Protein AF-A0A9E0RV05-F1 (afdb_monomer_lite)

Sequence (439 aa):
GEGMLILYHVTAGPDWSDLPFSGVFVDMLRRTIAAGNGEAVPDEQGLYTPVLSLNASGQLVQADAHAAPLQASDFAITIPSQASPPGFYQGPAGIRALNVAAGYDPVAVSQWPASARLLGDAEAKTMRLGGLLIALALLVLALDIILALALAGRLPRLSRRATSAMVFALAGLSVLGTPLADAQSIDPKSQEAQAALDMRLAYIETGDARTDRATRAGLTGLSLILTRRSSVEPAEPFAVDPETDALDVYPILFLSLPDNPEPFSPQAVAHLNAYMRNGGALFIDTRRGGDIAGPNSFEGLSTTLEGLDTPQLTPVPPDHVLTRSFYLLDEFPGRYSGRRLWIEASVAATPGERRGDGVSRLFVGDADYLAAWAVDERGRPLYSVDGGDQQREMANRFGINLVVYVLTGNYKEDQVHLPALLERLGEEDQPGPGEEVIP

Radius of gyration: 33.8 Å; chains: 1; bounding box: 134×61×74 Å

Foldseek 3Di:
DPDDDDDDDDDPDPPPHPCVVDVVVVVVVVVSVVVHPPDQPPLQAWWWAAQWAQDPVRDTDGDDPQADIDGSNCLLPDAADNNHGFHWTQIPNGIDTNHNDNPDDDDPCPDDPPPDDPPDVDPVPPPPCVVVVVVVVVVVVVVVVVVVCVVVVNDDPDPPVVVVVVVVVVVVVVVVDDDDDDDDDPPCPPVQNVLLVFAAAEEEDQVPPVQVQLLQLLRVLLLVLCVVPHPRRHDRYYYDHLQDDDLQSHLEYEYEADPDGAADDPRSQVSVLVNVLSQRAYEYAPQCLVPPPDPDLCVCVCRNCPNHPAADKDWQDQPHLLCPLPDRHRAQAALEPPWTKIFHDDDPDPVPPPSDDPQTRYIYINRNLSLLSGADPVSHRPDHGPVGPVRSVSSSVSSSSVVSCSVVDCPSVCVVCVVVVVVVVVVVPDDPDDDDDDD

Secondary structure (DSSP, 8-state):
-----------SSTTT--GGGSHHHHHHHHHHHHHHS-----TT--EEEEEEEE-TTS-EEEPPTTPPPEEGGGTTTPPP-SSS-SEEEEETTEEEEE-SSTT-------S--TT-----S-------THHHHHHHHHHHHHHHHHHHHHHTT------HHHHHHHHHHHHHHHGGG-PPP------TT-HHHHHHHS-EEEEE--S-HHHHHHHHHHHHHHHHHHHHHSS---EEEEEE-TTTS--TT-SEEEEEPPSSPPPPPHHHHHHHHHHHHTT-EEEEE--GGG-TT---TTTTHHHHTTT--PPPEEEPPTT-GGGGSSS--S---SSSSS---EEE--PPPPTT---SSS---EEEE-S-HHHHH-B-TTS-BSS--TTHHHHHHHHHHHHHHHHHHHHHTTHHHHHHHHHHHHHHHHHHTSPPPPP----

pLDDT: mean 77.78, std 18.43, range [30.59, 98.5]

Structure (mmCIF, N/CA/C/O backbone):
data_AF-A0A9E0RV05-F1
#
_entry.id   AF-A0A9E0RV05-F1
#
loop_
_atom_site.group_PDB
_atom_site.id
_atom_site.type_symbol
_atom_site.label_atom_id
_atom_site.label_alt_id
_atom_site.label_comp_id
_atom_site.label_asym_id
_atom_site.label_entity_id
_atom_site.label_seq_id
_atom_site.pdbx_PDB_ins_code
_atom_site.Cartn_x
_atom_site.Cartn_y
_atom_site.Cartn_z
_atom_site.occupancy
_atom_site.B_iso_or_equiv
_atom_site.auth_seq_id
_atom_site.auth_comp_id
_atom_site.auth_asym_id
_atom_site.auth_atom_id
_atom_site.pdbx_PDB_model_num
ATOM 1 N N . GLY A 1 1 ? -32.236 -18.848 -33.329 1.00 48.62 1 GLY A N 1
ATOM 2 C CA . GLY A 1 1 ? -31.146 -18.251 -32.540 1.00 48.62 1 GLY A CA 1
ATOM 3 C C . GLY A 1 1 ? -31.603 -16.904 -32.038 1.00 48.62 1 GLY A C 1
ATOM 4 O O . GLY A 1 1 ? -32.327 -16.231 -32.762 1.00 48.62 1 GLY A O 1
ATOM 5 N N . GLU A 1 2 ? -31.235 -16.539 -30.815 1.00 46.47 2 GLU A N 1
ATOM 6 C CA . GLU A 1 2 ? -31.557 -15.244 -30.196 1.00 46.47 2 GLU A CA 1
ATOM 7 C C . GLU A 1 2 ? -30.634 -14.147 -30.754 1.00 46.47 2 GLU A C 1
ATOM 9 O O . GLU A 1 2 ? -29.779 -13.628 -30.047 1.00 46.47 2 GLU A O 1
ATOM 14 N N . GLY A 1 3 ? -30.729 -13.862 -32.059 1.00 60.56 3 GLY A N 1
ATOM 15 C CA . GLY A 1 3 ? -29.872 -12.873 -32.722 1.00 60.56 3 GLY A CA 1
ATOM 16 C C . GLY A 1 3 ? -29.815 -11.536 -31.970 1.00 60.56 3 GLY A C 1
ATOM 17 O O . GLY A 1 3 ? -30.791 -11.113 -31.352 1.00 60.56 3 GLY A O 1
ATOM 18 N N . MET A 1 4 ? -28.662 -10.869 -32.023 1.00 68.62 4 MET A N 1
ATOM 19 C CA . MET A 1 4 ? -28.434 -9.604 -31.326 1.00 68.62 4 MET A CA 1
ATOM 20 C C . MET A 1 4 ? -28.925 -8.428 -32.178 1.00 68.62 4 MET A C 1
ATOM 22 O O . MET A 1 4 ? -28.479 -8.239 -33.308 1.00 68.62 4 MET A O 1
ATOM 26 N N . LEU A 1 5 ? -29.839 -7.626 -31.629 1.00 69.75 5 LEU A N 1
ATOM 27 C CA . LEU A 1 5 ? -30.368 -6.428 -32.280 1.00 69.75 5 LEU A CA 1
ATOM 28 C C . LEU A 1 5 ? -29.638 -5.204 -31.717 1.00 69.75 5 LEU A C 1
ATOM 30 O O . LEU A 1 5 ? -29.863 -4.812 -30.575 1.00 69.75 5 LEU A O 1
ATOM 34 N N . ILE A 1 6 ? -28.729 -4.630 -32.508 1.00 71.06 6 ILE A N 1
ATOM 35 C CA . ILE A 1 6 ? -27.952 -3.446 -32.123 1.00 71.06 6 ILE A CA 1
ATOM 36 C C . ILE A 1 6 ? -28.550 -2.231 -32.829 1.00 71.06 6 ILE A C 1
ATOM 38 O O . ILE A 1 6 ? -28.527 -2.141 -34.055 1.00 71.06 6 ILE A O 1
ATOM 42 N N . LEU A 1 7 ? -29.110 -1.308 -32.049 1.00 70.56 7 LEU A N 1
ATOM 43 C CA . LEU A 1 7 ? -29.741 -0.089 -32.547 1.00 70.56 7 LEU A CA 1
ATOM 44 C C . LEU A 1 7 ? -28.843 1.108 -32.241 1.00 70.56 7 LEU A C 1
ATOM 46 O O . LEU A 1 7 ? -28.571 1.406 -31.079 1.00 70.56 7 LEU A O 1
ATOM 50 N N . TYR A 1 8 ? -28.423 1.815 -33.285 1.00 73.25 8 TYR A N 1
ATOM 51 C CA . TYR A 1 8 ? -27.734 3.094 -33.159 1.00 73.25 8 TYR A CA 1
ATOM 52 C C . TYR A 1 8 ? -28.737 4.216 -33.395 1.00 73.25 8 TYR A C 1
ATOM 54 O O . TYR A 1 8 ? -29.342 4.297 -34.463 1.00 73.25 8 TYR A O 1
ATOM 62 N N . HIS A 1 9 ? -28.926 5.075 -32.397 1.00 71.00 9 HIS A N 1
ATOM 63 C CA . HIS A 1 9 ? -29.751 6.264 -32.553 1.00 71.00 9 HIS A CA 1
ATOM 64 C C . HIS A 1 9 ? -28.853 7.434 -32.947 1.00 71.00 9 HIS A C 1
ATOM 66 O O . HIS A 1 9 ? -28.064 7.920 -32.142 1.00 71.00 9 HIS A O 1
ATOM 72 N N . VAL A 1 10 ? -28.972 7.864 -34.197 1.00 73.62 10 VAL A N 1
ATOM 73 C CA . VAL A 1 10 ? -28.276 9.030 -34.745 1.00 73.62 10 VAL A CA 1
ATOM 74 C C . VAL A 1 10 ? -29.299 9.937 -35.407 1.00 73.62 10 VAL A C 1
ATOM 76 O O . VAL A 1 10 ? -30.256 9.470 -36.026 1.00 73.62 10 VAL A O 1
ATOM 79 N N . THR A 1 11 ? -29.129 11.243 -35.244 1.00 68.81 11 THR A N 1
ATOM 80 C CA . THR A 1 11 ? -29.988 12.235 -35.889 1.00 68.81 11 THR A CA 1
ATOM 81 C C . THR A 1 11 ? -29.738 12.255 -37.395 1.00 68.81 11 THR A C 1
ATOM 83 O O . THR A 1 11 ? -28.638 11.966 -37.855 1.00 68.81 11 THR A O 1
ATOM 86 N N . ALA A 1 12 ? -30.743 12.639 -38.182 1.00 61.38 12 ALA A N 1
ATOM 87 C CA . ALA A 1 12 ? -30.656 12.660 -39.646 1.00 61.38 12 ALA A CA 1
ATOM 88 C C . ALA A 1 12 ? -29.745 13.770 -40.227 1.00 61.38 12 ALA A C 1
ATOM 90 O O . ALA A 1 12 ? -29.662 13.906 -41.445 1.00 61.38 12 ALA A O 1
ATOM 91 N N . GLY A 1 13 ? -29.083 14.570 -39.383 1.00 64.31 13 GLY A N 1
ATOM 92 C CA . GLY A 1 13 ? -28.234 15.689 -39.793 1.00 64.31 13 GLY A CA 1
ATOM 93 C C . GLY A 1 13 ? -26.945 15.795 -38.965 1.00 64.31 13 GLY A C 1
ATOM 94 O O . GLY A 1 13 ? -26.920 15.314 -37.828 1.00 64.31 13 GLY A O 1
ATOM 95 N N . PRO A 1 14 ? -25.893 16.429 -39.522 1.00 66.81 14 PRO A N 1
ATOM 96 C CA . PRO A 1 14 ? -24.564 16.520 -38.911 1.00 66.81 14 PRO A CA 1
ATOM 97 C C . PRO A 1 14 ? -24.473 17.527 -37.755 1.00 66.81 14 PRO A C 1
ATOM 99 O O . PRO A 1 14 ? -23.441 17.599 -37.098 1.00 66.81 14 PRO A O 1
ATOM 102 N N . ASP A 1 15 ? -25.536 18.290 -37.486 1.00 66.62 15 ASP A N 1
ATOM 103 C CA . ASP A 1 15 ? -25.527 19.402 -36.525 1.00 66.62 15 ASP A CA 1
ATOM 104 C C . ASP A 1 15 ? -25.218 18.968 -35.079 1.00 66.62 15 ASP A C 1
ATOM 106 O O . ASP A 1 15 ? -24.762 19.779 -34.276 1.00 66.62 15 ASP A O 1
ATOM 110 N N . TRP A 1 16 ? -25.464 17.696 -34.741 1.00 61.44 16 TRP A N 1
ATOM 111 C CA . TRP A 1 16 ? -25.195 17.106 -33.419 1.00 61.44 16 TRP A CA 1
ATOM 112 C C . TRP A 1 16 ? -24.278 15.874 -33.458 1.00 61.44 16 TRP A C 1
ATOM 114 O O . TRP A 1 16 ? -23.653 15.553 -32.448 1.00 61.44 16 TRP A O 1
ATOM 124 N N . SER A 1 17 ? -24.190 15.164 -34.589 1.00 72.81 17 SER A N 1
ATOM 125 C CA . SER A 1 17 ? -23.288 14.021 -34.757 1.00 72.81 17 SER A CA 1
ATOM 126 C C . SER A 1 17 ? -22.945 13.799 -36.228 1.00 72.81 17 SER A C 1
ATOM 128 O O . SER A 1 17 ? -23.828 13.604 -37.061 1.00 72.81 17 SER A O 1
ATOM 130 N N . ASP A 1 18 ? -21.654 13.763 -36.535 1.00 78.25 18 ASP A N 1
ATOM 131 C CA . ASP A 1 18 ? -21.105 13.372 -37.834 1.00 78.25 18 ASP A CA 1
ATOM 132 C C . ASP A 1 18 ? -20.828 11.861 -37.921 1.00 78.25 18 ASP A C 1
ATOM 134 O O . ASP A 1 18 ? -20.267 11.396 -38.915 1.00 78.25 18 ASP A O 1
ATOM 138 N N . LEU A 1 19 ? -21.252 11.082 -36.911 1.00 80.44 19 LEU A N 1
ATOM 139 C CA . LEU A 1 19 ? -20.974 9.651 -36.797 1.00 80.44 19 LEU A CA 1
ATOM 140 C C . LEU A 1 19 ? -21.242 8.898 -38.112 1.00 80.44 19 LEU A C 1
ATOM 142 O O . LEU A 1 19 ? -20.322 8.205 -38.543 1.00 80.44 19 LEU A O 1
ATOM 146 N N . PRO A 1 20 ? -22.386 9.073 -38.813 1.00 77.31 20 PRO A N 1
ATOM 147 C CA . PRO A 1 20 ? -22.662 8.360 -40.066 1.00 77.31 20 PRO A CA 1
ATOM 148 C C . PRO A 1 20 ? -21.673 8.642 -41.209 1.00 77.31 20 PRO A C 1
ATOM 150 O O . PRO A 1 20 ? -21.577 7.846 -42.140 1.00 77.31 20 PRO A O 1
ATOM 153 N N . PHE A 1 21 ? -20.949 9.761 -41.151 1.00 74.25 21 PHE A N 1
ATOM 154 C CA . PHE A 1 21 ? -19.958 10.177 -42.148 1.00 74.25 21 PHE A CA 1
ATOM 155 C C . PHE A 1 21 ? -18.511 9.934 -41.690 1.00 74.25 21 PHE A C 1
ATOM 157 O O . PHE A 1 21 ? -17.573 10.143 -42.458 1.00 74.25 21 PHE A O 1
ATOM 164 N N . SER A 1 22 ? -18.322 9.483 -40.450 1.00 80.31 22 SER A N 1
ATOM 165 C CA . SER A 1 22 ? -17.012 9.252 -39.845 1.00 80.31 22 SER A CA 1
ATOM 166 C C . SER A 1 22 ? -16.471 7.843 -40.126 1.00 80.31 22 SER A C 1
ATOM 168 O O . SER A 1 22 ? -17.222 6.882 -40.313 1.00 80.31 22 SER A O 1
ATOM 170 N N . GLY A 1 23 ? -15.145 7.682 -40.057 1.00 78.69 23 GLY A N 1
ATOM 171 C CA . GLY A 1 23 ? -14.509 6.357 -40.075 1.00 78.69 23 GLY A CA 1
ATOM 172 C C . GLY A 1 23 ? -14.939 5.458 -38.905 1.00 78.69 23 GLY A C 1
ATOM 173 O O . GLY A 1 23 ? -14.983 4.239 -39.050 1.00 78.69 23 GLY A O 1
ATOM 174 N N . VAL A 1 24 ? -15.360 6.053 -37.782 1.00 79.38 24 VAL A N 1
ATOM 175 C CA . VAL A 1 24 ? -15.834 5.329 -36.590 1.00 79.38 24 VAL A CA 1
ATOM 176 C C . VAL A 1 24 ? -17.072 4.486 -36.902 1.00 79.38 24 VAL A C 1
ATOM 178 O O . VAL A 1 24 ? -17.190 3.364 -36.416 1.00 79.38 24 VAL A O 1
ATOM 181 N N . PHE A 1 25 ? -17.969 4.965 -37.766 1.00 81.50 25 PHE A N 1
ATOM 182 C CA . PHE A 1 25 ? -19.141 4.194 -38.184 1.00 81.50 25 PHE A CA 1
ATOM 183 C C . PHE A 1 25 ? -18.768 2.938 -38.983 1.00 81.50 25 PHE A C 1
ATOM 185 O O . PHE A 1 25 ? -19.368 1.878 -38.794 1.00 81.50 25 PHE A O 1
ATOM 192 N N . VAL A 1 26 ? -17.727 3.022 -39.817 1.00 77.75 26 VAL A N 1
ATOM 193 C CA . VAL A 1 26 ? -17.193 1.866 -40.553 1.00 77.75 26 VAL A CA 1
ATOM 194 C C . VAL A 1 26 ? -16.616 0.830 -39.585 1.00 77.75 26 VAL A C 1
ATOM 196 O O . VAL A 1 26 ? -16.874 -0.366 -39.737 1.00 77.75 26 VAL A O 1
ATOM 199 N N . ASP A 1 27 ? -15.889 1.270 -38.559 1.00 75.69 27 ASP A N 1
ATOM 200 C CA . ASP A 1 27 ? -15.328 0.378 -37.541 1.00 75.69 27 ASP A CA 1
ATOM 201 C C . ASP A 1 27 ? -16.410 -0.273 -36.668 1.00 75.69 27 ASP A C 1
ATOM 203 O O . ASP A 1 27 ? -16.309 -1.456 -36.331 1.00 75.69 27 ASP A O 1
ATOM 207 N N . MET A 1 28 ? -17.480 0.462 -36.350 1.00 80.62 28 MET A N 1
ATOM 208 C CA . MET A 1 28 ? -18.647 -0.073 -35.645 1.00 80.62 28 MET A CA 1
ATOM 209 C C . MET A 1 28 ? -19.325 -1.178 -36.460 1.00 80.62 28 MET A C 1
ATOM 211 O O . MET A 1 28 ? -19.519 -2.274 -35.939 1.00 80.62 28 MET A O 1
ATOM 215 N N . LEU A 1 29 ? -19.588 -0.945 -37.752 1.00 78.25 29 LEU A N 1
ATOM 216 C CA . LEU A 1 29 ? -20.157 -1.958 -38.648 1.00 78.25 29 LEU A CA 1
ATOM 217 C C . LEU A 1 29 ? -19.277 -3.210 -38.740 1.00 78.25 29 LEU A C 1
ATOM 219 O O . LEU A 1 29 ? -19.790 -4.324 -38.647 1.00 78.25 29 LEU A O 1
ATOM 223 N N . ARG A 1 30 ? -17.954 -3.048 -38.869 1.00 72.31 30 ARG A N 1
ATOM 224 C CA . ARG A 1 30 ? -17.007 -4.177 -38.915 1.00 72.31 30 ARG A CA 1
ATOM 225 C C . ARG A 1 30 ? -17.073 -5.032 -37.652 1.00 72.31 30 ARG A C 1
ATOM 227 O O . ARG A 1 30 ? -17.108 -6.255 -37.751 1.00 72.31 30 ARG A O 1
ATOM 234 N N . ARG A 1 31 ? -17.134 -4.404 -36.475 1.00 69.31 31 ARG A N 1
ATOM 235 C CA . ARG A 1 31 ? -17.252 -5.117 -35.192 1.00 69.3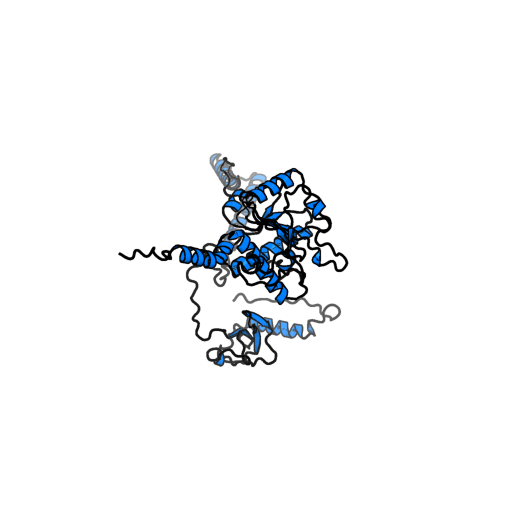1 31 ARG A CA 1
ATOM 236 C C . ARG A 1 31 ? -18.600 -5.820 -35.042 1.00 69.31 31 ARG A C 1
ATOM 238 O O . ARG A 1 31 ? -18.632 -6.947 -34.559 1.00 69.31 31 ARG A O 1
ATOM 245 N N . THR A 1 32 ? -19.691 -5.201 -35.491 1.00 71.94 32 THR A N 1
ATOM 246 C CA . THR A 1 32 ? -21.024 -5.820 -35.476 1.00 71.94 32 THR A CA 1
ATOM 247 C C . THR A 1 32 ? -21.103 -7.032 -36.405 1.00 71.94 32 THR A C 1
ATOM 249 O O . THR A 1 32 ? -21.662 -8.055 -36.020 1.00 71.94 32 THR A O 1
ATOM 252 N N . ILE A 1 33 ? -20.508 -6.951 -37.599 1.00 66.38 33 ILE A N 1
ATOM 253 C CA . ILE A 1 33 ? -20.453 -8.071 -38.552 1.00 66.38 33 ILE A CA 1
ATOM 254 C C . ILE A 1 33 ? -19.589 -9.212 -37.998 1.00 66.38 33 ILE A C 1
ATOM 256 O O . ILE A 1 33 ? -20.022 -10.362 -38.020 1.00 66.38 33 ILE A O 1
ATOM 260 N N . ALA A 1 34 ? -18.417 -8.902 -37.434 1.00 58.09 34 ALA A N 1
ATOM 261 C CA . ALA A 1 34 ? -17.545 -9.901 -36.811 1.00 58.09 34 ALA A CA 1
ATOM 262 C C . ALA A 1 34 ? -18.234 -10.636 -35.647 1.00 58.09 34 ALA A C 1
ATOM 264 O O . ALA A 1 34 ? -18.098 -11.848 -35.512 1.00 58.09 34 ALA A O 1
ATOM 265 N N . ALA A 1 35 ? -19.029 -9.922 -34.845 1.00 57.38 35 ALA A N 1
ATOM 266 C CA . ALA A 1 35 ? -19.828 -10.523 -33.778 1.00 57.38 35 ALA A CA 1
ATOM 267 C C . ALA A 1 35 ? -20.993 -11.388 -34.304 1.00 57.38 35 ALA A C 1
ATOM 269 O O . ALA A 1 35 ? -21.456 -12.283 -33.601 1.00 57.38 35 ALA A O 1
ATOM 270 N N . GLY A 1 36 ? -21.481 -11.119 -35.520 1.00 55.56 36 GLY A N 1
ATOM 271 C CA . GLY A 1 36 ? -22.633 -11.797 -36.116 1.00 55.56 36 GLY A CA 1
ATOM 272 C C . GLY A 1 36 ? -22.306 -13.066 -36.904 1.00 55.56 36 GLY A C 1
ATOM 273 O O . GLY A 1 36 ? -23.162 -13.944 -36.998 1.00 55.56 36 GLY A O 1
ATOM 274 N N . ASN A 1 37 ? -21.101 -13.189 -37.463 1.00 52.16 37 ASN A N 1
ATOM 275 C CA . ASN A 1 37 ? -20.836 -14.242 -38.444 1.00 52.16 37 ASN A CA 1
ATOM 276 C C . ASN A 1 37 ? -20.525 -15.623 -37.868 1.00 52.16 37 ASN A C 1
ATOM 278 O O . ASN A 1 37 ? -20.578 -16.583 -38.628 1.00 52.16 37 ASN A O 1
ATOM 282 N N . GLY A 1 38 ? -20.191 -15.775 -36.580 1.00 48.88 38 GLY A N 1
ATOM 283 C CA . GLY A 1 38 ? -19.751 -17.084 -36.064 1.00 48.88 38 GLY A CA 1
ATOM 284 C C . GLY A 1 38 ? -18.639 -17.727 -36.917 1.00 48.88 38 GLY A C 1
ATOM 285 O O . GLY A 1 38 ? -18.465 -18.943 -36.895 1.00 48.88 38 GLY A O 1
ATOM 286 N N . GLU A 1 39 ? -17.923 -16.921 -37.707 1.00 41.25 39 GLU A N 1
ATOM 287 C CA . GLU A 1 39 ? -16.829 -17.353 -38.559 1.00 41.25 39 GLU A CA 1
ATOM 288 C C . GLU A 1 39 ? -15.607 -17.456 -37.662 1.00 41.25 39 GLU A C 1
ATOM 290 O O . GLU A 1 39 ? -14.931 -16.470 -37.367 1.00 41.25 39 GLU A O 1
ATOM 295 N N . ALA A 1 40 ? -15.323 -18.676 -37.214 1.00 45.19 40 ALA A N 1
ATOM 296 C CA . ALA A 1 40 ? -13.962 -19.027 -36.873 1.00 45.19 40 ALA A CA 1
ATOM 297 C C . ALA A 1 40 ? -13.147 -18.883 -38.163 1.00 45.19 40 ALA A C 1
ATOM 299 O O . ALA A 1 40 ? -13.230 -19.729 -39.056 1.00 45.19 40 ALA A O 1
ATOM 300 N N . VAL A 1 41 ? -12.398 -17.787 -38.293 1.00 51.00 41 VAL A N 1
ATOM 301 C CA . VAL A 1 41 ? -11.298 -17.751 -39.256 1.00 51.00 41 VAL A CA 1
ATOM 302 C C . VAL A 1 41 ? -10.428 -18.970 -38.930 1.00 51.00 41 VAL A C 1
ATOM 304 O O . VAL A 1 41 ? -10.047 -19.123 -37.766 1.00 51.00 41 VAL A O 1
ATOM 307 N N . PRO A 1 42 ? -10.171 -19.872 -39.894 1.00 53.84 42 PRO A N 1
ATOM 308 C CA . PRO A 1 42 ? -9.403 -21.078 -39.632 1.00 53.84 42 PRO A CA 1
ATOM 309 C C . PRO A 1 42 ? -8.068 -20.722 -38.985 1.00 53.84 42 PRO A C 1
ATOM 311 O O . PRO A 1 42 ? -7.363 -19.836 -39.473 1.00 53.84 42 PRO A O 1
ATOM 314 N N . ASP A 1 43 ? -7.702 -21.452 -37.932 1.00 55.53 43 ASP A N 1
ATOM 315 C CA . ASP A 1 43 ? -6.498 -21.251 -37.114 1.00 55.53 43 ASP A CA 1
ATOM 316 C C . ASP A 1 43 ? -5.178 -21.509 -37.895 1.00 55.53 43 ASP A C 1
ATOM 318 O O . ASP A 1 43 ? -4.101 -21.658 -37.329 1.00 55.53 43 ASP A O 1
ATOM 322 N N . GLU A 1 44 ? -5.222 -21.560 -39.222 1.00 60.38 44 GLU A N 1
ATOM 323 C CA . GLU A 1 44 ? -4.084 -21.881 -40.084 1.00 60.38 44 GLU A CA 1
ATOM 324 C C . GLU A 1 44 ? -3.755 -20.767 -41.083 1.00 60.38 44 GLU A C 1
ATOM 326 O O . GLU A 1 44 ? -2.740 -20.845 -41.770 1.00 60.38 44 GLU A O 1
ATOM 331 N N . GLN A 1 45 ? -4.576 -19.713 -41.180 1.00 68.19 45 GLN A N 1
ATOM 332 C CA . GLN A 1 45 ? -4.404 -18.680 -42.204 1.00 68.19 45 GLN A CA 1
ATOM 333 C C . GLN A 1 45 ? -4.416 -17.272 -41.613 1.00 68.19 45 GLN A C 1
ATOM 335 O O . GLN A 1 45 ? -5.359 -16.859 -40.943 1.00 68.19 45 GLN A O 1
ATOM 340 N N . GLY A 1 46 ? -3.371 -16.504 -41.922 1.00 83.19 46 GLY A N 1
ATOM 341 C CA . GLY A 1 46 ? -3.298 -15.082 -41.604 1.00 83.19 46 GLY A CA 1
ATOM 342 C C . GLY A 1 46 ? -1.974 -14.675 -40.976 1.00 83.19 46 GLY A C 1
ATOM 343 O O . GLY A 1 46 ? -1.331 -15.449 -40.269 1.00 83.19 46 GLY A O 1
ATOM 344 N N . LEU A 1 47 ? -1.602 -13.425 -41.235 1.00 92.25 47 LEU A N 1
ATOM 345 C CA . LEU A 1 47 ? -0.454 -12.781 -40.622 1.00 92.25 47 LEU A CA 1
ATOM 346 C C . LEU A 1 47 ? -0.906 -12.100 -39.325 1.00 92.25 47 LEU A C 1
ATOM 348 O O .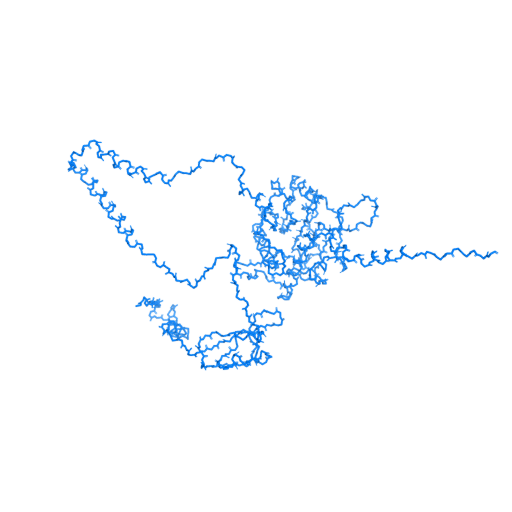 LEU A 1 47 ? -1.878 -11.344 -39.321 1.00 92.25 47 LEU A O 1
ATOM 352 N N . TYR A 1 48 ? -0.204 -12.379 -38.236 1.00 93.44 48 TYR A N 1
ATOM 353 C CA . TYR A 1 48 ? -0.461 -11.839 -36.911 1.00 93.44 48 TYR A CA 1
ATOM 354 C C . TYR A 1 48 ? 0.617 -10.815 -36.574 1.00 93.44 48 TYR A C 1
ATOM 356 O O . TYR A 1 48 ? 1.806 -11.134 -36.556 1.00 93.44 48 TYR A O 1
ATOM 364 N N . THR A 1 49 ? 0.205 -9.585 -36.291 1.00 94.81 49 THR A N 1
ATOM 365 C CA . THR A 1 49 ? 1.112 -8.482 -35.960 1.00 94.81 49 THR A CA 1
ATOM 366 C C . THR A 1 49 ? 1.221 -8.348 -34.444 1.00 94.81 49 THR A C 1
ATOM 368 O O . THR A 1 49 ? 0.188 -8.385 -33.769 1.00 94.81 49 THR A O 1
ATOM 371 N N . PRO A 1 50 ? 2.426 -8.193 -33.877 1.00 94.31 50 PRO A N 1
ATOM 372 C CA . PRO A 1 50 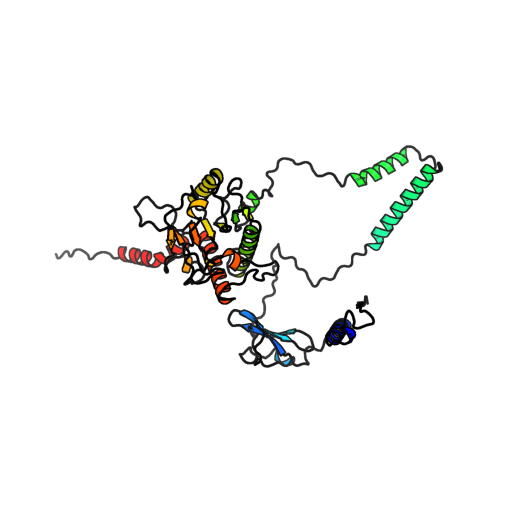? 2.590 -8.025 -32.439 1.00 94.31 50 PRO A CA 1
ATOM 373 C C . PRO A 1 50 ? 1.910 -6.733 -31.967 1.00 94.31 50 PRO A C 1
ATOM 375 O O . PRO A 1 50 ? 2.079 -5.671 -32.562 1.00 94.31 50 PRO A O 1
ATOM 378 N N . VAL A 1 51 ? 1.127 -6.834 -30.894 1.00 92.69 51 VAL A N 1
ATOM 379 C CA . VAL A 1 51 ? 0.438 -5.693 -30.264 1.00 92.69 51 VAL A CA 1
ATOM 380 C C . VAL A 1 51 ? 0.999 -5.443 -28.873 1.00 92.69 51 VAL A C 1
ATOM 382 O O . VAL A 1 51 ? 1.240 -4.297 -28.494 1.00 92.69 51 VAL A O 1
ATOM 385 N N . LEU A 1 52 ? 1.252 -6.521 -28.130 1.00 92.62 52 LEU A N 1
ATOM 386 C CA . LEU A 1 52 ? 1.894 -6.470 -26.825 1.00 92.62 52 LEU A CA 1
ATOM 387 C C . LEU A 1 52 ? 3.068 -7.441 -26.796 1.00 92.62 52 LEU A C 1
ATOM 389 O O . LEU A 1 52 ? 2.923 -8.586 -27.211 1.00 92.62 52 LEU A O 1
ATOM 393 N N . SER A 1 53 ? 4.204 -7.008 -26.264 1.00 94.19 53 SER A N 1
ATOM 394 C CA . SER A 1 53 ? 5.373 -7.851 -26.012 1.00 94.19 53 SER A CA 1
ATOM 395 C C . SER A 1 53 ? 5.684 -7.894 -24.524 1.00 94.19 53 SER A C 1
ATOM 397 O O . SER A 1 53 ? 5.524 -6.897 -23.821 1.00 94.19 53 SER A O 1
ATOM 399 N N . LEU A 1 54 ? 6.158 -9.036 -24.042 1.00 91.94 54 LEU A N 1
ATOM 400 C CA . LEU A 1 54 ? 6.683 -9.177 -22.697 1.00 91.94 54 LEU A CA 1
ATOM 401 C C . LEU A 1 54 ? 8.080 -8.545 -22.638 1.00 91.94 54 LEU A C 1
ATOM 403 O O . LEU A 1 54 ? 8.966 -8.920 -23.406 1.00 91.94 54 LEU A O 1
ATOM 407 N N . ASN A 1 55 ? 8.286 -7.589 -21.737 1.00 87.69 55 ASN A N 1
ATOM 408 C CA . ASN A 1 55 ? 9.610 -7.025 -21.489 1.00 87.69 55 ASN A CA 1
ATOM 409 C C . ASN A 1 55 ? 10.444 -7.933 -20.558 1.00 87.69 55 ASN A C 1
ATOM 411 O O . ASN A 1 55 ? 9.972 -8.953 -20.050 1.00 87.69 55 ASN A O 1
ATOM 415 N N . ALA A 1 56 ? 11.693 -7.538 -20.292 1.00 83.62 56 ALA A N 1
ATOM 416 C CA . ALA A 1 56 ? 12.611 -8.296 -19.437 1.00 83.62 56 ALA A CA 1
ATOM 417 C C . ALA A 1 56 ? 12.138 -8.454 -17.975 1.00 83.62 56 ALA A C 1
ATOM 419 O O . ALA A 1 56 ? 12.622 -9.341 -17.277 1.00 83.62 56 ALA A O 1
ATOM 420 N N . SER A 1 57 ? 11.199 -7.623 -17.505 1.00 84.69 57 SER A N 1
ATOM 421 C CA . SER A 1 57 ? 10.604 -7.723 -16.165 1.00 84.69 57 SER A CA 1
ATOM 422 C C . SER A 1 57 ? 9.311 -8.548 -16.131 1.00 84.69 57 SER A C 1
ATOM 424 O O . SER A 1 57 ? 8.673 -8.637 -15.083 1.00 84.69 57 SER A O 1
ATOM 426 N N . GLY A 1 58 ? 8.919 -9.169 -17.248 1.00 81.56 58 GLY A N 1
ATOM 427 C CA . GLY A 1 58 ? 7.728 -10.015 -17.329 1.00 81.56 58 GLY A CA 1
ATOM 428 C C . GLY A 1 58 ? 6.412 -9.247 -17.480 1.00 81.56 58 GLY A C 1
ATOM 429 O O . GLY A 1 58 ? 5.343 -9.824 -17.298 1.00 81.56 58 GLY A O 1
ATOM 430 N N . GLN A 1 59 ? 6.463 -7.953 -17.802 1.00 86.12 59 GLN A N 1
ATOM 431 C CA . GLN A 1 59 ? 5.283 -7.118 -18.020 1.00 86.12 59 GLN A CA 1
ATOM 432 C C . GLN A 1 59 ? 4.936 -7.040 -19.507 1.00 86.12 59 GLN A C 1
ATOM 434 O O . GLN A 1 59 ? 5.819 -6.917 -20.356 1.00 86.12 59 GLN A O 1
ATOM 439 N N . LEU A 1 60 ? 3.640 -7.063 -19.823 1.00 85.44 60 LEU A N 1
ATOM 440 C CA . LEU A 1 60 ? 3.149 -6.795 -21.173 1.00 85.44 60 LEU A CA 1
ATOM 441 C C . LEU A 1 60 ? 3.183 -5.290 -21.442 1.00 85.44 60 LEU A C 1
ATOM 443 O O . LEU A 1 60 ? 2.487 -4.520 -20.783 1.00 85.44 60 LEU A O 1
ATOM 447 N N . VAL A 1 61 ? 3.971 -4.890 -22.431 1.00 91.19 61 VAL A N 1
ATOM 448 C CA . VAL A 1 61 ? 4.086 -3.511 -22.918 1.00 91.19 61 VAL A CA 1
ATOM 449 C C . VAL A 1 61 ? 3.742 -3.459 -24.401 1.00 91.19 61 VAL A C 1
ATOM 451 O O . VAL A 1 61 ? 3.658 -4.499 -25.052 1.00 91.19 61 VAL A O 1
ATOM 454 N N . GLN A 1 62 ? 3.531 -2.262 -24.951 1.00 91.94 62 GLN A N 1
ATOM 455 C CA . GLN A 1 62 ? 3.315 -2.102 -26.388 1.00 91.94 62 GLN A CA 1
ATOM 456 C C . GLN A 1 62 ? 4.492 -2.697 -27.168 1.00 91.94 62 GLN A C 1
ATOM 458 O O . GLN A 1 62 ? 5.649 -2.447 -26.827 1.00 91.94 62 GLN A O 1
ATOM 463 N N . ALA A 1 63 ? 4.186 -3.509 -28.180 1.00 90.75 63 ALA A N 1
ATOM 464 C CA . ALA A 1 63 ? 5.218 -4.137 -28.990 1.00 90.75 63 ALA A CA 1
ATOM 465 C C . ALA A 1 63 ? 6.057 -3.092 -29.741 1.00 90.75 63 ALA A C 1
ATOM 467 O O . ALA A 1 63 ? 5.530 -2.085 -30.220 1.00 90.75 63 ALA A O 1
ATOM 468 N N . ASP A 1 64 ? 7.360 -3.355 -29.848 1.00 88.00 64 ASP A N 1
ATOM 469 C CA . ASP A 1 64 ? 8.284 -2.541 -30.638 1.00 88.00 64 ASP A CA 1
ATOM 470 C C . ASP A 1 64 ? 7.831 -2.498 -32.110 1.00 88.00 64 ASP A C 1
ATOM 472 O O . ASP A 1 64 ? 7.392 -3.504 -32.669 1.00 88.00 64 ASP A O 1
ATOM 476 N N . ALA A 1 65 ? 7.966 -1.340 -32.758 1.00 86.38 65 ALA A N 1
ATOM 477 C CA . ALA A 1 65 ? 7.655 -1.169 -34.175 1.00 86.38 65 ALA A CA 1
ATOM 478 C C . ALA A 1 65 ? 8.519 -2.053 -35.097 1.00 86.38 65 ALA A C 1
ATOM 480 O O . ALA A 1 65 ? 8.138 -2.310 -36.238 1.00 86.38 65 ALA A O 1
ATOM 481 N N . HIS A 1 66 ? 9.676 -2.513 -34.617 1.00 89.31 66 HIS A N 1
ATOM 482 C CA . HIS A 1 66 ? 10.570 -3.429 -35.322 1.00 89.31 66 HIS A CA 1
ATOM 483 C C . HIS A 1 66 ? 10.246 -4.912 -35.093 1.00 89.31 66 HIS A C 1
ATOM 485 O O . HIS A 1 66 ? 10.896 -5.767 -35.699 1.00 89.31 66 HIS A O 1
ATOM 491 N N . ALA A 1 67 ? 9.265 -5.236 -34.244 1.00 92.88 67 ALA A N 1
ATOM 492 C CA . ALA A 1 67 ? 8.852 -6.611 -34.018 1.00 92.88 67 ALA A CA 1
ATOM 493 C C . ALA A 1 67 ? 8.172 -7.182 -35.275 1.00 92.88 67 ALA A C 1
ATOM 495 O O . ALA A 1 67 ? 7.209 -6.631 -35.813 1.00 92.88 67 ALA A O 1
ATOM 496 N N . ALA A 1 68 ? 8.699 -8.302 -35.754 1.00 93.44 68 ALA A N 1
ATOM 497 C CA . ALA A 1 68 ? 8.246 -8.972 -36.953 1.00 93.44 68 ALA A CA 1
ATOM 498 C C . ALA A 1 68 ? 6.902 -9.681 -36.709 1.00 93.44 68 ALA A C 1
ATOM 500 O O . ALA A 1 68 ? 6.733 -10.360 -35.690 1.00 93.44 68 ALA A O 1
ATOM 501 N N . PRO A 1 69 ? 5.950 -9.570 -37.649 1.00 94.25 69 PRO A N 1
ATOM 502 C CA . PRO A 1 69 ? 4.723 -10.345 -37.603 1.00 94.25 69 PRO A CA 1
ATOM 503 C C . PRO A 1 69 ? 4.995 -11.835 -37.852 1.00 94.25 69 PRO A C 1
ATOM 505 O O . PRO A 1 69 ? 5.971 -12.201 -38.508 1.00 94.25 69 PRO A O 1
ATOM 508 N N . LEU A 1 70 ? 4.099 -12.690 -37.362 1.00 93.94 70 LEU A N 1
ATOM 509 C CA . LEU A 1 70 ? 4.183 -14.146 -37.490 1.00 93.94 70 LEU A CA 1
ATOM 510 C C . LEU A 1 70 ? 3.011 -14.692 -38.295 1.00 93.94 70 LEU A C 1
ATOM 512 O O . LEU A 1 70 ? 1.882 -14.218 -38.158 1.00 93.94 70 LEU A O 1
ATOM 516 N N . GLN A 1 71 ? 3.254 -15.708 -39.120 1.00 93.50 71 GLN A N 1
ATOM 517 C CA . GLN A 1 71 ? 2.152 -16.432 -39.749 1.00 93.50 71 GLN A CA 1
ATOM 518 C C . GLN A 1 71 ? 1.450 -17.317 -38.723 1.00 93.50 71 GLN A C 1
ATOM 520 O O . GLN A 1 71 ? 2.071 -17.813 -37.782 1.00 93.50 71 GLN A O 1
ATOM 525 N N . ALA A 1 72 ? 0.157 -17.560 -38.930 1.00 89.62 72 ALA A N 1
ATOM 526 C CA . ALA A 1 72 ? -0.643 -18.420 -38.065 1.00 89.62 72 ALA A CA 1
ATOM 527 C C . ALA A 1 72 ? -0.011 -19.816 -37.871 1.00 89.62 72 ALA A C 1
ATOM 529 O O . ALA A 1 72 ? -0.026 -20.350 -36.765 1.00 89.62 72 ALA A O 1
ATOM 530 N N . SER A 1 73 ? 0.597 -20.387 -38.914 1.00 88.31 73 SER A N 1
ATOM 531 C CA . SER A 1 73 ? 1.281 -21.688 -38.860 1.00 88.31 73 SER A CA 1
ATOM 532 C C . SER A 1 73 ? 2.532 -21.704 -37.978 1.00 88.31 73 SER A C 1
ATOM 534 O O . SER A 1 73 ? 2.945 -22.766 -37.514 1.00 88.31 73 SER A O 1
ATOM 536 N N . ASP A 1 74 ? 3.142 -20.545 -37.732 1.00 90.56 74 ASP A N 1
ATOM 537 C CA . ASP A 1 74 ? 4.507 -20.477 -37.213 1.00 90.56 74 ASP A CA 1
ATOM 538 C C . ASP A 1 74 ? 4.544 -20.353 -35.685 1.00 90.56 74 ASP A C 1
ATOM 540 O O . ASP A 1 74 ? 5.588 -20.581 -35.079 1.00 90.56 74 ASP A O 1
ATOM 544 N N . PHE A 1 75 ? 3.417 -20.053 -35.028 1.00 87.50 75 PHE A N 1
ATOM 545 C CA . PHE A 1 75 ? 3.352 -19.873 -33.568 1.00 87.50 75 PHE A CA 1
ATOM 546 C C . PHE A 1 75 ? 3.819 -21.100 -32.778 1.00 87.50 75 PHE A C 1
ATOM 548 O O . PHE A 1 75 ? 4.425 -20.945 -31.722 1.00 87.50 75 PHE A O 1
ATOM 555 N N . ALA A 1 76 ? 3.559 -22.310 -33.282 1.00 82.44 76 ALA A N 1
ATOM 556 C CA . ALA A 1 76 ? 3.936 -23.549 -32.602 1.00 82.44 76 ALA A CA 1
ATOM 557 C C . ALA A 1 76 ? 5.441 -23.855 -32.683 1.00 82.44 76 ALA A C 1
ATOM 559 O O . ALA A 1 76 ? 5.961 -24.603 -31.858 1.00 82.44 76 ALA A O 1
ATOM 560 N N . ILE A 1 77 ? 6.134 -23.301 -33.681 1.00 86.56 77 ILE A N 1
ATOM 561 C CA . ILE A 1 77 ? 7.544 -23.605 -33.975 1.00 86.56 77 ILE A CA 1
ATOM 562 C C . ILE A 1 77 ? 8.478 -22.412 -33.748 1.00 86.56 77 ILE A C 1
ATOM 564 O O . ILE A 1 77 ? 9.693 -22.589 -33.688 1.00 86.56 77 ILE A O 1
ATOM 568 N N . THR A 1 78 ? 7.935 -21.200 -33.633 1.00 89.56 78 THR A N 1
ATOM 569 C CA . THR A 1 78 ? 8.727 -19.984 -33.449 1.00 89.56 78 THR A CA 1
ATOM 570 C C . THR A 1 78 ? 9.306 -19.937 -32.042 1.00 89.56 78 THR A C 1
ATOM 572 O O . THR A 1 78 ? 8.581 -19.979 -31.051 1.00 89.56 78 THR A O 1
ATOM 575 N N . ILE A 1 79 ? 10.626 -19.783 -31.956 1.00 90.00 79 ILE A N 1
ATOM 576 C CA . ILE A 1 79 ? 11.320 -19.519 -30.697 1.00 90.00 79 ILE A CA 1
ATOM 577 C C . ILE A 1 79 ? 11.292 -18.001 -30.452 1.00 90.00 79 ILE A C 1
ATOM 579 O O . ILE A 1 79 ? 11.727 -17.250 -31.334 1.00 90.00 79 ILE A O 1
ATOM 583 N N . PRO A 1 80 ? 10.807 -17.527 -29.288 1.00 90.75 80 PRO A N 1
ATOM 584 C CA . PRO A 1 80 ? 10.781 -16.101 -28.979 1.00 90.75 80 PRO A CA 1
ATOM 585 C C . PRO A 1 80 ? 12.171 -15.462 -29.081 1.00 90.75 80 PRO A C 1
ATOM 587 O O . PRO A 1 80 ? 13.160 -16.011 -28.596 1.00 90.75 80 PRO A O 1
ATOM 590 N N . SER A 1 81 ? 12.255 -14.287 -29.702 1.00 90.06 81 SER A N 1
ATOM 591 C CA . SER A 1 81 ? 13.509 -13.562 -29.946 1.00 90.06 81 SER A CA 1
ATOM 592 C C . SER A 1 81 ? 13.279 -12.050 -29.959 1.00 90.06 81 SER A C 1
ATOM 594 O O . SER A 1 81 ? 12.148 -11.595 -29.857 1.00 90.06 81 SER A O 1
ATOM 596 N N . GLN A 1 82 ? 14.330 -11.241 -30.124 1.00 88.94 82 GLN A N 1
ATOM 597 C CA . GLN A 1 82 ? 14.159 -9.790 -30.285 1.00 88.94 82 GLN A CA 1
ATOM 598 C C . GLN A 1 82 ? 13.316 -9.434 -31.522 1.00 88.94 82 GLN A C 1
ATOM 600 O O . GLN A 1 82 ? 12.549 -8.478 -31.485 1.00 88.94 82 GLN A O 1
ATOM 605 N N . ALA A 1 83 ? 13.445 -10.208 -32.605 1.00 91.06 83 ALA A N 1
ATOM 606 C CA . ALA A 1 83 ? 12.663 -9.998 -33.818 1.00 91.06 83 ALA A CA 1
ATOM 607 C C . ALA A 1 83 ? 11.205 -10.443 -33.637 1.00 91.06 83 ALA A C 1
ATOM 609 O O . ALA A 1 83 ? 10.307 -9.772 -34.122 1.00 91.06 83 ALA A O 1
ATOM 610 N N . SER A 1 84 ? 10.958 -11.532 -32.912 1.00 92.56 84 SER A N 1
ATOM 611 C CA . SER A 1 84 ? 9.610 -12.031 -32.610 1.00 92.56 84 SER A CA 1
ATOM 612 C C . SER A 1 84 ? 9.470 -12.201 -31.098 1.00 92.56 84 SER A C 1
ATOM 614 O O . SER A 1 84 ? 9.653 -13.312 -30.588 1.00 92.56 84 SER A O 1
ATOM 616 N N . PRO A 1 85 ? 9.235 -11.105 -30.352 1.00 94.06 85 PRO A N 1
ATOM 617 C CA . PRO A 1 85 ? 9.215 -11.147 -28.899 1.00 94.06 85 PRO A CA 1
ATOM 618 C C . PRO A 1 85 ? 8.013 -11.949 -28.390 1.00 94.06 85 PRO A C 1
ATOM 620 O O . PRO A 1 85 ? 6.961 -11.968 -29.041 1.00 94.06 85 PRO A O 1
ATOM 623 N N . PRO A 1 86 ? 8.134 -12.604 -27.223 1.00 93.75 86 PRO A N 1
ATOM 624 C CA . PRO A 1 86 ? 7.000 -13.268 -26.595 1.00 93.75 86 PRO A CA 1
ATOM 625 C C . PRO A 1 86 ? 5.929 -12.229 -26.247 1.00 93.75 86 PRO A C 1
ATOM 627 O O . PRO A 1 86 ? 6.258 -11.105 -25.870 1.00 93.75 86 PRO A O 1
ATOM 630 N N . GLY A 1 87 ? 4.652 -12.577 -26.371 1.00 92.81 87 GLY A N 1
ATOM 631 C CA . GLY A 1 87 ? 3.553 -11.633 -26.163 1.00 92.81 87 GLY A CA 1
ATOM 632 C C . GLY A 1 87 ? 2.313 -11.936 -26.996 1.00 92.81 87 GLY A C 1
ATOM 633 O O . GLY A 1 87 ? 2.132 -13.056 -27.469 1.00 92.81 87 GLY A O 1
ATOM 634 N N . PHE A 1 88 ? 1.447 -10.938 -27.166 1.00 92.44 88 PHE A N 1
ATOM 635 C CA . PHE A 1 88 ? 0.188 -11.053 -27.893 1.00 92.44 88 PHE A CA 1
ATOM 636 C C . PHE A 1 88 ? 0.272 -10.438 -29.283 1.00 92.44 88 PHE A C 1
ATOM 638 O O . PHE A 1 88 ? 0.617 -9.266 -29.455 1.00 92.44 88 PHE A O 1
ATOM 645 N N . TYR A 1 89 ? -0.135 -11.230 -30.263 1.00 93.00 89 TYR A N 1
ATOM 646 C CA . TYR A 1 89 ? -0.186 -10.853 -31.659 1.00 93.00 89 TYR A CA 1
ATOM 647 C C . TYR A 1 89 ? -1.637 -10.873 -32.124 1.00 93.00 89 TYR A C 1
ATOM 649 O O . TYR A 1 89 ? -2.381 -11.808 -31.828 1.00 93.00 89 TYR A O 1
ATOM 657 N N . GLN A 1 90 ? -2.043 -9.845 -32.858 1.00 90.62 90 GLN A N 1
ATOM 658 C CA . GLN A 1 90 ? -3.389 -9.708 -33.387 1.00 90.62 90 GLN A CA 1
ATOM 659 C C . GLN A 1 90 ? -3.395 -10.032 -34.876 1.00 90.62 90 GLN A C 1
ATOM 661 O O . GLN A 1 90 ? -2.624 -9.471 -35.653 1.00 90.62 90 GLN A O 1
ATOM 666 N N . GLY A 1 91 ? -4.287 -10.932 -35.264 1.00 87.69 91 GLY A N 1
ATOM 667 C CA . GLY A 1 91 ? -4.501 -11.339 -36.641 1.00 87.69 91 GLY A CA 1
ATOM 668 C C . GLY A 1 91 ? -5.990 -11.463 -36.969 1.00 87.69 91 GLY A C 1
ATOM 669 O O . GLY A 1 91 ? -6.847 -11.088 -36.163 1.00 87.69 91 GLY A O 1
ATOM 670 N N . PRO A 1 92 ? -6.318 -11.997 -38.154 1.00 78.69 92 PRO A N 1
ATOM 671 C CA . PRO A 1 92 ? -7.695 -12.080 -38.638 1.00 78.69 92 PRO A CA 1
ATOM 672 C C . PRO A 1 92 ? -8.625 -12.938 -37.764 1.00 78.69 92 PRO A C 1
ATOM 674 O O . PRO A 1 92 ? -9.799 -12.605 -37.642 1.00 78.69 92 PRO A O 1
ATOM 677 N N . ALA A 1 93 ? -8.110 -13.996 -37.119 1.00 75.75 93 ALA A N 1
ATOM 678 C CA . ALA A 1 93 ? -8.888 -14.858 -36.215 1.00 75.75 93 ALA A CA 1
ATOM 679 C C . ALA A 1 93 ? -8.924 -14.373 -34.754 1.00 75.75 93 ALA A C 1
ATOM 681 O O . ALA A 1 93 ? -9.456 -15.065 -33.890 1.00 75.75 93 ALA A O 1
ATOM 682 N N . GLY A 1 94 ? -8.335 -13.211 -34.454 1.00 78.50 94 GLY A N 1
ATOM 683 C CA . GLY A 1 94 ? -8.241 -12.676 -33.098 1.00 78.50 94 GLY A CA 1
ATOM 684 C C . GLY A 1 94 ? -6.808 -12.611 -32.577 1.00 78.50 94 GLY A C 1
ATOM 685 O O . GLY A 1 94 ? -5.872 -12.337 -33.328 1.00 78.50 94 GLY A O 1
ATOM 686 N N . ILE A 1 95 ? -6.646 -12.797 -31.268 1.00 83.06 95 ILE A N 1
ATOM 687 C CA . ILE A 1 95 ? -5.360 -12.654 -30.576 1.00 83.06 95 ILE A CA 1
ATOM 688 C C . ILE A 1 95 ? -4.738 -14.031 -30.345 1.00 83.06 95 ILE A C 1
ATOM 690 O O . ILE A 1 95 ? -5.417 -14.949 -29.893 1.00 83.06 95 ILE A O 1
ATOM 694 N N . ARG A 1 96 ? -3.432 -14.150 -30.593 1.00 86.56 96 ARG A N 1
ATOM 695 C CA . ARG A 1 96 ? -2.618 -15.311 -30.225 1.00 86.56 96 ARG A CA 1
ATOM 696 C C . ARG A 1 96 ? -1.443 -14.930 -29.352 1.00 86.56 96 ARG A C 1
ATOM 698 O O . ARG A 1 96 ? -0.890 -13.841 -29.487 1.00 86.56 96 ARG A O 1
ATOM 705 N N . ALA A 1 97 ? -1.056 -15.852 -28.479 1.00 89.50 97 ALA A N 1
ATOM 706 C CA . ALA A 1 97 ? 0.101 -15.701 -27.614 1.00 89.50 97 ALA A CA 1
ATOM 707 C C . ALA A 1 97 ? 1.311 -16.447 -28.187 1.00 89.50 97 ALA A C 1
ATOM 709 O O . ALA A 1 97 ? 1.219 -17.635 -28.493 1.00 89.50 97 ALA A O 1
ATOM 710 N N . LEU A 1 98 ? 2.449 -15.761 -28.276 1.00 90.88 98 LEU A N 1
ATOM 711 C CA . LEU A 1 98 ? 3.759 -16.394 -28.369 1.00 90.88 98 LEU A CA 1
ATOM 712 C C . LEU A 1 98 ? 4.337 -16.486 -26.951 1.00 90.88 98 LEU A C 1
ATOM 714 O O . LEU A 1 98 ? 4.678 -15.469 -26.346 1.00 90.88 98 LEU A O 1
ATOM 718 N N . ASN A 1 99 ? 4.406 -17.695 -26.400 1.00 87.12 99 ASN A N 1
ATOM 719 C CA . ASN A 1 99 ? 4.808 -17.915 -25.009 1.00 87.12 99 ASN A CA 1
ATOM 720 C C . ASN A 1 99 ? 6.335 -17.885 -24.842 1.00 87.12 99 ASN A C 1
ATOM 722 O O . ASN A 1 99 ? 7.060 -18.383 -25.695 1.00 87.12 99 ASN A O 1
ATOM 726 N N . VAL A 1 100 ? 6.821 -17.354 -23.711 1.00 86.19 100 VAL A N 1
ATOM 727 C CA . VAL A 1 100 ? 8.264 -17.269 -23.385 1.00 86.19 100 VAL A CA 1
ATOM 728 C C . VAL A 1 100 ? 8.914 -18.651 -23.308 1.00 86.19 100 VAL A C 1
ATOM 730 O O . VAL A 1 100 ? 10.042 -18.843 -23.754 1.00 86.19 100 VAL A O 1
ATOM 733 N N . ALA A 1 101 ? 8.207 -19.614 -22.723 1.00 75.25 101 ALA A N 1
ATOM 734 C CA . ALA A 1 101 ? 8.724 -20.950 -22.493 1.00 75.25 101 ALA A CA 1
ATOM 735 C C . ALA A 1 101 ? 8.277 -21.891 -23.617 1.00 75.25 101 ALA A C 1
ATOM 737 O O . ALA A 1 101 ? 7.238 -22.545 -23.522 1.00 75.25 101 ALA A O 1
ATOM 738 N N . ALA A 1 102 ? 9.071 -21.961 -24.687 1.00 63.22 102 ALA A N 1
ATOM 739 C CA . ALA A 1 102 ? 8.917 -22.990 -25.709 1.00 63.22 102 ALA A CA 1
ATOM 740 C C . ALA A 1 102 ? 9.194 -24.368 -25.071 1.00 63.22 102 ALA A C 1
ATOM 742 O O . ALA A 1 102 ? 10.347 -24.726 -24.838 1.00 63.22 102 ALA A O 1
ATOM 743 N N . GLY A 1 103 ? 8.134 -25.107 -24.723 1.00 64.56 103 GLY A N 1
ATOM 744 C CA . GLY A 1 103 ? 8.219 -26.444 -24.117 1.00 64.56 103 GLY A CA 1
ATOM 745 C C . GLY A 1 103 ? 7.843 -26.541 -22.635 1.00 64.56 103 GLY A C 1
ATOM 746 O O . GLY A 1 103 ? 8.030 -27.600 -22.042 1.00 64.56 103 GLY A O 1
ATOM 747 N N . TYR A 1 104 ? 7.313 -25.478 -22.022 1.00 70.19 104 TYR A N 1
ATOM 748 C CA . TYR A 1 104 ? 6.646 -25.611 -20.724 1.00 70.19 104 TYR A CA 1
ATOM 749 C C . TYR A 1 104 ? 5.208 -26.081 -20.942 1.00 70.19 104 TYR A C 1
ATOM 751 O O . TYR A 1 104 ? 4.390 -25.322 -21.461 1.00 70.19 104 TYR A O 1
ATOM 759 N N . ASP A 1 105 ? 4.906 -27.313 -20.534 1.00 67.69 105 ASP A N 1
ATOM 760 C CA . ASP A 1 105 ? 3.523 -27.769 -20.425 1.00 67.69 105 ASP A CA 1
ATOM 761 C C . ASP A 1 105 ? 2.908 -27.144 -19.166 1.00 67.69 105 ASP A C 1
ATOM 763 O O . ASP A 1 105 ? 3.347 -27.457 -18.051 1.00 67.69 105 ASP A O 1
ATOM 767 N N . PRO A 1 106 ? 1.919 -26.241 -19.300 1.00 64.44 106 PRO A N 1
ATOM 768 C CA . PRO A 1 106 ? 1.267 -25.662 -18.141 1.00 64.44 106 PRO A CA 1
ATOM 769 C C . PRO A 1 106 ? 0.619 -26.776 -17.320 1.00 64.44 106 PRO A C 1
ATOM 771 O O . PRO A 1 106 ? -0.195 -27.556 -17.819 1.00 64.44 106 PRO A O 1
ATOM 774 N N . VAL A 1 107 ? 0.972 -26.846 -16.037 1.00 76.56 107 VAL A N 1
ATOM 775 C CA . VAL A 1 107 ? 0.329 -27.779 -15.113 1.00 76.56 107 VAL A CA 1
ATOM 776 C C . VAL A 1 107 ? -1.101 -27.299 -14.905 1.00 76.56 107 VAL A C 1
ATOM 778 O O . VAL A 1 107 ? -1.330 -26.215 -14.369 1.00 76.56 107 VAL A O 1
ATOM 781 N N . ALA A 1 108 ? -2.072 -28.096 -15.350 1.00 72.12 108 ALA A N 1
ATOM 782 C CA . ALA A 1 108 ? -3.475 -27.788 -15.130 1.00 72.12 108 ALA A CA 1
ATOM 783 C C . ALA A 1 108 ? -3.742 -27.645 -13.624 1.00 72.12 108 ALA A C 1
ATOM 785 O O . ALA A 1 108 ? -3.436 -28.545 -12.838 1.00 72.12 108 ALA A O 1
ATOM 786 N N . VAL A 1 109 ? -4.334 -26.520 -13.220 1.00 72.50 109 VAL A N 1
ATOM 787 C CA . VAL A 1 109 ? -4.757 -26.306 -11.834 1.00 72.50 109 VAL A CA 1
ATOM 788 C C . VAL A 1 109 ? -5.931 -27.243 -11.548 1.00 72.50 109 VAL A C 1
ATOM 790 O O . VAL A 1 109 ? -7.074 -26.973 -11.912 1.00 72.50 109 VAL A O 1
ATOM 793 N N . SER A 1 110 ? -5.640 -28.386 -10.930 1.00 77.44 110 SER A N 1
ATOM 794 C CA . SER A 1 110 ? -6.639 -29.398 -10.570 1.00 77.44 110 SER A CA 1
ATOM 795 C C . SER A 1 110 ? -7.241 -29.176 -9.182 1.00 77.44 110 SER A C 1
ATOM 797 O O . SER A 1 110 ? -8.308 -29.707 -8.883 1.00 77.44 110 SER A O 1
ATOM 799 N N . GLN A 1 111 ? -6.562 -28.411 -8.327 1.00 80.25 111 GLN A N 1
ATOM 800 C CA . GLN A 1 111 ? -7.005 -28.084 -6.974 1.00 80.25 111 GLN A CA 1
ATOM 801 C C . GLN A 1 111 ? -7.133 -26.571 -6.851 1.00 80.25 111 GLN A C 1
ATOM 803 O O . GLN A 1 111 ? -6.146 -25.853 -6.717 1.00 80.25 111 GLN A O 1
ATOM 808 N N . TRP A 1 112 ? -8.367 -26.094 -6.946 1.00 78.44 112 TRP A N 1
ATOM 809 C CA . TRP A 1 112 ? -8.692 -24.688 -6.756 1.00 78.44 112 TRP A CA 1
ATOM 810 C C . TRP A 1 112 ? -8.830 -24.387 -5.253 1.00 78.44 112 TRP A C 1
ATOM 812 O O . TRP A 1 112 ? -9.375 -25.226 -4.528 1.00 78.44 112 TRP A O 1
ATOM 822 N N . PRO A 1 113 ? -8.368 -23.220 -4.763 1.00 78.38 113 PRO A N 1
ATOM 823 C CA . PRO A 1 113 ? -8.617 -22.779 -3.390 1.00 78.38 113 PRO A CA 1
ATOM 824 C C . PRO A 1 113 ? -10.113 -22.786 -3.056 1.00 78.38 113 PRO A C 1
ATOM 826 O O . PRO A 1 113 ? -10.941 -22.557 -3.933 1.00 78.38 113 PRO A O 1
ATOM 829 N N . ALA A 1 114 ? -10.483 -22.967 -1.786 1.00 75.44 114 ALA A N 1
ATOM 830 C CA . ALA A 1 114 ? -11.895 -22.953 -1.376 1.00 75.44 114 ALA A CA 1
ATOM 831 C C . ALA A 1 114 ? -12.611 -21.618 -1.690 1.00 75.44 114 ALA A C 1
ATOM 833 O O . ALA A 1 114 ? -13.828 -21.589 -1.866 1.00 75.44 114 ALA A O 1
ATOM 834 N N . SER A 1 115 ? -11.850 -20.524 -1.791 1.00 76.00 115 SER A N 1
ATOM 835 C CA . SER A 1 115 ? -12.308 -19.190 -2.195 1.00 76.00 115 SER A CA 1
ATOM 836 C C . SER A 1 115 ? -12.433 -19.012 -3.713 1.00 76.00 115 SER A C 1
ATOM 838 O O . SER A 1 115 ? -13.087 -18.075 -4.175 1.00 76.00 115 SER A O 1
ATOM 840 N N . ALA A 1 116 ? -11.830 -19.896 -4.511 1.00 64.81 116 ALA A N 1
ATOM 841 C CA . ALA A 1 116 ? -11.884 -19.808 -5.957 1.00 64.81 116 ALA A CA 1
ATOM 842 C C . ALA A 1 116 ? -13.232 -20.328 -6.460 1.00 64.81 116 ALA A C 1
ATOM 844 O O . ALA A 1 116 ? -13.561 -21.513 -6.386 1.00 64.81 116 ALA A O 1
ATOM 845 N N . ARG A 1 117 ? -14.022 -19.419 -7.027 1.00 60.12 117 ARG A N 1
ATOM 846 C CA . ARG A 1 117 ? -15.252 -19.771 -7.724 1.00 60.12 117 ARG A CA 1
ATOM 847 C C . ARG A 1 117 ? -14.923 -19.994 -9.192 1.00 60.12 117 ARG A C 1
ATOM 849 O O . ARG A 1 117 ? -14.668 -19.035 -9.915 1.00 60.12 117 ARG A O 1
ATOM 856 N N . LEU A 1 118 ? -14.950 -21.252 -9.632 1.00 56.62 118 LEU A N 1
ATOM 857 C CA . LEU A 1 118 ? -14.817 -21.580 -11.047 1.00 56.62 118 LEU A CA 1
ATOM 858 C C . LEU A 1 118 ? -16.046 -21.044 -11.791 1.00 56.62 118 LEU A C 1
ATOM 860 O O . LEU A 1 118 ? -17.120 -21.649 -11.796 1.00 56.62 118 LEU A O 1
ATOM 864 N N . LEU A 1 119 ? -15.891 -19.872 -12.391 1.00 54.44 119 LEU A N 1
ATOM 865 C CA . LEU A 1 119 ? -16.800 -19.361 -13.401 1.00 54.44 119 LEU A CA 1
ATOM 866 C C . LEU A 1 119 ? -16.377 -20.031 -14.709 1.00 54.44 119 LEU A C 1
ATOM 868 O O . LEU A 1 119 ? -15.620 -19.457 -15.483 1.00 54.44 119 LEU A O 1
ATOM 872 N N . GLY A 1 120 ? -16.787 -21.288 -14.914 1.00 46.47 120 GLY A N 1
ATOM 873 C CA . GLY A 1 120 ? -16.727 -21.876 -16.256 1.00 46.47 120 GLY A CA 1
ATOM 874 C C . GLY A 1 120 ? -17.472 -20.958 -17.219 1.00 46.47 120 GLY A C 1
ATOM 875 O O . GLY A 1 120 ? -18.403 -20.286 -16.758 1.00 46.47 120 GLY A O 1
ATOM 876 N N . ASP A 1 121 ? -17.040 -20.900 -18.489 1.00 43.91 121 ASP A N 1
ATOM 877 C CA . ASP A 1 121 ? -17.685 -20.117 -19.553 1.00 43.91 121 ASP A CA 1
ATOM 878 C C . ASP A 1 121 ? -19.174 -20.077 -19.287 1.00 43.91 121 ASP A C 1
ATOM 880 O O . ASP A 1 121 ? -19.833 -21.120 -19.270 1.00 43.91 121 ASP A O 1
ATOM 884 N N . ALA A 1 122 ? -19.646 -18.896 -18.891 1.00 44.41 122 ALA A N 1
ATOM 885 C CA . ALA A 1 122 ? -20.950 -18.756 -18.295 1.00 44.41 122 ALA A CA 1
ATOM 886 C C . ALA A 1 122 ? -21.981 -19.132 -19.359 1.00 44.41 122 ALA A C 1
ATOM 888 O O . ALA A 1 122 ? -22.435 -18.286 -20.127 1.00 44.41 122 ALA A O 1
ATOM 889 N N . GLU A 1 123 ? -22.390 -20.401 -19.382 1.00 43.72 123 GLU A N 1
ATOM 890 C CA . GLU A 1 123 ? -23.726 -20.771 -19.794 1.00 43.72 123 GLU A CA 1
ATOM 891 C C . GLU A 1 123 ? -24.619 -19.967 -18.863 1.00 43.72 123 GLU A C 1
ATOM 893 O O . GLU A 1 123 ? -24.878 -20.345 -17.717 1.00 43.72 123 GLU A O 1
ATOM 898 N N . ALA A 1 124 ? -25.016 -18.787 -19.332 1.00 44.56 124 ALA A N 1
ATOM 899 C CA . ALA A 1 124 ? -26.074 -18.009 -18.747 1.00 44.56 124 ALA A CA 1
ATOM 900 C C . ALA A 1 124 ? -27.283 -18.942 -18.703 1.00 44.56 124 ALA A C 1
ATOM 902 O O . ALA A 1 124 ? -28.012 -19.093 -19.683 1.00 44.56 124 ALA A O 1
ATOM 903 N N . LYS A 1 125 ? -27.459 -19.644 -17.579 1.00 49.00 125 LYS A N 1
ATOM 904 C CA . LYS A 1 125 ? -28.633 -20.466 -17.330 1.00 49.00 125 LYS A CA 1
ATOM 905 C C . LYS A 1 125 ? -29.795 -19.499 -17.237 1.00 49.00 125 LYS A C 1
ATOM 907 O O . LYS A 1 125 ? -30.069 -18.921 -16.188 1.00 49.00 125 LYS A O 1
ATOM 912 N N . THR A 1 126 ? -30.448 -19.292 -18.370 1.00 54.56 126 THR A N 1
ATOM 913 C CA . THR A 1 126 ? -31.658 -18.498 -18.489 1.00 54.56 126 THR A CA 1
ATOM 914 C C . THR A 1 126 ? -32.719 -19.129 -17.596 1.00 54.56 126 THR A C 1
ATOM 916 O O . THR A 1 126 ? -33.268 -20.197 -17.871 1.00 54.56 126 THR A O 1
ATOM 919 N N . MET A 1 127 ? -32.993 -18.489 -16.459 1.00 57.81 127 MET A N 1
ATOM 920 C CA . MET A 1 127 ? -34.059 -18.932 -15.572 1.00 57.81 127 MET A CA 1
ATOM 921 C C . MET A 1 127 ? -35.399 -18.562 -16.208 1.00 57.81 127 MET A C 1
ATOM 923 O O . MET A 1 127 ? -35.726 -17.388 -16.379 1.00 57.81 127 MET A O 1
ATOM 927 N N . ARG A 1 128 ? -36.201 -19.569 -16.564 1.00 71.50 128 ARG A N 1
ATOM 928 C CA . ARG A 1 128 ? -37.556 -19.375 -17.100 1.00 71.50 128 ARG A CA 1
ATOM 929 C C . ARG A 1 128 ? -38.524 -18.954 -15.988 1.00 71.50 128 ARG A C 1
ATOM 931 O O . ARG A 1 128 ? -39.315 -19.753 -15.498 1.00 71.50 128 ARG A O 1
ATOM 938 N N . LEU A 1 129 ? -38.486 -17.674 -15.622 1.00 79.00 129 LEU A N 1
ATOM 939 C CA . LEU A 1 129 ? -39.364 -17.065 -14.610 1.00 79.00 129 LEU A CA 1
ATOM 940 C C . LEU A 1 129 ? -40.831 -16.940 -15.053 1.00 79.00 129 LEU A C 1
ATOM 942 O O . LEU A 1 129 ? -41.699 -16.688 -14.220 1.00 79.00 129 LEU A O 1
ATOM 946 N N . GLY A 1 130 ? -41.131 -17.152 -16.340 1.00 83.25 130 GLY A N 1
ATOM 947 C CA . GLY A 1 130 ? -42.484 -17.015 -16.886 1.00 83.25 130 GLY A CA 1
ATOM 948 C C . GLY A 1 130 ? -43.532 -17.839 -16.131 1.00 83.25 130 GLY A C 1
ATOM 949 O O . GLY A 1 130 ? -44.593 -17.319 -15.809 1.00 83.25 130 GLY A O 1
ATOM 950 N N . GLY A 1 131 ? -43.218 -19.088 -15.764 1.00 83.62 131 GLY A N 1
ATOM 951 C CA . GLY A 1 131 ? -44.150 -19.936 -15.011 1.00 83.62 131 GLY A CA 1
ATOM 952 C C . GLY A 1 131 ? -44.481 -19.383 -13.620 1.00 83.62 131 GLY A C 1
ATOM 953 O O . GLY A 1 131 ? -45.647 -19.351 -13.233 1.00 83.62 131 GLY A O 1
ATOM 954 N N . LEU A 1 132 ? -43.471 -18.892 -12.894 1.00 81.62 132 LEU A N 1
ATOM 955 C CA . LEU A 1 132 ? -43.644 -18.317 -11.555 1.00 81.62 132 LEU A CA 1
ATOM 956 C C . LEU A 1 132 ? -44.431 -17.003 -11.594 1.00 81.62 132 LEU A C 1
ATOM 958 O O . LEU A 1 132 ? -45.326 -16.798 -10.778 1.00 81.62 132 LEU A O 1
ATOM 962 N N . LEU A 1 133 ? -44.141 -16.136 -12.566 1.00 82.56 133 LEU A N 1
ATOM 963 C CA . LEU A 1 133 ? -44.838 -14.859 -12.718 1.00 82.56 133 LEU A CA 1
ATOM 964 C C . LEU A 1 133 ? -46.300 -15.048 -13.144 1.00 82.56 133 LEU A C 1
ATOM 966 O O . LEU A 1 133 ? -47.176 -14.358 -12.627 1.00 82.56 133 LEU A O 1
ATOM 970 N N . ILE A 1 134 ? -46.586 -16.017 -14.022 1.00 89.94 134 ILE A N 1
ATOM 971 C CA . ILE A 1 134 ? -47.964 -16.372 -14.397 1.00 89.94 134 ILE A CA 1
ATOM 972 C C . ILE A 1 134 ? -48.722 -16.935 -13.188 1.00 89.94 134 ILE A C 1
ATOM 974 O O . ILE A 1 134 ? -49.868 -16.553 -12.960 1.00 89.94 134 ILE A O 1
ATOM 978 N N . ALA A 1 135 ? -48.092 -17.798 -12.383 1.00 83.56 135 ALA A N 1
ATOM 979 C CA . ALA A 1 135 ? -48.713 -18.333 -11.172 1.00 83.56 135 ALA A CA 1
ATOM 980 C C . ALA A 1 135 ? -49.045 -17.225 -10.157 1.00 83.56 135 ALA A C 1
ATOM 982 O O . ALA A 1 135 ? -50.150 -17.202 -9.614 1.00 83.56 135 ALA A O 1
ATOM 983 N N . LEU A 1 136 ? -48.127 -16.274 -9.951 1.00 87.75 136 LEU A N 1
ATOM 984 C CA . LEU A 1 136 ? -48.357 -15.116 -9.086 1.00 87.75 136 LEU A CA 1
ATOM 985 C C . LEU A 1 136 ? -49.504 -14.240 -9.613 1.00 87.75 136 LEU A C 1
ATOM 987 O O . LEU A 1 136 ? -50.393 -13.869 -8.850 1.00 87.75 136 LEU A O 1
ATOM 991 N N . ALA A 1 137 ? -49.523 -13.955 -10.918 1.00 89.88 137 ALA A N 1
ATOM 992 C CA . ALA A 1 137 ? -50.577 -13.160 -11.543 1.00 89.88 137 ALA A CA 1
ATOM 993 C C . ALA A 1 137 ? -51.962 -13.818 -11.400 1.00 89.88 137 ALA A C 1
ATOM 995 O O . ALA A 1 137 ? -52.932 -13.144 -11.057 1.00 89.88 137 ALA A O 1
ATOM 996 N N . LEU A 1 138 ? -52.053 -15.140 -11.596 1.00 90.94 138 LEU A N 1
ATOM 997 C CA . LEU A 1 138 ? -53.295 -15.896 -11.399 1.00 90.94 138 LEU A CA 1
ATOM 998 C C . LEU A 1 138 ? -53.761 -15.878 -9.939 1.00 90.94 138 LEU A C 1
ATOM 1000 O O . LEU A 1 138 ? -54.963 -15.805 -9.685 1.00 90.94 138 LEU A O 1
ATOM 1004 N N . LEU A 1 139 ? -52.832 -15.913 -8.981 1.00 89.12 139 LEU A N 1
ATOM 1005 C CA . LEU A 1 139 ? -53.155 -15.854 -7.556 1.00 89.12 139 LEU A CA 1
ATOM 1006 C C . LEU A 1 139 ? -53.708 -14.480 -7.159 1.00 89.12 139 LEU A C 1
ATOM 1008 O O . LEU A 1 139 ? -54.718 -14.407 -6.461 1.00 89.12 139 LEU A O 1
ATOM 1012 N N . VAL A 1 140 ? -53.094 -13.400 -7.647 1.00 91.12 140 VAL A N 1
ATOM 1013 C CA . VAL A 1 140 ? -53.585 -12.030 -7.431 1.00 91.12 140 VAL A CA 1
ATOM 1014 C C . VAL A 1 140 ? -54.966 -11.839 -8.064 1.00 91.12 140 VAL A C 1
ATOM 1016 O O . VAL A 1 140 ? -55.860 -11.299 -7.419 1.00 91.12 140 VAL A O 1
ATOM 1019 N N . LEU A 1 141 ? -55.179 -12.346 -9.282 1.00 90.88 141 LEU A N 1
ATOM 1020 C CA . LEU A 1 141 ? -56.484 -12.295 -9.946 1.00 90.88 141 LEU A CA 1
ATOM 1021 C C . LEU A 1 141 ? -57.557 -13.070 -9.163 1.00 90.88 141 LEU A C 1
ATOM 1023 O O . LEU A 1 141 ? -58.677 -12.591 -8.998 1.00 90.88 141 LEU A O 1
ATOM 1027 N N . ALA A 1 142 ? -57.227 -14.261 -8.658 1.00 85.31 142 ALA A N 1
ATOM 1028 C CA . ALA A 1 142 ? -58.147 -15.043 -7.837 1.00 85.31 142 ALA A CA 1
ATOM 1029 C C . ALA A 1 142 ? -58.517 -14.304 -6.541 1.00 85.31 142 ALA A C 1
ATOM 1031 O O . ALA A 1 142 ? -59.683 -14.309 -6.142 1.00 85.31 142 ALA A O 1
ATOM 1032 N N . LEU A 1 143 ? -57.544 -13.635 -5.911 1.00 86.88 143 LEU A N 1
ATOM 1033 C CA . LEU A 1 143 ? -57.771 -12.806 -4.730 1.00 86.88 143 LEU A CA 1
ATOM 1034 C C . LEU A 1 143 ? -58.740 -11.652 -5.037 1.00 86.88 143 LEU A C 1
ATOM 1036 O O . LEU A 1 143 ? -59.693 -11.445 -4.286 1.00 86.88 143 LEU A O 1
ATOM 1040 N N . ASP A 1 144 ? -58.535 -10.951 -6.154 1.00 89.81 144 ASP A N 1
ATOM 1041 C CA . ASP A 1 144 ? -59.384 -9.837 -6.590 1.00 89.81 144 ASP A CA 1
ATOM 1042 C C . ASP A 1 144 ? -60.833 -10.283 -6.849 1.00 89.81 144 ASP A C 1
ATOM 1044 O O . ASP A 1 144 ? -61.779 -9.668 -6.358 1.00 89.81 144 ASP A O 1
ATOM 1048 N N . ILE A 1 145 ? -61.028 -11.435 -7.502 1.00 84.94 145 ILE A N 1
ATOM 1049 C CA . ILE A 1 145 ? -62.363 -12.017 -7.722 1.00 84.94 145 ILE A CA 1
ATOM 1050 C C . ILE A 1 145 ? -63.054 -12.351 -6.390 1.00 84.94 145 ILE A C 1
ATOM 1052 O O . ILE A 1 145 ? -64.250 -12.092 -6.229 1.00 84.94 145 ILE A O 1
ATOM 1056 N N . ILE A 1 146 ? -62.324 -12.908 -5.418 1.00 82.19 146 ILE A N 1
ATOM 1057 C CA . ILE A 1 146 ? -62.869 -13.215 -4.086 1.00 82.19 146 ILE A CA 1
ATOM 1058 C C . ILE A 1 146 ? -63.279 -11.924 -3.361 1.00 82.19 146 ILE A C 1
ATOM 1060 O O . ILE A 1 146 ? -64.374 -11.864 -2.798 1.00 82.19 146 ILE A O 1
ATOM 1064 N N . LEU A 1 147 ? -62.439 -10.886 -3.402 1.00 81.00 147 LEU A N 1
ATOM 1065 C CA . LEU A 1 147 ? -62.719 -9.568 -2.820 1.00 81.00 147 LEU A CA 1
ATOM 1066 C C . LEU A 1 147 ? -63.934 -8.898 -3.476 1.00 81.00 147 LEU A C 1
ATOM 1068 O O . LEU A 1 147 ? -64.829 -8.426 -2.772 1.00 81.00 147 LEU A O 1
ATOM 1072 N N . ALA A 1 148 ? -64.023 -8.923 -4.805 1.00 84.06 148 ALA A N 1
ATOM 1073 C CA . ALA A 1 148 ? -65.153 -8.381 -5.552 1.00 84.06 148 ALA A CA 1
ATOM 1074 C C . ALA A 1 148 ? -66.468 -9.103 -5.209 1.00 84.06 148 ALA A C 1
ATOM 1076 O O . ALA A 1 148 ? -67.496 -8.461 -4.986 1.00 84.06 148 ALA A O 1
ATOM 1077 N N . LEU A 1 149 ? -66.443 -10.437 -5.086 1.00 82.62 149 LEU A N 1
ATOM 1078 C CA . LEU A 1 149 ? -67.602 -11.221 -4.644 1.00 82.62 149 LEU A CA 1
ATOM 1079 C C . LEU A 1 149 ? -67.994 -10.921 -3.189 1.00 82.62 149 LEU A C 1
ATOM 1081 O O . LEU A 1 149 ? -69.185 -10.972 -2.864 1.00 82.62 149 LEU A O 1
ATOM 1085 N N . ALA A 1 150 ? -67.022 -10.607 -2.322 1.00 76.25 150 ALA A N 1
ATOM 1086 C CA . ALA A 1 150 ? -67.258 -10.257 -0.917 1.00 76.25 150 ALA A CA 1
ATOM 1087 C C . ALA A 1 150 ? -67.973 -8.919 -0.805 1.00 76.25 150 ALA A C 1
ATOM 1089 O O . ALA A 1 150 ? -69.004 -8.826 -0.139 1.00 76.25 150 ALA A O 1
ATOM 1090 N N . LEU A 1 151 ? -67.474 -7.919 -1.530 1.00 77.69 151 LEU A N 1
ATOM 1091 C CA . LEU A 1 151 ? -68.069 -6.588 -1.605 1.00 77.69 151 LEU A CA 1
ATOM 1092 C C . LEU A 1 151 ? -69.460 -6.617 -2.253 1.00 77.69 151 LEU A C 1
ATOM 1094 O O . LEU A 1 151 ? -70.359 -5.909 -1.810 1.00 77.69 151 LEU A O 1
ATOM 1098 N N . ALA A 1 152 ? -69.675 -7.486 -3.245 1.00 83.12 152 ALA A N 1
ATOM 1099 C CA . ALA A 1 152 ? -70.979 -7.682 -3.879 1.00 83.12 152 ALA A CA 1
ATOM 1100 C C . ALA A 1 152 ? -71.972 -8.511 -3.034 1.00 83.12 152 ALA A C 1
ATOM 1102 O O . ALA A 1 152 ? -73.103 -8.734 -3.469 1.00 83.12 152 ALA A O 1
ATOM 1103 N N . GLY A 1 153 ? -71.566 -9.016 -1.860 1.00 77.44 153 GLY A N 1
ATOM 1104 C CA . GLY A 1 153 ? -72.410 -9.834 -0.981 1.00 77.44 153 GLY A CA 1
ATOM 1105 C C . GLY A 1 153 ? -72.809 -11.193 -1.571 1.00 77.44 153 GLY A C 1
ATOM 1106 O O . GLY A 1 153 ? -73.770 -11.807 -1.110 1.00 77.44 153 GLY A O 1
ATOM 1107 N N . ARG A 1 154 ? -72.095 -11.664 -2.604 1.00 79.25 154 ARG A N 1
ATOM 1108 C CA . ARG A 1 154 ? -72.402 -12.887 -3.366 1.00 79.25 154 ARG A CA 1
ATOM 1109 C C . ARG A 1 154 ? -71.525 -14.081 -3.000 1.00 79.25 154 ARG A C 1
ATOM 1111 O O . ARG A 1 154 ? -71.608 -15.110 -3.670 1.00 79.25 154 ARG A O 1
ATOM 1118 N N . LEU A 1 155 ? -70.701 -13.986 -1.954 1.00 73.25 155 LEU A N 1
ATOM 1119 C CA . LEU A 1 155 ? -69.985 -15.168 -1.483 1.00 73.25 155 LEU A CA 1
ATOM 1120 C C . LEU A 1 155 ? -70.985 -16.217 -0.980 1.00 73.25 155 LEU A C 1
ATOM 1122 O O . LEU A 1 155 ? -71.817 -15.905 -0.120 1.00 73.25 155 LEU A O 1
ATOM 1126 N N . PRO A 1 156 ? -70.904 -17.470 -1.463 1.00 68.44 156 PRO A N 1
ATOM 1127 C CA . PRO A 1 156 ? -71.632 -18.559 -0.836 1.00 68.44 156 PRO A CA 1
ATOM 1128 C C . PRO A 1 156 ? -71.230 -18.603 0.641 1.00 68.44 156 PRO A C 1
ATOM 1130 O O . PRO A 1 156 ? -70.064 -18.383 0.972 1.00 68.44 156 PRO A O 1
ATOM 1133 N N . ARG A 1 157 ? -72.190 -18.845 1.544 1.00 62.22 157 ARG A N 1
ATOM 1134 C CA . ARG A 1 157 ? -71.927 -18.991 2.985 1.00 62.22 157 ARG A CA 1
ATOM 1135 C C . ARG A 1 157 ? -71.011 -20.200 3.204 1.00 62.22 157 ARG A C 1
ATOM 1137 O O . ARG A 1 157 ? -71.486 -21.302 3.466 1.00 62.22 157 ARG A O 1
ATOM 1144 N N . LEU A 1 158 ? -69.701 -20.010 3.060 1.00 60.25 158 LEU A N 1
ATOM 1145 C CA . LEU A 1 158 ? -68.710 -21.022 3.388 1.00 60.25 158 LEU A CA 1
ATOM 1146 C C . LEU A 1 158 ? -68.819 -21.292 4.888 1.00 60.25 158 LEU A C 1
ATOM 1148 O O . LEU A 1 158 ? -68.863 -20.368 5.704 1.00 60.25 158 LEU A O 1
ATOM 1152 N N . SER A 1 159 ? -68.907 -22.571 5.249 1.00 59.31 159 SER A N 1
ATOM 1153 C CA . SER A 1 159 ? -68.953 -22.974 6.651 1.00 59.31 159 SER A CA 1
ATOM 1154 C C . SER A 1 159 ? -67.730 -22.420 7.391 1.00 59.31 159 SER A C 1
ATOM 1156 O O . SER A 1 159 ? -66.645 -22.316 6.815 1.00 59.31 159 SER A O 1
ATOM 1158 N N . ARG A 1 160 ? -67.890 -22.093 8.683 1.00 53.88 160 ARG A N 1
ATOM 1159 C CA . ARG A 1 160 ? -66.851 -21.502 9.557 1.00 53.88 160 ARG A CA 1
ATOM 1160 C C . ARG A 1 160 ? -65.491 -22.229 9.538 1.00 53.88 160 ARG A C 1
ATOM 1162 O O . ARG A 1 160 ? -64.512 -21.660 9.998 1.00 53.88 160 ARG A O 1
ATOM 1169 N N . ARG A 1 161 ? -65.419 -23.458 9.009 1.00 52.44 161 ARG A N 1
ATOM 1170 C CA . ARG A 1 161 ? -64.185 -24.246 8.854 1.00 52.44 161 ARG A CA 1
ATOM 1171 C C . ARG A 1 161 ? -63.329 -23.851 7.642 1.00 52.44 161 ARG A C 1
ATOM 1173 O O . ARG A 1 161 ? -62.130 -24.102 7.658 1.00 52.44 161 ARG A O 1
ATOM 1180 N N . ALA A 1 162 ? -63.905 -23.243 6.605 1.00 53.59 162 ALA A N 1
ATOM 1181 C CA . ALA A 1 162 ? -63.154 -22.859 5.407 1.00 53.59 162 ALA A CA 1
ATOM 1182 C C . ALA A 1 162 ? -62.544 -21.449 5.512 1.00 53.59 162 ALA A C 1
ATOM 1184 O O . ALA A 1 162 ? -61.470 -21.194 4.976 1.00 53.59 162 ALA A O 1
ATOM 1185 N N . THR A 1 163 ? -63.172 -20.556 6.283 1.00 54.94 163 THR A N 1
ATOM 1186 C CA . THR A 1 163 ? -62.641 -19.216 6.582 1.00 54.94 163 THR A CA 1
ATOM 1187 C C . THR A 1 163 ? -61.362 -19.286 7.422 1.00 54.94 163 THR A C 1
ATOM 1189 O O . THR A 1 163 ? -60.442 -18.504 7.207 1.00 54.94 163 THR A O 1
ATOM 1192 N N . SER A 1 164 ? -61.259 -20.267 8.326 1.00 52.56 164 SER A N 1
ATOM 1193 C CA . SER A 1 164 ? -60.053 -20.510 9.126 1.00 52.56 164 SER A CA 1
ATOM 1194 C C . SER A 1 164 ? -58.866 -21.000 8.290 1.00 52.56 164 SER A C 1
ATOM 1196 O O . SER A 1 164 ? -57.740 -20.599 8.558 1.00 52.56 164 SER A O 1
ATOM 1198 N N . ALA A 1 165 ? -59.091 -21.802 7.244 1.00 53.69 165 ALA A N 1
ATOM 1199 C CA . ALA A 1 165 ? -58.008 -22.298 6.390 1.00 53.69 165 ALA A CA 1
ATOM 1200 C C . ALA A 1 165 ? -57.375 -21.183 5.532 1.00 53.69 165 ALA A C 1
ATOM 1202 O O . ALA A 1 165 ? -56.162 -21.165 5.345 1.00 53.69 165 ALA A O 1
ATOM 1203 N N . MET A 1 166 ? -58.177 -20.214 5.074 1.00 54.28 166 MET A N 1
ATOM 1204 C CA . MET A 1 166 ? -57.697 -19.073 4.281 1.00 54.28 166 MET A CA 1
ATOM 1205 C C . MET A 1 166 ? -56.849 -18.097 5.115 1.00 54.28 166 MET A C 1
ATOM 1207 O O . MET A 1 166 ? -55.841 -17.585 4.636 1.00 54.28 166 MET A O 1
ATOM 1211 N N . VAL A 1 167 ? -57.222 -17.877 6.382 1.00 57.03 167 VAL A N 1
ATOM 1212 C CA . VAL A 1 167 ? -56.455 -17.036 7.320 1.00 57.03 167 VAL A CA 1
ATOM 1213 C C . VAL A 1 167 ? -55.138 -17.708 7.711 1.00 57.03 167 VAL A C 1
ATOM 1215 O O . VAL A 1 167 ? -54.118 -17.032 7.780 1.00 57.03 167 VAL A O 1
ATOM 1218 N N . PHE A 1 168 ? -55.121 -19.035 7.885 1.00 55.97 168 PHE A N 1
ATOM 1219 C CA . PHE A 1 168 ? -53.880 -19.782 8.126 1.00 55.97 168 PHE A CA 1
ATOM 1220 C C . PHE A 1 168 ? -52.939 -19.790 6.910 1.00 55.97 168 PHE A C 1
ATOM 1222 O O . PHE A 1 168 ? -51.727 -19.715 7.090 1.00 55.97 168 PHE A O 1
ATOM 1229 N N . ALA A 1 169 ? -53.469 -19.815 5.683 1.00 54.84 169 ALA A N 1
ATOM 1230 C CA . ALA A 1 169 ? -52.658 -19.721 4.467 1.00 54.84 169 ALA A CA 1
ATOM 1231 C C . ALA A 1 169 ? -52.066 -18.311 4.254 1.00 54.84 169 ALA A C 1
ATOM 1233 O O . ALA A 1 169 ? -50.912 -18.194 3.849 1.00 54.84 169 ALA A O 1
ATOM 1234 N N . LEU A 1 170 ? -52.813 -17.246 4.583 1.00 52.16 170 LEU A N 1
ATOM 1235 C CA . LEU A 1 170 ? -52.296 -15.869 4.548 1.00 52.16 170 LEU A CA 1
ATOM 1236 C C . LEU A 1 170 ? -51.302 -15.582 5.686 1.00 52.16 170 LEU A C 1
ATOM 1238 O O . LEU A 1 170 ? -50.318 -14.883 5.465 1.00 52.16 170 LEU A O 1
ATOM 1242 N N . ALA A 1 171 ? -51.527 -16.139 6.881 1.00 51.34 171 ALA A N 1
ATOM 1243 C CA . ALA A 1 171 ? -50.606 -16.023 8.013 1.00 51.34 171 ALA A CA 1
ATOM 1244 C C . ALA A 1 171 ? -49.319 -16.845 7.811 1.00 51.34 171 ALA A C 1
ATOM 1246 O O . ALA A 1 171 ? -48.255 -16.451 8.276 1.00 51.34 171 ALA A O 1
ATOM 1247 N N . GLY A 1 172 ? -49.383 -17.958 7.071 1.00 49.34 172 GLY A N 1
ATOM 1248 C CA . GLY A 1 172 ? -48.203 -18.743 6.696 1.00 49.34 172 GLY A CA 1
ATOM 1249 C C . GLY A 1 172 ? -47.244 -18.003 5.756 1.00 49.34 172 GLY A C 1
ATOM 1250 O O . GLY A 1 172 ? -46.045 -18.266 5.788 1.00 49.34 172 GLY A O 1
ATOM 1251 N N . LEU A 1 173 ? -47.741 -17.041 4.967 1.00 46.88 173 LEU A N 1
ATOM 1252 C CA . LEU A 1 173 ? -46.905 -16.207 4.094 1.00 46.88 173 LEU A CA 1
ATOM 1253 C C . LEU A 1 173 ? -46.216 -15.047 4.835 1.00 46.88 173 LEU A C 1
ATOM 1255 O O . LEU A 1 173 ? -45.187 -14.567 4.369 1.00 46.88 173 LEU A O 1
ATOM 1259 N N . SER A 1 174 ? -46.742 -14.603 5.981 1.00 44.47 174 SER A N 1
ATOM 1260 C CA . SER A 1 174 ? -46.173 -13.504 6.778 1.00 44.47 174 SER A CA 1
ATOM 1261 C C . SER A 1 174 ? -45.197 -13.952 7.877 1.00 44.47 174 SER A C 1
ATOM 1263 O O . SER A 1 174 ? -44.529 -13.109 8.468 1.00 44.47 174 SER A O 1
ATOM 1265 N N . VAL A 1 175 ? -45.048 -15.261 8.119 1.00 42.53 175 VAL A N 1
ATOM 1266 C CA . VAL A 1 175 ? -44.099 -15.825 9.108 1.00 42.53 175 VAL A CA 1
ATOM 1267 C C . VAL A 1 175 ? -42.690 -16.063 8.534 1.00 42.53 175 VAL A C 1
ATOM 1269 O O . VAL A 1 175 ? -41.749 -16.308 9.279 1.00 42.53 175 VAL A O 1
ATOM 1272 N N . LEU A 1 176 ? -42.475 -15.886 7.228 1.00 43.31 176 LEU A N 1
ATOM 1273 C CA . LEU A 1 176 ? -41.136 -15.950 6.613 1.00 43.31 176 LEU A CA 1
ATOM 1274 C C . LEU A 1 176 ? -40.252 -14.709 6.884 1.00 43.31 176 LEU A C 1
ATOM 1276 O O . LEU A 1 176 ? -39.195 -14.576 6.275 1.00 43.31 176 LEU A O 1
ATOM 1280 N N . GLY A 1 177 ? -40.667 -13.803 7.778 1.00 43.56 177 GLY A N 1
ATOM 1281 C CA . GLY A 1 177 ? -40.059 -12.478 7.942 1.00 43.56 177 GLY A CA 1
ATOM 1282 C C . GLY A 1 177 ? -39.799 -12.006 9.375 1.00 43.56 177 GLY A C 1
ATOM 1283 O O . GLY A 1 177 ? -39.797 -10.798 9.592 1.00 43.56 177 GLY A O 1
ATOM 1284 N N . THR A 1 178 ? -39.582 -12.889 10.356 1.00 37.22 178 THR A N 1
ATOM 1285 C CA . THR A 1 178 ? -39.082 -12.462 11.681 1.00 37.22 178 THR A CA 1
ATOM 1286 C C . THR A 1 178 ? -37.615 -12.855 11.869 1.00 37.22 178 THR A C 1
ATOM 1288 O O . THR A 1 178 ? -37.307 -14.041 11.721 1.00 37.22 178 THR A O 1
ATOM 1291 N N . PRO A 1 179 ? -36.714 -11.913 12.214 1.00 41.38 179 PRO A N 1
ATOM 1292 C CA . PRO A 1 179 ? -35.339 -12.244 12.555 1.00 41.38 179 PRO A CA 1
ATOM 1293 C C . PRO A 1 179 ? -35.315 -13.055 13.853 1.00 41.38 179 PRO A C 1
ATOM 1295 O O . PRO A 1 179 ? -36.079 -12.804 14.787 1.00 41.38 179 PRO A O 1
ATOM 1298 N N . LEU A 1 180 ? -34.454 -14.068 13.866 1.00 40.00 180 LEU A N 1
ATOM 1299 C CA . LEU A 1 180 ? -34.136 -14.868 15.039 1.00 40.00 180 LEU A CA 1
ATOM 1300 C C . LEU A 1 180 ? -33.614 -13.954 16.153 1.00 40.00 180 LEU A C 1
ATOM 1302 O O . LEU A 1 180 ? -32.826 -13.047 15.909 1.00 40.00 180 LEU A O 1
ATOM 1306 N N . ALA A 1 181 ? -34.099 -14.210 17.362 1.00 35.56 181 ALA A N 1
ATOM 1307 C CA . ALA A 1 181 ? -33.678 -13.561 18.587 1.00 35.56 181 ALA A CA 1
ATOM 1308 C C . ALA A 1 181 ? -32.177 -13.777 18.846 1.00 35.56 181 ALA A C 1
ATOM 1310 O O . ALA A 1 181 ? -31.701 -14.913 18.795 1.00 35.56 181 ALA A O 1
ATOM 1311 N N . ASP A 1 182 ? -31.472 -12.693 19.175 1.00 36.03 182 ASP A N 1
ATOM 1312 C CA . ASP A 1 182 ? -30.091 -12.711 19.655 1.00 36.03 182 ASP A CA 1
ATOM 1313 C C . ASP A 1 182 ? -30.016 -13.382 21.030 1.00 36.03 182 ASP A C 1
ATOM 1315 O O . ASP A 1 182 ? -30.378 -12.814 22.064 1.00 36.03 182 ASP A O 1
ATOM 1319 N N . ALA A 1 183 ? -29.539 -14.623 21.035 1.00 31.92 183 ALA A N 1
ATOM 1320 C CA . ALA A 1 183 ? -28.962 -15.254 22.207 1.00 31.92 183 ALA A CA 1
ATOM 1321 C C . ALA A 1 183 ? -27.470 -14.905 22.240 1.00 31.92 183 ALA A C 1
ATOM 1323 O O . ALA A 1 183 ? -26.799 -14.988 21.216 1.00 31.92 183 ALA A O 1
ATOM 1324 N N . GLN A 1 184 ? -26.965 -14.532 23.417 1.00 39.28 184 GLN A N 1
ATOM 1325 C CA . GLN A 1 184 ? -25.564 -14.199 23.690 1.00 39.28 184 GLN A CA 1
ATOM 1326 C C . GLN A 1 184 ? -24.617 -15.356 23.322 1.00 39.28 184 GLN A C 1
ATOM 1328 O O . GLN A 1 184 ? -24.231 -16.164 24.163 1.00 39.28 184 GLN A O 1
ATOM 1333 N N . SER A 1 185 ? -24.229 -15.430 22.055 1.00 30.59 185 SER A N 1
ATOM 1334 C CA . SER A 1 185 ? -22.974 -16.016 21.611 1.00 30.59 185 SER A CA 1
ATOM 1335 C C . SER A 1 185 ? -21.968 -14.883 21.490 1.00 30.59 185 SER A C 1
ATOM 1337 O O . SER A 1 185 ? -22.301 -13.833 20.947 1.00 30.59 185 SER A O 1
ATOM 1339 N N . ILE A 1 186 ? -20.742 -15.091 21.962 1.00 41.53 186 ILE A N 1
ATOM 1340 C CA . ILE A 1 186 ? -19.600 -14.301 21.494 1.00 41.53 186 ILE A CA 1
ATOM 1341 C C . ILE A 1 186 ? -19.628 -14.408 19.966 1.00 41.53 186 ILE A C 1
ATOM 1343 O O . ILE A 1 186 ? -19.478 -15.509 19.436 1.00 41.53 186 ILE A O 1
ATOM 1347 N N . ASP A 1 187 ? -19.963 -13.310 19.290 1.00 38.56 187 ASP A N 1
ATOM 1348 C CA . ASP A 1 187 ? -20.131 -13.269 17.843 1.00 38.56 187 ASP A CA 1
ATOM 1349 C C . ASP A 1 187 ? -18.772 -13.568 17.189 1.00 38.56 187 ASP A C 1
ATOM 1351 O O . ASP A 1 187 ? -17.843 -12.775 17.349 1.00 38.56 187 ASP A O 1
ATOM 1355 N N . PRO A 1 188 ? -18.617 -14.670 16.432 1.00 42.38 188 PRO A N 1
ATOM 1356 C CA . PRO A 1 188 ? -17.409 -14.926 15.647 1.00 42.38 188 PRO A CA 1
ATOM 1357 C C . PRO A 1 188 ? -17.171 -13.856 14.565 1.00 42.38 188 PRO A C 1
ATOM 1359 O O . PRO A 1 188 ? -16.160 -13.898 13.867 1.00 42.38 188 PRO A O 1
ATOM 1362 N N . LYS A 1 189 ? -18.116 -12.921 14.385 1.00 44.66 189 LYS A N 1
ATOM 1363 C CA . LYS A 1 189 ? -18.006 -11.738 13.533 1.00 44.66 189 LYS A CA 1
ATOM 1364 C C . LYS A 1 189 ? -17.698 -10.442 14.285 1.00 44.66 189 LYS A C 1
ATOM 1366 O O . LYS A 1 189 ? -17.789 -9.386 13.655 1.00 44.66 189 LYS A O 1
ATOM 1371 N N . SER A 1 190 ? -17.321 -10.462 15.569 1.00 54.03 190 SER A N 1
ATOM 1372 C CA . SER A 1 190 ? -16.690 -9.258 16.115 1.00 54.03 190 SER A CA 1
ATOM 1373 C C . SER A 1 190 ? -15.450 -8.950 15.265 1.00 54.03 190 SER A C 1
ATOM 1375 O O . SER A 1 190 ? -14.685 -9.842 14.892 1.00 54.03 190 SER A O 1
ATOM 1377 N N . GLN A 1 191 ? -15.306 -7.693 14.851 1.00 57.34 191 GLN A N 1
ATOM 1378 C CA . GLN A 1 191 ? -14.264 -7.271 13.909 1.00 57.34 191 GLN A CA 1
ATOM 1379 C C . GLN A 1 191 ? -12.860 -7.560 14.471 1.00 57.34 191 GLN A C 1
ATOM 1381 O O . GLN A 1 191 ? -11.966 -7.967 13.733 1.00 57.34 191 GLN A O 1
ATOM 1386 N N . GLU A 1 192 ? -12.730 -7.489 15.797 1.00 54.62 192 GLU A N 1
ATOM 1387 C CA . GLU A 1 192 ? -11.566 -7.908 16.581 1.00 54.62 192 GLU A CA 1
ATOM 1388 C C . GLU A 1 192 ? -11.286 -9.418 16.476 1.00 54.62 192 GLU A C 1
ATOM 1390 O O . GLU A 1 192 ? -10.139 -9.819 16.291 1.00 54.62 192 GLU A O 1
ATOM 1395 N N . ALA A 1 193 ? -12.318 -10.276 16.516 1.00 55.28 193 ALA A N 1
ATOM 1396 C CA . ALA A 1 193 ? -12.141 -11.718 16.337 1.00 55.28 193 ALA A CA 1
ATOM 1397 C C . ALA A 1 193 ? -11.674 -12.057 14.915 1.00 55.28 193 ALA A C 1
ATOM 1399 O O . ALA A 1 193 ? -10.856 -12.952 14.743 1.00 55.28 193 ALA A O 1
ATOM 1400 N N . GLN A 1 194 ? -12.128 -11.324 13.893 1.00 57.62 194 GLN A N 1
ATOM 1401 C CA . GLN A 1 194 ? -11.637 -11.514 12.523 1.00 57.62 194 GLN A CA 1
ATOM 1402 C C . GLN A 1 194 ? -10.199 -11.018 12.335 1.00 57.62 194 GLN A C 1
ATOM 1404 O O . GLN A 1 194 ? -9.445 -11.635 11.586 1.00 57.62 194 GLN A O 1
ATOM 1409 N N . ALA A 1 195 ? -9.807 -9.927 12.998 1.00 57.69 195 ALA A N 1
ATOM 1410 C CA . ALA A 1 195 ? -8.420 -9.461 13.004 1.00 57.69 195 ALA A CA 1
ATOM 1411 C C . ALA A 1 195 ? -7.481 -10.456 13.710 1.00 57.69 195 ALA A C 1
ATOM 1413 O O . ALA A 1 195 ? -6.344 -10.630 13.285 1.00 57.69 195 ALA A O 1
ATOM 1414 N N . ALA A 1 196 ? -7.976 -11.172 14.724 1.00 60.97 196 ALA A N 1
ATOM 1415 C CA . ALA A 1 196 ? -7.242 -12.259 15.369 1.00 60.97 196 ALA A CA 1
ATOM 1416 C C . ALA A 1 196 ? -7.161 -13.549 14.522 1.00 60.97 196 ALA A C 1
ATOM 1418 O O . ALA A 1 196 ? -6.289 -14.382 14.767 1.00 60.97 196 ALA A O 1
ATOM 1419 N N . LEU A 1 197 ? -8.071 -13.742 13.558 1.00 65.81 197 LEU A N 1
ATOM 1420 C CA . LEU A 1 197 ? -8.133 -14.940 12.709 1.00 65.81 197 LEU A CA 1
ATOM 1421 C C . LEU A 1 197 ? -7.313 -14.803 11.420 1.00 65.81 197 LEU A C 1
ATOM 1423 O O . LEU A 1 197 ? -6.649 -15.764 11.036 1.00 65.81 197 LEU A O 1
ATOM 1427 N N . ASP A 1 198 ? -7.336 -13.625 10.789 1.00 76.56 198 ASP A N 1
ATOM 1428 C CA . ASP A 1 198 ? -6.635 -13.350 9.533 1.00 76.56 198 ASP A CA 1
ATOM 1429 C C . ASP A 1 198 ? -5.712 -12.134 9.674 1.00 76.56 198 ASP A C 1
ATOM 1431 O O . ASP A 1 198 ? -6.156 -11.027 10.003 1.00 76.56 198 ASP A O 1
ATOM 1435 N N . MET A 1 199 ? -4.430 -12.327 9.344 1.00 86.81 199 MET A N 1
ATOM 1436 C CA . MET A 1 199 ? -3.440 -11.252 9.288 1.00 86.81 199 MET A CA 1
ATOM 1437 C C . MET A 1 199 ? -3.898 -10.165 8.309 1.00 86.81 199 MET A C 1
ATOM 1439 O O . MET A 1 199 ? -4.294 -10.459 7.182 1.00 86.81 199 MET A O 1
ATOM 1443 N N . ARG A 1 200 ? -3.835 -8.898 8.724 1.00 91.94 200 ARG A N 1
ATOM 1444 C CA . ARG A 1 200 ? -4.170 -7.744 7.880 1.00 91.94 200 ARG A CA 1
ATOM 1445 C C . ARG A 1 200 ? -3.293 -6.545 8.203 1.00 91.94 200 ARG A C 1
ATOM 1447 O O . ARG A 1 200 ? -2.766 -6.427 9.307 1.00 91.94 200 ARG A O 1
ATOM 1454 N N . LEU A 1 201 ? -3.162 -5.644 7.236 1.00 96.38 201 LEU A N 1
ATOM 1455 C CA . LEU A 1 201 ? -2.538 -4.340 7.451 1.00 96.38 201 LEU A CA 1
ATOM 1456 C C . LEU A 1 201 ? -3.582 -3.373 8.018 1.00 96.38 201 LEU A C 1
ATOM 1458 O O . LEU A 1 201 ? -4.722 -3.364 7.553 1.00 96.38 201 LEU A O 1
ATOM 1462 N N . ALA A 1 202 ? -3.197 -2.548 8.989 1.00 96.69 202 ALA A N 1
ATOM 1463 C CA . ALA A 1 202 ? -4.097 -1.579 9.604 1.00 96.69 202 ALA A CA 1
ATOM 1464 C C . ALA A 1 202 ? -3.555 -0.151 9.516 1.00 96.69 202 ALA A C 1
ATOM 1466 O O . ALA A 1 202 ? -2.343 0.063 9.494 1.00 96.69 202 ALA A O 1
ATOM 1467 N N . TYR A 1 203 ? -4.453 0.829 9.457 1.00 98.00 203 TYR A N 1
ATOM 1468 C CA . TYR A 1 203 ? -4.103 2.246 9.457 1.00 98.00 203 TYR A CA 1
ATOM 1469 C C . TYR A 1 203 ? -4.931 3.042 10.457 1.00 98.00 203 TYR A C 1
ATOM 1471 O O . TYR A 1 203 ? -6.099 2.738 10.668 1.00 98.00 203 TYR A O 1
ATOM 1479 N N . ILE A 1 204 ? -4.327 4.073 11.040 1.00 96.56 204 ILE A N 1
ATOM 1480 C CA . ILE A 1 204 ? -4.998 4.990 11.966 1.00 96.56 204 ILE A CA 1
ATOM 1481 C C . ILE A 1 204 ? -5.827 5.989 11.155 1.00 96.56 204 ILE A C 1
ATOM 1483 O O . ILE A 1 204 ? -5.294 6.627 10.242 1.00 96.56 204 ILE A O 1
ATOM 1487 N N . GLU A 1 205 ? -7.114 6.129 11.477 1.00 92.12 205 GLU A N 1
ATOM 1488 C CA . GLU A 1 205 ? -7.960 7.156 10.860 1.00 92.12 205 GLU A CA 1
ATOM 1489 C C . GLU A 1 205 ? -7.557 8.555 11.328 1.00 92.12 205 GLU A C 1
ATOM 1491 O O . GLU A 1 205 ? -7.338 8.804 12.513 1.00 92.12 205 GLU A O 1
ATOM 1496 N N . THR A 1 206 ? -7.452 9.483 10.378 1.00 90.69 206 THR A N 1
ATOM 1497 C CA . THR A 1 206 ? -7.014 10.860 10.652 1.00 90.69 206 THR A CA 1
ATOM 1498 C C . THR A 1 206 ? -8.160 11.864 10.651 1.00 90.69 206 THR A C 1
ATOM 1500 O O . THR A 1 206 ? -7.962 13.029 10.991 1.00 90.69 206 THR A O 1
ATOM 1503 N N . GLY A 1 207 ? -9.353 11.440 10.224 1.00 89.62 207 GLY A N 1
ATOM 1504 C CA . GLY A 1 207 ? -10.509 12.310 10.009 1.00 89.62 207 GLY A CA 1
ATOM 1505 C C . GLY A 1 207 ? -10.464 13.070 8.676 1.00 89.62 207 GLY A C 1
ATOM 1506 O O . GLY A 1 207 ? -11.484 13.618 8.245 1.00 89.62 207 GLY A O 1
ATOM 1507 N N . ASP A 1 208 ? -9.329 13.069 7.966 1.00 92.44 208 ASP A N 1
ATOM 1508 C CA . ASP A 1 208 ? -9.229 13.599 6.609 1.00 92.44 208 ASP A CA 1
ATOM 1509 C C . ASP A 1 208 ? -9.592 12.519 5.580 1.00 92.44 208 ASP A C 1
ATOM 1511 O O . ASP A 1 208 ? -8.780 11.695 5.158 1.00 92.44 208 ASP A O 1
ATOM 1515 N N . ALA A 1 209 ? -10.831 12.575 5.086 1.00 93.38 209 ALA A N 1
ATOM 1516 C CA . ALA A 1 209 ? -11.367 11.565 4.173 1.00 93.38 209 ALA A CA 1
ATOM 1517 C C . ALA A 1 209 ? -10.574 11.399 2.860 1.00 93.38 209 ALA A C 1
ATOM 1519 O O . ALA A 1 209 ? -10.746 10.397 2.163 1.00 93.38 209 ALA A O 1
ATOM 1520 N N . ARG A 1 210 ? -9.760 12.381 2.443 1.00 92.56 210 ARG A N 1
ATOM 1521 C CA . ARG A 1 210 ? -8.892 12.227 1.262 1.00 92.56 210 ARG A CA 1
ATOM 1522 C C . ARG A 1 210 ? -7.676 11.374 1.604 1.00 92.56 210 ARG A C 1
ATOM 1524 O O . ARG A 1 210 ? -7.389 10.439 0.861 1.00 92.56 210 ARG A O 1
ATOM 1531 N N . THR A 1 211 ? -7.021 11.685 2.714 1.00 93.38 211 THR A N 1
ATOM 1532 C CA . THR A 1 211 ? -5.875 10.969 3.275 1.00 93.38 211 THR A CA 1
ATOM 1533 C C . THR A 1 211 ? -6.253 9.539 3.619 1.00 93.38 211 THR A C 1
ATOM 1535 O O . THR A 1 211 ? -5.622 8.616 3.118 1.00 93.38 211 THR A O 1
ATOM 1538 N N . ASP A 1 212 ? -7.351 9.331 4.343 1.00 95.56 212 ASP A N 1
ATOM 1539 C CA . ASP A 1 212 ? -7.777 7.996 4.771 1.00 95.56 212 ASP A CA 1
ATOM 1540 C C . ASP A 1 212 ? -8.132 7.095 3.571 1.00 95.56 212 ASP A C 1
ATOM 1542 O O . ASP A 1 212 ? -7.744 5.926 3.517 1.00 95.56 212 ASP A O 1
ATOM 1546 N N . ARG A 1 213 ? -8.791 7.645 2.534 1.00 95.62 213 ARG A N 1
ATOM 1547 C CA . ARG A 1 213 ? -9.052 6.903 1.283 1.00 95.62 213 ARG A CA 1
ATOM 1548 C C . ARG A 1 213 ? -7.771 6.559 0.527 1.00 95.62 213 ARG A C 1
ATOM 1550 O O . ARG A 1 213 ? -7.669 5.452 -0.001 1.00 95.62 213 ARG A O 1
ATOM 1557 N N . ALA A 1 214 ? -6.820 7.489 0.451 1.00 95.69 214 ALA A N 1
ATOM 1558 C CA . ALA A 1 214 ? -5.533 7.255 -0.199 1.00 95.69 214 ALA A CA 1
ATOM 1559 C C . ALA A 1 214 ? -4.733 6.173 0.541 1.00 95.69 214 ALA A C 1
ATOM 1561 O O . ALA A 1 214 ? -4.222 5.254 -0.095 1.00 95.69 214 ALA A O 1
ATOM 1562 N N . THR A 1 215 ? -4.711 6.230 1.874 1.00 98.06 215 THR A N 1
ATOM 1563 C CA . THR A 1 215 ? -4.088 5.233 2.750 1.00 98.06 215 THR A CA 1
ATOM 1564 C C . THR A 1 215 ? -4.693 3.851 2.545 1.00 98.06 215 THR A C 1
ATOM 1566 O O . THR A 1 215 ? -3.960 2.900 2.270 1.00 98.06 215 THR A O 1
ATOM 1569 N N . ARG A 1 216 ? -6.028 3.727 2.581 1.00 97.94 216 ARG A N 1
ATOM 1570 C CA . ARG A 1 216 ? -6.716 2.452 2.327 1.00 97.94 216 ARG A CA 1
ATOM 1571 C C . ARG A 1 216 ? -6.377 1.884 0.949 1.00 97.94 216 ARG A C 1
ATOM 1573 O O . ARG A 1 216 ? -6.063 0.699 0.836 1.00 97.94 216 ARG A O 1
ATOM 1580 N N . ALA A 1 217 ? -6.410 2.710 -0.097 1.00 98.31 217 ALA A N 1
ATOM 1581 C CA . ALA A 1 217 ? -6.042 2.280 -1.446 1.00 98.31 217 ALA A CA 1
ATOM 1582 C C . ALA A 1 217 ? -4.560 1.864 -1.533 1.00 98.31 217 ALA A C 1
ATOM 1584 O O . ALA A 1 217 ? -4.238 0.877 -2.196 1.00 98.31 217 ALA A O 1
ATOM 1585 N N . GLY A 1 218 ? -3.677 2.578 -0.826 1.00 98.31 218 GLY A N 1
ATOM 1586 C CA . GLY A 1 218 ? -2.257 2.268 -0.648 1.00 98.31 218 GLY A CA 1
ATOM 1587 C C . GLY A 1 218 ? -2.025 0.885 -0.065 1.00 98.31 218 GLY A C 1
ATOM 1588 O O . GLY A 1 218 ? -1.360 0.046 -0.670 1.00 98.31 218 GLY A O 1
ATOM 1589 N N . LEU A 1 219 ? -2.644 0.614 1.082 1.00 98.50 219 LEU A N 1
ATOM 1590 C CA . LEU A 1 219 ? -2.542 -0.679 1.751 1.00 98.50 219 LEU A CA 1
ATOM 1591 C C . LEU A 1 219 ? -3.218 -1.805 0.967 1.00 98.50 219 LEU A C 1
ATOM 1593 O O . LEU A 1 219 ? -2.762 -2.945 1.027 1.00 98.50 219 LEU A O 1
ATOM 1597 N N . THR A 1 220 ? -4.252 -1.500 0.182 1.00 98.12 220 THR A N 1
ATOM 1598 C CA . THR A 1 220 ? -4.874 -2.473 -0.730 1.00 98.12 220 THR A CA 1
ATOM 1599 C C . THR A 1 220 ? -3.886 -2.886 -1.821 1.00 98.12 220 THR A C 1
ATOM 1601 O O . THR A 1 220 ? -3.701 -4.076 -2.080 1.00 98.12 220 THR A O 1
ATOM 1604 N N . GLY A 1 221 ? -3.190 -1.919 -2.427 1.00 98.06 221 GLY A N 1
ATOM 1605 C CA . GLY A 1 221 ? -2.157 -2.197 -3.425 1.00 98.06 221 GLY A CA 1
ATOM 1606 C C . GLY A 1 221 ? -0.943 -2.918 -2.844 1.00 98.06 221 GLY A C 1
ATOM 1607 O O . GLY A 1 221 ? -0.450 -3.870 -3.451 1.00 98.06 221 GLY A O 1
ATOM 1608 N N . LEU A 1 222 ? -0.513 -2.543 -1.637 1.00 98.38 222 LEU A N 1
ATOM 1609 C CA . LEU A 1 222 ? 0.546 -3.254 -0.926 1.00 98.38 222 LEU A CA 1
ATOM 1610 C C . LEU A 1 222 ? 0.147 -4.708 -0.626 1.00 98.38 222 LEU A C 1
ATOM 1612 O O . LEU A 1 222 ? 0.931 -5.614 -0.898 1.00 98.38 222 LEU A O 1
ATOM 1616 N N . SER A 1 223 ? -1.080 -4.950 -0.157 1.00 97.62 223 SER A N 1
ATOM 1617 C CA . SER A 1 223 ? -1.602 -6.303 0.108 1.00 97.62 223 SER A CA 1
ATOM 1618 C C . SER A 1 223 ? -1.645 -7.159 -1.162 1.00 97.62 223 SER A C 1
ATOM 1620 O O . SER A 1 223 ? -1.238 -8.323 -1.148 1.00 97.62 223 SER A O 1
ATOM 1622 N N . LEU A 1 224 ? -2.048 -6.567 -2.294 1.00 96.50 224 LEU A N 1
ATOM 1623 C CA . LEU A 1 224 ? -2.030 -7.225 -3.603 1.00 96.50 224 LEU A CA 1
ATOM 1624 C C . LEU A 1 224 ? -0.612 -7.635 -4.022 1.00 96.50 224 LEU A C 1
ATOM 1626 O O . LEU A 1 224 ? -0.407 -8.725 -4.556 1.00 96.50 224 LEU A O 1
ATOM 1630 N N . ILE A 1 225 ? 0.367 -6.755 -3.819 1.00 96.88 225 ILE A N 1
ATOM 1631 C CA . ILE A 1 225 ? 1.756 -7.002 -4.207 1.00 96.88 225 ILE A CA 1
ATOM 1632 C C . ILE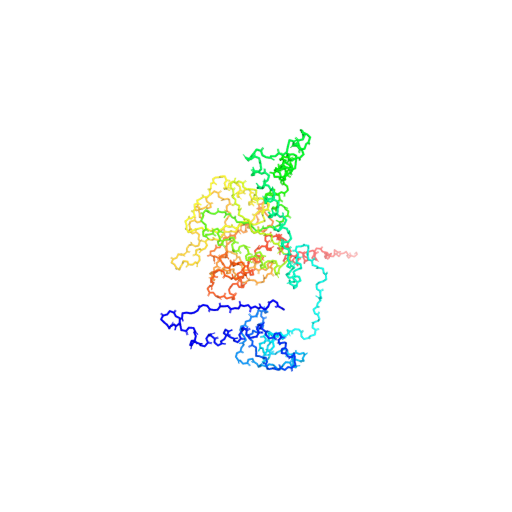 A 1 225 ? 2.444 -7.996 -3.264 1.00 96.88 225 ILE A C 1
ATOM 1634 O O . ILE A 1 225 ? 3.173 -8.857 -3.758 1.00 96.88 225 ILE A O 1
ATOM 1638 N N . LEU A 1 226 ? 2.166 -7.941 -1.959 1.00 97.19 226 LEU A N 1
ATOM 1639 C CA . LEU A 1 226 ? 2.591 -8.950 -0.984 1.00 97.19 226 LEU A CA 1
ATOM 1640 C C . LEU A 1 226 ? 2.100 -10.337 -1.402 1.00 97.19 226 LEU A C 1
ATOM 1642 O O . LEU A 1 226 ? 2.925 -11.202 -1.672 1.00 97.19 226 LEU A O 1
ATOM 1646 N N . THR A 1 227 ? 0.791 -10.488 -1.613 1.00 95.62 227 THR A N 1
ATOM 1647 C CA . THR A 1 227 ? 0.169 -11.758 -2.029 1.00 95.62 227 THR A CA 1
ATOM 1648 C C . THR A 1 227 ? 0.766 -12.303 -3.331 1.00 95.62 227 THR A C 1
ATOM 1650 O O . THR A 1 227 ? 0.925 -13.504 -3.514 1.00 95.62 227 THR A O 1
ATOM 1653 N N . ARG A 1 228 ? 1.115 -11.423 -4.279 1.00 95.50 228 ARG A N 1
ATOM 1654 C CA . ARG A 1 228 ? 1.680 -11.833 -5.575 1.00 95.50 228 ARG A CA 1
ATOM 1655 C C . ARG A 1 228 ? 3.148 -12.243 -5.514 1.00 95.50 228 ARG A C 1
ATOM 1657 O O . ARG A 1 228 ? 3.609 -12.907 -6.440 1.00 95.50 228 ARG A O 1
ATOM 1664 N N . ARG A 1 229 ? 3.912 -11.754 -4.534 1.00 96.00 229 ARG A N 1
ATOM 1665 C CA . ARG A 1 229 ? 5.385 -11.812 -4.565 1.00 96.00 229 ARG A CA 1
ATOM 1666 C C . ARG A 1 229 ? 6.016 -12.418 -3.318 1.00 96.00 229 ARG A C 1
ATOM 1668 O O . ARG A 1 229 ? 7.207 -12.699 -3.358 1.00 96.00 229 ARG A O 1
ATOM 1675 N N . SER A 1 230 ? 5.263 -12.627 -2.246 1.00 92.94 230 SER A N 1
ATOM 1676 C CA . SER A 1 230 ? 5.710 -13.271 -1.012 1.00 92.94 230 SER A CA 1
ATOM 1677 C C . SER A 1 230 ? 4.664 -14.283 -0.527 1.00 92.94 230 SER A C 1
ATOM 1679 O O . SER A 1 230 ? 3.621 -14.455 -1.147 1.00 92.94 230 SER A O 1
ATOM 1681 N N . SER A 1 231 ? 4.951 -14.978 0.576 1.00 92.06 231 SER A N 1
ATOM 1682 C CA . SER A 1 231 ? 3.993 -15.868 1.250 1.00 92.06 231 SER A CA 1
ATOM 1683 C C . SER A 1 231 ? 3.065 -15.131 2.223 1.00 92.06 231 SER A C 1
ATOM 1685 O O . SER A 1 231 ? 2.355 -15.769 2.994 1.00 92.06 231 SER A O 1
ATOM 1687 N N . VAL A 1 232 ? 3.145 -13.799 2.276 1.00 92.56 232 VAL A N 1
ATOM 1688 C CA . VAL A 1 232 ? 2.299 -12.973 3.134 1.00 92.56 232 VAL A CA 1
ATOM 1689 C C . VAL A 1 232 ? 1.026 -12.660 2.357 1.00 92.56 232 VAL A C 1
ATOM 1691 O O . VAL A 1 232 ? 1.087 -11.995 1.324 1.00 92.56 232 VAL A O 1
ATOM 1694 N N . GLU A 1 233 ? -0.116 -13.108 2.875 1.00 94.31 233 GLU A N 1
ATOM 1695 C CA . GLU A 1 233 ? -1.438 -12.931 2.263 1.00 94.31 233 GLU A CA 1
ATOM 1696 C C . GLU A 1 233 ? -2.350 -12.129 3.208 1.00 94.31 233 GLU A C 1
ATOM 1698 O O . GLU A 1 233 ? -3.152 -12.719 3.933 1.00 94.31 233 GLU A O 1
ATOM 1703 N N . PRO A 1 234 ? -2.212 -10.788 3.271 1.00 94.25 234 PRO A N 1
ATOM 1704 C CA . PRO A 1 234 ? -3.051 -9.984 4.146 1.00 94.25 234 PRO A CA 1
ATOM 1705 C C . PRO A 1 234 ? -4.508 -9.992 3.674 1.00 94.25 234 PRO A C 1
ATOM 1707 O O . PRO A 1 234 ? -4.783 -9.849 2.479 1.00 94.25 234 PRO A O 1
ATOM 1710 N N . ALA A 1 235 ? -5.442 -10.067 4.620 1.00 92.75 235 ALA A N 1
ATOM 1711 C CA . ALA A 1 235 ? -6.841 -9.738 4.380 1.00 92.75 235 ALA A CA 1
ATOM 1712 C C . ALA A 1 235 ? -7.019 -8.232 4.082 1.00 92.75 235 ALA A C 1
ATOM 1714 O O . ALA A 1 235 ? -6.059 -7.455 4.069 1.00 92.75 235 ALA A O 1
ATOM 1715 N N . GLU A 1 236 ? -8.261 -7.808 3.824 1.00 93.12 236 GLU A N 1
ATOM 1716 C CA . GLU A 1 236 ? -8.562 -6.412 3.486 1.00 93.12 236 GLU A CA 1
ATOM 1717 C C . GLU A 1 236 ? -8.037 -5.437 4.563 1.00 93.12 236 GLU A C 1
ATOM 1719 O O . GLU A 1 236 ? -8.244 -5.686 5.758 1.00 93.12 236 GLU A O 1
ATOM 1724 N N . PRO A 1 237 ? -7.380 -4.323 4.169 1.00 95.69 237 PRO A N 1
ATOM 1725 C CA . PRO A 1 237 ? -6.875 -3.346 5.121 1.00 95.69 237 PRO A CA 1
ATOM 1726 C C . PRO A 1 237 ? -7.962 -2.783 6.032 1.00 95.69 237 PRO A C 1
ATOM 1728 O O . PRO A 1 237 ? -9.071 -2.463 5.588 1.00 95.69 237 PRO A O 1
ATOM 1731 N N . PHE A 1 238 ? -7.613 -2.601 7.301 1.00 93.88 238 PHE A N 1
ATOM 1732 C CA . PHE A 1 238 ? -8.547 -2.159 8.328 1.00 93.88 238 PHE A CA 1
ATOM 1733 C C . PHE A 1 238 ? -8.197 -0.766 8.853 1.00 93.88 238 PHE A C 1
ATOM 1735 O O . PHE A 1 238 ? -7.026 -0.421 8.990 1.00 93.88 238 PHE A O 1
ATOM 1742 N N . ALA A 1 239 ? -9.223 0.036 9.114 1.00 95.88 239 ALA A N 1
ATOM 1743 C CA . ALA A 1 239 ? -9.074 1.351 9.717 1.00 95.88 239 ALA A CA 1
ATOM 1744 C C . ALA A 1 239 ? -9.254 1.193 11.226 1.00 95.88 239 ALA A C 1
ATOM 1746 O O . ALA A 1 239 ? -10.244 0.589 11.625 1.00 95.88 239 ALA A O 1
ATOM 1747 N N . VAL A 1 240 ? -8.311 1.678 12.029 1.00 94.81 240 VAL A N 1
ATOM 1748 C CA . VAL A 1 240 ? -8.367 1.581 13.491 1.00 94.81 240 VAL A CA 1
ATOM 1749 C C . VAL A 1 240 ? -8.549 2.950 14.124 1.00 94.81 240 VAL A C 1
ATOM 1751 O O . VAL A 1 240 ? -7.914 3.930 13.718 1.00 94.81 240 VAL A O 1
ATOM 1754 N N . ASP A 1 241 ? -9.370 2.984 15.164 1.00 94.38 241 ASP A N 1
ATOM 1755 C CA . ASP A 1 241 ? -9.450 4.074 16.120 1.00 94.38 241 ASP A CA 1
ATOM 1756 C C . ASP A 1 241 ? -8.545 3.758 17.329 1.00 94.38 241 ASP A C 1
ATOM 1758 O O . ASP A 1 241 ? -8.837 2.840 18.103 1.00 94.38 241 ASP A O 1
ATOM 1762 N N . PRO A 1 242 ? -7.446 4.508 17.539 1.00 93.94 242 PRO A N 1
ATOM 1763 C CA . PRO A 1 242 ? -6.521 4.260 18.641 1.00 93.94 242 PRO A CA 1
ATOM 1764 C C . PRO A 1 242 ? -7.145 4.468 20.029 1.00 93.94 242 PRO A C 1
ATOM 1766 O O . PRO A 1 242 ? -6.555 4.038 21.020 1.00 93.94 242 PRO A O 1
ATOM 1769 N N . GLU A 1 243 ? -8.309 5.114 20.144 1.00 93.31 243 GLU A N 1
ATOM 1770 C CA . GLU A 1 243 ? -8.994 5.290 21.426 1.00 93.31 243 GLU A CA 1
ATOM 1771 C C . GLU A 1 243 ? -9.809 4.068 21.846 1.00 93.31 243 GLU A C 1
ATOM 1773 O O . GLU A 1 243 ? -9.925 3.804 23.049 1.00 93.31 243 GLU A O 1
ATOM 1778 N N . THR A 1 244 ? -10.377 3.337 20.885 1.00 92.12 244 THR A N 1
ATOM 1779 C CA . THR A 1 244 ? -11.413 2.330 21.151 1.00 92.12 244 THR A CA 1
ATOM 1780 C C . THR A 1 244 ? -11.042 0.919 20.710 1.00 92.12 244 THR A C 1
ATOM 1782 O O . THR A 1 244 ? -11.438 -0.026 21.394 1.00 92.12 244 THR A O 1
ATOM 1785 N N . ASP A 1 245 ? -10.249 0.763 19.649 1.00 91.81 245 ASP A N 1
ATOM 1786 C CA . ASP A 1 245 ? -9.945 -0.544 19.068 1.00 91.81 245 ASP A CA 1
ATOM 1787 C C . ASP A 1 245 ? -8.760 -1.252 19.746 1.00 91.81 245 ASP A C 1
ATOM 1789 O O . ASP A 1 245 ? -7.801 -0.638 20.229 1.00 91.81 245 ASP A O 1
ATOM 1793 N N . ALA A 1 246 ? -8.786 -2.588 19.718 1.00 89.62 246 ALA A N 1
ATOM 1794 C CA . ALA A 1 246 ? -7.661 -3.427 20.121 1.00 89.62 246 ALA A CA 1
ATOM 1795 C C . ALA A 1 246 ? -6.524 -3.360 19.082 1.00 89.62 246 ALA A C 1
ATOM 1797 O O . ALA A 1 246 ? -6.640 -3.886 17.975 1.00 89.62 246 ALA A O 1
ATOM 1798 N N . LEU A 1 247 ? -5.414 -2.702 19.430 1.00 91.81 247 LEU A N 1
ATOM 1799 C CA . LEU A 1 247 ? -4.284 -2.478 18.515 1.00 91.81 247 LEU A CA 1
ATOM 1800 C C . LEU A 1 247 ? -3.302 -3.659 18.442 1.00 91.81 247 LEU A C 1
ATOM 1802 O O . LEU A 1 247 ? -2.588 -3.815 17.457 1.00 91.81 247 LEU A O 1
ATOM 1806 N N . ASP A 1 248 ? -3.251 -4.491 19.478 1.00 87.62 248 ASP A N 1
ATOM 1807 C CA . ASP A 1 248 ? -2.283 -5.578 19.674 1.00 87.62 248 ASP A CA 1
ATOM 1808 C C . ASP A 1 248 ? -2.443 -6.758 18.705 1.00 87.62 248 ASP A C 1
ATOM 1810 O O . ASP A 1 248 ? -1.529 -7.570 18.566 1.00 87.62 248 ASP A O 1
ATOM 1814 N N . VAL A 1 249 ? -3.566 -6.831 17.990 1.00 87.38 249 VAL A N 1
ATOM 1815 C CA . VAL A 1 249 ? -3.802 -7.823 16.928 1.00 87.38 249 VAL A CA 1
ATOM 1816 C C . VAL A 1 249 ? -3.118 -7.463 15.603 1.00 87.38 249 VAL A C 1
ATOM 1818 O O . VAL A 1 249 ? -3.064 -8.296 14.698 1.00 87.38 249 VAL A O 1
ATOM 1821 N N . TYR A 1 250 ? -2.583 -6.244 15.468 1.00 91.81 250 TYR A N 1
ATOM 1822 C CA . TYR A 1 250 ? -1.939 -5.775 14.243 1.00 91.81 250 TYR A CA 1
ATOM 1823 C C . TYR A 1 250 ? -0.412 -5.762 14.392 1.00 91.81 250 TYR A C 1
ATOM 1825 O O . TYR A 1 250 ? 0.105 -5.185 15.340 1.00 91.81 250 TYR A O 1
ATOM 1833 N N . PRO A 1 251 ? 0.353 -6.349 13.455 1.00 90.69 251 PRO A N 1
ATOM 1834 C CA . PRO A 1 251 ? 1.816 -6.327 13.537 1.00 90.69 251 PRO A CA 1
ATOM 1835 C C . PRO A 1 251 ? 2.398 -4.937 13.237 1.00 90.69 251 PRO A C 1
ATOM 1837 O O . PRO A 1 251 ? 3.449 -4.566 13.759 1.00 90.69 251 PRO A O 1
ATOM 1840 N N . ILE A 1 252 ? 1.722 -4.172 12.375 1.00 95.31 252 ILE A N 1
ATOM 1841 C CA . ILE A 1 252 ? 2.104 -2.815 11.993 1.00 95.31 252 ILE A CA 1
ATOM 1842 C C . ILE A 1 252 ? 0.863 -1.936 11.818 1.00 95.31 252 ILE A C 1
ATOM 1844 O O . ILE A 1 252 ? -0.117 -2.351 11.195 1.00 95.31 252 ILE A O 1
ATOM 1848 N N . LEU A 1 253 ? 0.945 -0.706 12.325 1.00 97.44 253 LEU A N 1
ATOM 1849 C CA . LEU A 1 253 ? -0.015 0.366 12.088 1.00 97.44 253 LEU A CA 1
ATOM 1850 C C . LEU A 1 253 ? 0.602 1.409 11.158 1.00 97.44 253 LEU A C 1
ATOM 1852 O O . LEU A 1 253 ? 1.730 1.853 11.371 1.00 97.44 253 LEU A O 1
ATOM 1856 N N . PHE A 1 254 ? -0.149 1.818 10.142 1.00 98.31 254 PHE A N 1
ATOM 1857 C CA . PHE A 1 254 ? 0.233 2.890 9.229 1.00 98.31 254 PHE A CA 1
ATOM 1858 C C . PHE A 1 254 ? -0.493 4.189 9.585 1.00 98.31 254 PHE A C 1
ATOM 1860 O O . PHE A 1 254 ? -1.706 4.208 9.777 1.00 98.31 254 PHE A O 1
ATOM 1867 N N . LEU A 1 255 ? 0.237 5.296 9.617 1.00 96.06 255 LEU A N 1
ATOM 1868 C CA . LEU A 1 255 ? -0.301 6.634 9.817 1.00 96.06 255 LEU A CA 1
ATOM 1869 C C . LEU A 1 255 ? 0.183 7.531 8.683 1.00 96.06 255 LEU A C 1
ATOM 1871 O O . LEU A 1 255 ? 1.375 7.798 8.561 1.00 96.06 255 LEU A O 1
ATOM 1875 N N . SER A 1 256 ? -0.744 8.015 7.864 1.00 94.75 256 SER A N 1
ATOM 1876 C CA . SER A 1 256 ? -0.458 9.043 6.866 1.00 94.75 256 SER A CA 1
ATOM 1877 C C . SER A 1 256 ? -0.876 10.390 7.424 1.00 94.75 256 SER A C 1
ATOM 1879 O O . SER A 1 256 ? -2.054 10.579 7.704 1.00 94.75 256 SER A O 1
ATOM 1881 N N . LEU A 1 257 ? 0.054 11.326 7.607 1.00 92.06 257 LEU A N 1
ATOM 1882 C CA . LEU A 1 257 ? -0.306 12.619 8.180 1.00 92.06 257 LEU A CA 1
ATOM 1883 C C . LEU A 1 257 ? -1.094 13.462 7.164 1.00 92.06 257 LEU A C 1
ATOM 1885 O O . LEU A 1 257 ? -0.646 13.615 6.021 1.00 92.06 257 LEU A O 1
ATOM 1889 N N . PRO A 1 258 ? -2.250 14.032 7.551 1.00 89.69 258 PRO A N 1
ATOM 1890 C CA . PRO A 1 258 ? -2.903 15.057 6.751 1.00 89.69 258 PRO A CA 1
ATOM 1891 C C . PRO A 1 258 ? -2.069 16.347 6.769 1.00 89.69 258 PRO A C 1
ATOM 1893 O O . PRO A 1 258 ? -1.141 16.498 7.565 1.00 89.69 258 PRO A O 1
ATOM 1896 N N . ASP A 1 259 ? -2.415 17.306 5.909 1.00 84.44 259 ASP A N 1
ATOM 1897 C CA . ASP A 1 259 ? -1.656 18.560 5.778 1.00 84.44 259 ASP A CA 1
ATOM 1898 C C . ASP A 1 259 ? -1.625 19.359 7.099 1.00 84.44 259 ASP A C 1
ATOM 1900 O O . ASP A 1 259 ? -0.609 19.967 7.440 1.00 84.44 259 ASP A O 1
ATOM 1904 N N . ASN A 1 260 ? -2.717 19.293 7.871 1.00 83.94 260 ASN A N 1
ATOM 1905 C CA . ASN A 1 260 ? -2.862 19.905 9.193 1.00 83.94 260 ASN A CA 1
ATOM 1906 C C . ASN A 1 260 ? -3.213 18.825 10.231 1.00 83.94 260 ASN A C 1
ATOM 1908 O O . ASN A 1 260 ? -4.393 18.630 10.520 1.00 83.94 260 ASN A O 1
ATOM 1912 N N . PRO A 1 261 ? -2.223 18.086 10.755 1.00 85.00 261 PRO A N 1
ATOM 1913 C CA . PRO A 1 261 ? -2.479 17.022 11.713 1.00 85.00 261 PRO A CA 1
ATOM 1914 C C . PRO A 1 261 ? -2.815 17.594 13.095 1.00 85.00 261 PRO A C 1
ATOM 1916 O O . PRO A 1 261 ? -2.125 18.486 13.593 1.00 85.00 261 PRO A O 1
ATOM 1919 N N . GLU A 1 262 ? -3.853 17.054 13.728 1.00 87.38 262 GLU A N 1
ATOM 1920 C CA . GLU A 1 262 ? -4.184 17.342 15.125 1.00 87.38 262 GLU A CA 1
ATOM 1921 C C . GLU A 1 262 ? -3.402 16.402 16.066 1.00 87.38 262 GLU A C 1
ATOM 1923 O O . GLU A 1 262 ? -3.090 15.274 15.675 1.00 87.38 262 GLU A O 1
ATOM 1928 N N . PRO A 1 263 ? -3.039 16.838 17.288 1.00 89.12 263 PRO A N 1
ATOM 1929 C CA . PRO A 1 263 ? -2.447 15.953 18.288 1.00 89.12 263 PRO A CA 1
ATOM 1930 C C . PRO A 1 263 ? -3.386 14.806 18.664 1.00 89.12 263 PRO A C 1
ATOM 1932 O O . PRO A 1 263 ? -4.600 14.994 18.759 1.00 89.12 263 PRO A O 1
ATOM 1935 N N . PHE A 1 264 ? -2.818 13.636 18.954 1.00 91.75 264 PHE A N 1
ATOM 1936 C CA . PHE A 1 264 ? -3.589 12.529 19.513 1.00 91.75 264 PHE A CA 1
ATOM 1937 C C . PHE A 1 264 ? -4.166 12.883 20.886 1.00 91.75 264 PHE A C 1
ATOM 1939 O O . PHE A 1 264 ? -3.560 13.612 21.676 1.00 91.75 264 PHE A O 1
ATOM 1946 N N . SER A 1 265 ? -5.330 12.318 21.207 1.00 93.94 265 SER A N 1
ATOM 1947 C CA . SER A 1 265 ? -5.869 12.427 22.558 1.00 93.94 265 SER A CA 1
ATOM 1948 C C . SER A 1 265 ? -4.971 11.694 23.568 1.00 93.94 265 SER A C 1
ATOM 1950 O O . SER A 1 265 ? -4.268 10.742 23.210 1.00 93.94 265 SER A O 1
ATOM 1952 N N . PRO A 1 266 ? -5.019 12.057 24.863 1.00 94.94 266 PRO A N 1
ATOM 1953 C CA . PRO A 1 266 ? -4.263 11.345 25.894 1.00 94.94 266 PRO A CA 1
ATOM 1954 C C . PRO A 1 266 ? -4.563 9.838 25.954 1.00 94.94 266 PRO A C 1
ATOM 1956 O O . PRO A 1 266 ? -3.687 9.054 26.318 1.00 94.94 266 PRO A O 1
ATOM 1959 N N . GLN A 1 267 ? -5.785 9.426 25.595 1.00 95.88 267 GLN A N 1
ATOM 1960 C CA . GLN A 1 267 ? -6.186 8.020 25.549 1.00 95.88 267 GLN A CA 1
ATOM 1961 C C . GLN A 1 267 ? -5.532 7.293 24.370 1.00 95.88 267 GLN A C 1
ATOM 1963 O O . GLN A 1 267 ? -4.890 6.264 24.581 1.00 95.88 267 GLN A O 1
ATOM 1968 N N . ALA A 1 268 ? -5.608 7.867 23.164 1.00 95.44 268 ALA A N 1
ATOM 1969 C CA . ALA A 1 268 ? -4.931 7.334 21.983 1.00 95.44 268 ALA A CA 1
ATOM 1970 C C . ALA A 1 268 ? -3.414 7.215 22.207 1.00 95.44 268 ALA A C 1
ATOM 1972 O O . ALA A 1 268 ? -2.821 6.177 21.919 1.00 95.44 268 ALA A O 1
ATOM 1973 N N . VAL A 1 269 ? -2.788 8.234 22.808 1.00 95.81 269 VAL A N 1
ATOM 1974 C CA . VAL A 1 269 ? -1.364 8.205 23.180 1.00 95.81 269 VAL A CA 1
ATOM 1975 C C . VAL A 1 269 ? -1.057 7.047 24.134 1.00 95.81 269 VAL A C 1
ATOM 1977 O O . VAL A 1 269 ? -0.093 6.310 23.923 1.00 95.81 269 VAL A O 1
ATOM 1980 N N . ALA A 1 270 ? -1.870 6.846 25.177 1.00 95.50 270 ALA A N 1
ATOM 1981 C CA . ALA A 1 270 ? -1.664 5.759 26.132 1.00 95.50 270 ALA A CA 1
ATOM 1982 C C . ALA A 1 270 ? -1.749 4.373 25.465 1.00 95.50 270 ALA A C 1
ATOM 1984 O O . ALA A 1 270 ? -0.912 3.508 25.750 1.00 95.50 270 ALA A O 1
ATOM 1985 N N . HIS A 1 271 ? -2.718 4.176 24.566 1.00 95.81 271 HIS A N 1
ATOM 1986 C CA . HIS A 1 271 ? -2.909 2.931 23.820 1.00 95.81 271 HIS A CA 1
ATOM 1987 C C . HIS A 1 271 ? -1.782 2.678 22.813 1.00 95.81 271 HIS A C 1
ATOM 1989 O O . HIS A 1 271 ? -1.209 1.590 22.805 1.00 95.81 271 HIS A O 1
ATOM 1995 N N . LEU A 1 272 ? -1.383 3.686 22.034 1.00 95.19 272 LEU A N 1
ATOM 1996 C CA . LEU A 1 272 ? -0.266 3.586 21.088 1.00 95.19 272 LEU A CA 1
ATOM 1997 C C . LEU A 1 272 ? 1.064 3.309 21.802 1.00 95.19 272 LEU A C 1
ATOM 1999 O O . LEU A 1 272 ? 1.842 2.461 21.367 1.00 95.19 272 LEU A O 1
ATOM 2003 N N . ASN A 1 273 ? 1.306 3.945 22.950 1.00 93.81 273 ASN A N 1
ATOM 2004 C CA . ASN A 1 273 ? 2.481 3.654 23.769 1.00 93.81 273 ASN A CA 1
ATOM 2005 C C . ASN A 1 273 ? 2.458 2.215 24.311 1.00 93.81 273 ASN A C 1
ATOM 2007 O O . ASN A 1 273 ? 3.499 1.558 24.365 1.00 93.81 273 ASN A O 1
ATOM 2011 N N . ALA A 1 274 ? 1.293 1.695 24.712 1.00 93.25 274 ALA A N 1
ATOM 2012 C CA . ALA A 1 274 ? 1.160 0.297 25.123 1.00 93.25 274 ALA A CA 1
ATOM 2013 C C . ALA A 1 274 ? 1.416 -0.669 23.955 1.00 93.25 274 ALA A C 1
ATOM 2015 O O . ALA A 1 274 ? 2.180 -1.620 24.113 1.00 93.25 274 ALA A O 1
ATOM 2016 N N . TYR A 1 275 ? 0.856 -0.377 22.782 1.00 93.00 275 TYR A N 1
ATOM 2017 C CA . TYR A 1 275 ? 1.060 -1.121 21.543 1.00 93.00 275 TYR A CA 1
ATOM 2018 C C . TYR A 1 275 ? 2.548 -1.218 21.159 1.00 93.00 275 TYR A C 1
ATOM 2020 O O . TYR A 1 275 ? 3.077 -2.321 21.006 1.00 93.00 275 TYR A O 1
ATOM 2028 N N . MET A 1 276 ? 3.267 -0.089 21.124 1.00 90.44 276 MET A N 1
ATOM 2029 C CA . MET A 1 276 ? 4.704 -0.065 20.810 1.00 90.44 276 MET A CA 1
ATOM 2030 C C . MET A 1 276 ? 5.553 -0.797 21.863 1.00 90.44 276 MET A C 1
ATOM 2032 O O . MET A 1 276 ? 6.511 -1.503 21.530 1.00 90.44 276 MET A O 1
ATOM 2036 N N . ARG A 1 277 ? 5.202 -0.685 23.155 1.00 87.12 277 ARG A N 1
ATOM 2037 C CA . ARG A 1 277 ? 5.875 -1.443 24.228 1.00 87.12 277 ARG A CA 1
ATOM 2038 C C . ARG A 1 277 ? 5.695 -2.951 24.071 1.00 87.12 277 ARG A C 1
ATOM 2040 O O . ARG A 1 277 ? 6.642 -3.690 24.342 1.00 87.12 277 ARG A O 1
ATOM 2047 N N . ASN A 1 278 ? 4.532 -3.385 23.588 1.00 86.31 278 ASN A N 1
ATOM 2048 C CA . ASN A 1 278 ? 4.209 -4.789 23.337 1.00 86.31 278 ASN A CA 1
ATOM 2049 C C . ASN A 1 278 ? 4.784 -5.329 22.014 1.00 86.31 278 ASN A C 1
ATOM 2051 O O . ASN A 1 278 ? 4.565 -6.493 21.694 1.00 86.31 278 ASN A O 1
ATOM 2055 N N . GLY A 1 279 ? 5.566 -4.529 21.280 1.00 83.00 279 GLY A N 1
ATOM 2056 C CA . GLY A 1 279 ? 6.274 -4.960 20.071 1.00 83.00 279 GLY A CA 1
ATOM 2057 C C . GLY A 1 279 ? 5.571 -4.619 18.760 1.00 83.00 279 GLY A C 1
ATOM 2058 O O . GLY A 1 279 ? 6.087 -4.972 17.705 1.00 83.00 279 GLY A O 1
ATOM 2059 N N . GLY A 1 280 ? 4.443 -3.910 18.811 1.00 90.12 280 GLY A N 1
ATOM 2060 C CA . GLY A 1 280 ? 3.778 -3.402 17.621 1.00 90.12 280 GLY A CA 1
ATOM 2061 C C . GLY A 1 280 ? 4.608 -2.340 16.897 1.00 90.12 280 GLY A C 1
ATOM 2062 O O . GLY A 1 280 ? 5.211 -1.472 17.537 1.00 90.12 280 GLY A O 1
ATOM 2063 N N . ALA A 1 281 ? 4.633 -2.393 15.564 1.00 93.69 281 ALA A N 1
ATOM 2064 C CA . ALA A 1 281 ? 5.320 -1.404 14.739 1.00 93.69 281 ALA A CA 1
ATOM 2065 C C . ALA A 1 281 ? 4.388 -0.253 14.326 1.00 93.69 281 ALA A C 1
ATOM 2067 O O . ALA A 1 281 ? 3.208 -0.465 14.040 1.00 93.69 281 ALA A O 1
ATOM 2068 N N . LEU A 1 282 ? 4.921 0.963 14.243 1.00 95.31 282 LEU A N 1
ATOM 2069 C CA . LEU A 1 282 ? 4.245 2.162 13.762 1.00 95.31 282 LEU A CA 1
ATOM 2070 C C . LEU A 1 282 ? 5.031 2.760 12.589 1.00 95.31 282 LEU A C 1
ATOM 2072 O O . LEU A 1 282 ? 6.198 3.132 12.725 1.00 95.31 282 LEU A O 1
ATOM 2076 N N . PHE A 1 283 ? 4.379 2.870 11.435 1.00 97.06 283 PHE A N 1
ATOM 2077 C CA . PHE A 1 283 ? 4.913 3.522 10.245 1.00 97.06 283 PHE A CA 1
ATOM 2078 C C . PHE A 1 283 ? 4.214 4.860 10.019 1.00 97.06 283 PHE A C 1
ATOM 2080 O O . PHE A 1 283 ? 3.011 4.896 9.765 1.00 97.06 283 PHE A O 1
ATOM 2087 N N . ILE A 1 284 ? 4.968 5.955 10.072 1.00 95.31 284 ILE A N 1
ATOM 2088 C CA . ILE A 1 284 ? 4.463 7.315 9.897 1.00 95.31 284 ILE A CA 1
ATOM 2089 C C . ILE A 1 284 ? 4.962 7.879 8.569 1.00 95.31 284 ILE A C 1
ATOM 2091 O O . ILE A 1 284 ? 6.161 8.078 8.362 1.00 95.31 284 ILE A O 1
ATOM 2095 N N . ASP A 1 285 ? 4.022 8.179 7.682 1.00 94.62 285 ASP A N 1
ATOM 2096 C CA . ASP A 1 285 ? 4.260 8.855 6.415 1.00 94.62 285 ASP A CA 1
ATOM 2097 C C . ASP A 1 285 ? 3.854 10.325 6.529 1.00 94.62 285 ASP A C 1
ATOM 2099 O O . ASP A 1 285 ? 2.667 10.656 6.573 1.00 94.62 285 ASP A O 1
ATOM 2103 N N . THR A 1 286 ? 4.835 11.224 6.585 1.00 91.69 286 THR A N 1
ATOM 2104 C CA . THR A 1 286 ? 4.572 12.662 6.711 1.00 91.69 286 THR A CA 1
ATOM 2105 C C . THR A 1 286 ? 4.141 13.294 5.393 1.00 91.69 286 THR A C 1
ATOM 2107 O O . THR A 1 286 ? 3.631 14.412 5.405 1.00 91.69 286 THR A O 1
ATOM 2110 N N . ARG A 1 287 ? 4.353 12.611 4.254 1.00 89.62 287 ARG A N 1
ATOM 2111 C CA . ARG A 1 287 ? 4.013 13.063 2.889 1.00 89.62 287 ARG A CA 1
ATOM 2112 C C . ARG A 1 287 ? 4.651 14.382 2.436 1.00 89.62 287 ARG A C 1
ATOM 2114 O O . ARG A 1 287 ? 4.390 14.842 1.322 1.00 89.62 287 ARG A O 1
ATOM 2121 N N . ARG A 1 288 ? 5.502 15.002 3.260 1.00 82.69 288 ARG A N 1
ATOM 2122 C CA . ARG A 1 288 ? 6.054 16.347 3.014 1.00 82.69 288 ARG A CA 1
ATOM 2123 C C . ARG A 1 288 ? 7.178 16.388 1.983 1.00 82.69 288 ARG A C 1
ATOM 2125 O O . ARG A 1 288 ? 7.600 17.468 1.586 1.00 82.69 288 ARG A O 1
ATOM 2132 N N . GLY A 1 289 ? 7.626 15.244 1.477 1.00 74.25 289 GLY A N 1
ATOM 2133 C CA . GLY A 1 289 ? 8.662 15.149 0.451 1.00 74.25 289 GLY A CA 1
ATOM 2134 C C . GLY A 1 289 ? 8.273 15.737 -0.912 1.00 74.25 289 GLY A C 1
ATOM 2135 O O . GLY A 1 289 ? 9.097 15.764 -1.820 1.00 74.25 289 GLY A O 1
ATOM 2136 N N . GLY A 1 290 ? 7.048 16.227 -1.085 1.00 65.75 290 GLY A N 1
ATOM 2137 C CA . GLY A 1 290 ? 6.650 16.995 -2.265 1.00 65.75 290 GLY A CA 1
ATOM 2138 C C . GLY A 1 290 ? 6.958 18.480 -2.187 1.00 65.75 290 GLY A C 1
ATOM 2139 O O . GLY A 1 290 ? 6.906 19.162 -3.210 1.00 65.75 290 GLY A O 1
ATOM 2140 N N . ASP A 1 291 ? 7.246 18.992 -0.990 1.00 65.12 291 ASP A N 1
ATOM 2141 C CA . ASP A 1 291 ? 7.399 20.422 -0.780 1.00 65.12 291 ASP A CA 1
ATOM 2142 C C . ASP A 1 291 ? 8.832 20.858 -1.104 1.00 65.12 291 ASP A C 1
ATOM 2144 O O . ASP A 1 291 ? 9.772 20.668 -0.333 1.00 65.12 291 ASP A O 1
ATOM 2148 N N . ILE A 1 292 ? 9.010 21.424 -2.298 1.00 53.75 292 ILE A N 1
ATOM 2149 C CA . ILE A 1 292 ? 10.303 21.915 -2.802 1.00 53.75 292 ILE A CA 1
ATOM 2150 C C . ILE A 1 292 ? 10.805 23.101 -1.947 1.00 53.75 292 ILE A C 1
ATOM 2152 O O . ILE A 1 292 ? 11.999 23.400 -1.946 1.00 53.75 292 ILE A O 1
ATOM 2156 N N . ALA A 1 293 ? 9.912 23.764 -1.198 1.00 46.38 293 ALA A N 1
ATOM 2157 C CA . ALA A 1 293 ? 10.222 24.928 -0.369 1.00 46.38 293 ALA A CA 1
ATOM 2158 C C . ALA A 1 293 ? 10.469 24.601 1.121 1.00 46.38 293 ALA A C 1
ATOM 2160 O O . ALA A 1 293 ? 10.950 25.471 1.850 1.00 46.38 293 ALA A O 1
ATOM 2161 N N . GLY A 1 294 ? 10.175 23.378 1.579 1.00 51.81 294 GLY A N 1
ATOM 2162 C CA . GLY A 1 294 ? 10.227 22.996 2.994 1.00 51.81 294 GLY A CA 1
ATOM 2163 C C . GLY A 1 294 ? 11.390 22.049 3.325 1.00 51.81 294 GLY A C 1
ATOM 2164 O O . GLY A 1 294 ? 11.357 20.889 2.924 1.00 51.81 294 GLY A O 1
ATOM 2165 N N . PRO A 1 295 ? 12.414 22.468 4.095 1.00 50.81 295 PRO A N 1
ATOM 2166 C CA . PRO A 1 295 ? 13.532 21.594 4.466 1.00 50.81 295 PRO A CA 1
ATOM 2167 C C . PRO A 1 295 ? 13.202 20.578 5.578 1.00 50.81 295 PRO A C 1
ATOM 2169 O O . PRO A 1 295 ? 14.042 19.737 5.894 1.00 50.81 295 PRO A O 1
ATOM 2172 N N . ASN A 1 296 ? 12.009 20.636 6.183 1.00 62.75 296 ASN A N 1
ATOM 2173 C CA . ASN A 1 296 ? 11.695 19.898 7.406 1.00 62.75 296 ASN A CA 1
ATOM 2174 C C . ASN A 1 296 ? 10.621 18.825 7.185 1.00 62.75 296 ASN A C 1
ATOM 2176 O O . ASN A 1 296 ? 9.445 19.033 7.478 1.00 62.75 296 ASN A O 1
ATOM 2180 N N . SER A 1 297 ? 11.053 17.625 6.794 1.00 63.44 297 SER A N 1
ATOM 2181 C CA . SER A 1 297 ? 10.243 16.392 6.757 1.00 63.44 297 SER A CA 1
ATOM 2182 C C . SER A 1 297 ? 9.493 16.086 8.069 1.00 63.44 297 SER A C 1
ATOM 2184 O O . SER A 1 297 ? 8.549 15.299 8.064 1.00 63.44 297 SER A O 1
ATOM 2186 N N . PHE A 1 298 ? 9.919 16.711 9.174 1.00 69.31 298 PHE A N 1
ATOM 2187 C CA . PHE A 1 298 ? 9.452 16.521 10.551 1.00 69.31 298 PHE A CA 1
ATOM 2188 C C . PHE A 1 298 ? 8.655 17.699 11.121 1.00 69.31 298 PHE A C 1
ATOM 2190 O O . PHE A 1 298 ? 8.279 17.678 12.293 1.00 69.31 298 PHE A O 1
ATOM 2197 N N . GLU A 1 299 ? 8.430 18.760 10.348 1.00 67.50 299 GLU A N 1
ATOM 2198 C CA . GLU A 1 299 ? 7.641 19.891 10.832 1.00 67.50 299 GLU A CA 1
ATOM 2199 C C . GLU A 1 299 ? 6.211 19.433 11.172 1.00 67.50 299 GLU A C 1
ATOM 2201 O O . GLU A 1 299 ? 5.603 18.650 10.446 1.00 67.50 299 GLU A O 1
ATOM 2206 N N . GLY A 1 300 ? 5.692 19.859 12.325 1.00 67.50 300 GLY A N 1
ATOM 2207 C CA . GLY A 1 300 ? 4.407 19.396 12.862 1.00 67.50 300 GLY A CA 1
ATOM 2208 C C . GLY A 1 300 ? 4.440 18.008 13.515 1.00 67.50 300 GLY A C 1
ATOM 2209 O O . GLY A 1 300 ? 3.619 17.754 14.390 1.00 67.50 300 GLY A O 1
ATOM 2210 N N . LEU A 1 301 ? 5.421 17.148 13.204 1.00 79.94 301 LEU A N 1
ATOM 2211 C CA . LEU A 1 301 ? 5.498 15.798 13.775 1.00 79.94 301 LEU A CA 1
ATOM 2212 C C . LEU A 1 301 ? 5.661 15.824 15.299 1.00 79.94 301 LEU A C 1
ATOM 2214 O O . LEU A 1 301 ? 5.018 15.048 15.994 1.00 79.94 301 LEU A O 1
ATOM 2218 N N . SER A 1 302 ? 6.469 16.744 15.833 1.00 78.81 302 SER A N 1
ATOM 2219 C CA . SER A 1 302 ? 6.641 16.897 17.286 1.00 78.81 302 SER A CA 1
ATOM 2220 C C . SER A 1 302 ? 5.348 17.272 18.011 1.00 78.81 302 SER A C 1
ATOM 2222 O O . SER A 1 302 ? 5.202 16.966 19.186 1.00 78.81 302 SER A O 1
ATOM 2224 N N . THR A 1 303 ? 4.435 17.960 17.322 1.00 80.12 303 THR A N 1
ATOM 2225 C CA . THR A 1 303 ? 3.134 18.368 17.862 1.00 80.12 303 THR A CA 1
ATOM 2226 C C . THR A 1 303 ? 2.124 17.232 17.748 1.00 80.12 303 THR A C 1
ATOM 2228 O O . THR A 1 303 ? 1.402 16.958 18.696 1.00 80.12 303 THR A O 1
ATOM 2231 N N . THR A 1 304 ? 2.093 16.527 16.614 1.00 80.38 304 THR A N 1
ATOM 2232 C CA . THR A 1 304 ? 1.192 15.381 16.420 1.00 80.38 304 THR A CA 1
ATOM 2233 C C . THR A 1 304 ? 1.546 14.207 17.327 1.00 80.38 304 THR A C 1
ATOM 2235 O O . THR A 1 304 ? 0.656 13.557 17.866 1.00 80.38 304 THR A O 1
ATOM 2238 N N . LEU A 1 305 ? 2.842 13.942 17.508 1.00 83.62 305 LEU A N 1
ATOM 2239 C CA . LEU A 1 305 ? 3.345 12.847 18.339 1.00 83.62 305 LEU A CA 1
ATOM 2240 C C . LEU A 1 305 ? 3.599 13.265 19.792 1.00 83.62 305 LEU A C 1
ATOM 2242 O O . LEU A 1 305 ? 4.300 12.562 20.520 1.00 83.62 305 LEU A O 1
ATOM 2246 N N . GLU A 1 306 ? 3.066 14.408 20.223 1.00 86.75 306 GLU A N 1
ATOM 2247 C CA . GLU A 1 306 ? 3.213 14.857 21.602 1.00 86.75 306 GLU A CA 1
ATOM 2248 C C . GLU A 1 306 ? 2.670 13.790 22.569 1.00 86.75 306 GLU A C 1
ATOM 2250 O O . GLU A 1 306 ? 1.539 13.324 22.453 1.00 86.75 306 GLU A O 1
ATOM 2255 N N . GLY A 1 307 ? 3.512 13.366 23.515 1.00 86.94 307 GLY A N 1
ATOM 2256 C CA . GLY A 1 307 ? 3.182 12.325 24.490 1.00 86.94 307 GLY A CA 1
ATOM 2257 C C . GLY A 1 307 ? 3.439 10.883 24.032 1.00 86.94 307 GLY A C 1
ATOM 2258 O O . GLY A 1 307 ? 3.423 9.988 24.881 1.00 86.94 307 GLY A O 1
ATOM 2259 N N . LEU A 1 308 ? 3.715 10.630 22.747 1.00 88.88 308 LEU A N 1
ATOM 2260 C CA . LEU A 1 308 ? 4.189 9.314 22.316 1.00 88.88 308 LEU A CA 1
ATOM 2261 C C . LEU A 1 308 ? 5.623 9.081 22.804 1.00 88.88 308 LEU A C 1
ATOM 2263 O O . LEU A 1 308 ? 6.481 9.961 22.720 1.00 88.88 308 LEU A O 1
ATOM 2267 N N . ASP A 1 309 ? 5.888 7.868 23.286 1.00 85.75 309 ASP A N 1
ATOM 2268 C CA . ASP A 1 309 ? 7.195 7.405 23.758 1.00 85.75 309 ASP A CA 1
ATOM 2269 C C . ASP A 1 309 ? 8.128 7.138 22.558 1.00 85.75 309 ASP A C 1
ATOM 2271 O O . ASP A 1 309 ? 8.573 6.014 22.326 1.00 85.75 309 ASP A O 1
ATOM 2275 N N . THR A 1 310 ? 8.409 8.163 21.750 1.00 81.06 310 THR A N 1
ATOM 2276 C CA . THR A 1 310 ? 9.257 8.034 20.560 1.00 81.06 310 THR A CA 1
ATOM 2277 C C . THR A 1 310 ? 10.736 8.072 20.956 1.00 81.06 310 THR A C 1
ATOM 2279 O O . THR A 1 310 ? 11.185 9.082 21.515 1.00 81.06 310 THR A O 1
ATOM 2282 N N . PRO A 1 311 ? 11.534 7.025 20.676 1.00 80.69 311 PRO A N 1
ATOM 2283 C CA . PRO A 1 311 ? 12.974 7.079 20.897 1.00 80.69 311 PRO A CA 1
ATOM 2284 C C . PRO A 1 311 ? 13.642 8.058 19.921 1.00 80.69 311 PRO A C 1
ATOM 2286 O O . PRO A 1 311 ? 13.023 8.561 18.981 1.00 80.69 311 PRO A O 1
ATOM 2289 N N . GLN A 1 312 ? 14.933 8.333 20.134 1.00 84.38 312 GLN A N 1
ATOM 2290 C CA . GLN A 1 312 ? 15.700 9.136 19.179 1.00 84.38 312 GLN A CA 1
ATOM 2291 C C . GLN A 1 312 ? 15.662 8.477 17.800 1.00 84.38 312 GLN A C 1
ATOM 2293 O O . GLN A 1 312 ? 15.842 7.267 17.697 1.00 84.38 312 GLN A O 1
ATOM 2298 N N . LEU A 1 313 ? 15.443 9.273 16.755 1.00 86.81 313 LEU A N 1
ATOM 2299 C CA . LEU A 1 313 ? 15.401 8.794 15.378 1.00 86.81 313 LEU A CA 1
ATOM 2300 C C . LEU A 1 313 ? 16.757 8.986 14.695 1.00 86.81 313 LEU A C 1
ATOM 2302 O O . LEU A 1 313 ? 17.403 10.024 14.844 1.00 86.81 313 LEU A O 1
ATOM 2306 N N . THR A 1 314 ? 17.156 8.009 13.890 1.00 89.62 314 THR A N 1
ATOM 2307 C CA . THR A 1 314 ? 18.321 8.067 13.002 1.00 89.62 314 THR A CA 1
ATOM 2308 C C . THR A 1 314 ? 17.904 7.689 11.580 1.00 89.62 314 THR A C 1
ATOM 2310 O O . THR A 1 314 ? 16.979 6.890 11.416 1.00 89.62 314 THR A O 1
ATOM 2313 N N . PRO A 1 315 ? 18.548 8.217 10.522 1.00 91.12 315 PRO A N 1
ATOM 2314 C CA . PRO A 1 315 ? 18.333 7.698 9.178 1.00 91.12 315 PRO A CA 1
ATOM 2315 C C . PRO A 1 315 ? 18.708 6.218 9.137 1.00 91.12 315 PRO A C 1
ATOM 2317 O O . PRO A 1 315 ? 19.683 5.824 9.782 1.00 91.12 315 PRO A O 1
ATOM 2320 N N . VAL A 1 316 ? 17.966 5.425 8.363 1.00 91.69 316 VAL A N 1
ATOM 2321 C CA . VAL A 1 316 ? 18.269 4.002 8.168 1.00 91.69 316 VAL A CA 1
ATOM 2322 C C . VAL A 1 316 ? 19.695 3.852 7.613 1.00 91.69 316 VAL A C 1
ATOM 2324 O O . VAL A 1 316 ? 19.979 4.386 6.535 1.00 91.69 316 VAL A O 1
ATOM 2327 N N . PRO A 1 317 ? 20.600 3.150 8.322 1.00 90.25 317 PRO A N 1
ATOM 2328 C CA . PRO A 1 317 ? 21.949 2.890 7.829 1.00 90.25 317 PRO A CA 1
ATOM 2329 C C . PRO A 1 317 ? 21.948 2.039 6.544 1.00 90.25 317 PRO A C 1
ATOM 2331 O O . PRO A 1 317 ? 21.069 1.189 6.386 1.00 90.25 317 PRO A O 1
ATOM 2334 N N . PRO A 1 318 ? 22.940 2.188 5.643 1.00 87.44 318 PRO A N 1
ATOM 2335 C CA . PRO A 1 318 ? 23.015 1.391 4.410 1.00 87.44 318 PRO A CA 1
ATOM 2336 C C . PRO A 1 318 ? 23.061 -0.128 4.648 1.00 87.44 318 PRO A C 1
ATOM 2338 O O . PRO A 1 318 ? 22.570 -0.920 3.846 1.00 87.44 318 PRO A O 1
ATOM 2341 N N . ASP A 1 319 ? 23.647 -0.551 5.766 1.00 85.06 319 ASP A N 1
ATOM 2342 C CA . ASP A 1 319 ? 23.808 -1.946 6.166 1.00 85.06 319 ASP A CA 1
ATOM 2343 C C . ASP A 1 319 ? 22.658 -2.477 7.038 1.00 85.06 319 ASP A C 1
ATOM 2345 O O . ASP A 1 319 ? 22.709 -3.638 7.456 1.00 85.06 319 ASP A O 1
ATOM 2349 N N . HIS A 1 320 ? 21.613 -1.677 7.271 1.00 88.38 320 HIS A N 1
ATOM 2350 C CA . HIS A 1 320 ? 20.450 -2.062 8.068 1.00 88.38 320 HIS A CA 1
ATOM 2351 C C . HIS A 1 320 ? 19.692 -3.246 7.452 1.00 88.38 320 HIS A C 1
ATOM 2353 O O . HIS A 1 320 ? 19.504 -3.315 6.242 1.00 88.38 320 HIS A O 1
ATOM 2359 N N . VAL A 1 321 ? 19.169 -4.164 8.269 1.00 88.69 321 VAL A N 1
ATOM 2360 C CA . VAL A 1 321 ? 18.508 -5.391 7.775 1.00 88.69 321 VAL A CA 1
ATOM 2361 C C . VAL A 1 321 ? 17.300 -5.115 6.873 1.00 88.69 321 VAL A C 1
ATOM 2363 O O . VAL A 1 321 ? 17.034 -5.879 5.942 1.00 88.69 321 VAL A O 1
ATOM 2366 N N . LEU A 1 322 ? 16.617 -3.986 7.066 1.00 91.12 322 LEU A N 1
ATOM 2367 C CA . LEU A 1 322 ? 15.529 -3.523 6.195 1.00 91.12 322 LEU A CA 1
ATOM 2368 C C . LEU A 1 322 ? 15.937 -3.411 4.712 1.00 91.12 322 LEU A C 1
ATOM 2370 O O . LEU A 1 322 ? 15.105 -3.665 3.843 1.00 91.12 322 LEU A O 1
ATOM 2374 N N . THR A 1 323 ? 17.204 -3.107 4.395 1.00 93.56 323 THR A N 1
ATOM 2375 C CA . THR A 1 323 ? 17.696 -3.034 3.001 1.00 93.56 323 THR A CA 1
ATOM 2376 C C . THR A 1 323 ? 17.790 -4.401 2.328 1.00 93.56 323 THR A C 1
ATOM 2378 O O . THR A 1 323 ? 17.933 -4.479 1.113 1.00 93.56 323 THR A O 1
ATOM 2381 N N . ARG A 1 324 ? 17.685 -5.490 3.101 1.00 93.50 324 ARG A N 1
ATOM 2382 C CA . ARG A 1 324 ? 17.858 -6.875 2.639 1.00 93.50 324 ARG A CA 1
ATOM 2383 C C . ARG A 1 324 ? 16.885 -7.875 3.271 1.00 93.50 324 ARG A C 1
ATOM 2385 O O . ARG A 1 324 ? 17.167 -9.070 3.310 1.00 93.50 324 ARG A O 1
ATOM 2392 N N . SER A 1 325 ? 15.740 -7.413 3.778 1.00 90.25 325 SER A N 1
ATOM 2393 C CA . SER A 1 325 ? 14.760 -8.297 4.432 1.00 90.25 325 SER A CA 1
ATOM 2394 C C . SER A 1 325 ? 14.048 -9.221 3.439 1.00 90.25 325 SER A C 1
ATOM 2396 O O . SER A 1 325 ? 13.762 -10.373 3.773 1.00 90.25 325 SER A O 1
ATOM 2398 N N . PHE A 1 326 ? 13.818 -8.745 2.209 1.00 95.31 326 PHE A N 1
ATOM 2399 C CA . PHE A 1 326 ? 13.253 -9.543 1.117 1.00 95.31 326 PHE A CA 1
ATOM 2400 C C . PHE A 1 326 ? 13.949 -9.258 -0.226 1.00 95.31 326 PHE A C 1
ATOM 2402 O O . PHE A 1 326 ? 14.583 -10.142 -0.798 1.00 95.31 326 PHE A O 1
ATOM 2409 N N . TYR A 1 327 ? 13.893 -8.015 -0.701 1.00 96.31 327 TYR A N 1
ATOM 2410 C CA . TYR A 1 327 ? 14.696 -7.494 -1.807 1.00 96.31 327 TYR A CA 1
ATOM 2411 C C . TYR A 1 327 ? 15.962 -6.811 -1.294 1.00 96.31 327 TYR A C 1
ATOM 2413 O O . TYR A 1 327 ? 15.998 -6.354 -0.153 1.00 96.31 327 TYR A O 1
ATOM 2421 N N . LEU A 1 328 ? 16.969 -6.698 -2.163 1.00 96.44 328 LEU A N 1
ATOM 2422 C CA . LEU A 1 328 ? 18.110 -5.806 -1.961 1.00 96.44 328 LEU A CA 1
ATOM 2423 C C . LEU A 1 328 ? 17.731 -4.394 -2.423 1.00 96.44 328 LEU A C 1
ATOM 2425 O O . LEU A 1 328 ? 17.311 -4.223 -3.571 1.00 96.44 328 LEU A O 1
ATOM 2429 N N . LEU A 1 329 ? 17.845 -3.421 -1.521 1.00 94.94 329 LEU A N 1
ATOM 2430 C CA . LEU A 1 329 ? 17.462 -2.024 -1.715 1.00 94.94 329 LEU A CA 1
ATOM 2431 C C . LEU A 1 329 ? 18.607 -1.098 -1.308 1.00 94.94 329 LEU A C 1
ATOM 2433 O O . LEU A 1 329 ? 19.168 -1.261 -0.230 1.00 94.94 329 LEU A O 1
ATOM 2437 N N . ASP A 1 330 ? 18.885 -0.089 -2.127 1.00 91.50 330 ASP A N 1
ATOM 2438 C CA . ASP A 1 330 ? 19.838 0.977 -1.786 1.00 91.50 330 ASP A CA 1
ATOM 2439 C C . ASP A 1 330 ? 19.136 2.206 -1.186 1.00 91.50 330 ASP A C 1
ATOM 2441 O O . ASP A 1 330 ? 19.722 2.976 -0.427 1.00 91.50 330 ASP A O 1
ATOM 2445 N N . GLU A 1 331 ? 17.861 2.389 -1.524 1.00 92.12 331 GLU A N 1
ATOM 2446 C CA . GLU A 1 331 ? 17.024 3.504 -1.095 1.00 92.12 331 GLU A CA 1
ATOM 2447 C C . GLU A 1 331 ? 15.583 3.049 -0.835 1.00 92.12 331 GLU A C 1
ATOM 2449 O O . GLU A 1 331 ? 15.166 1.954 -1.222 1.00 92.12 331 GLU A O 1
ATOM 2454 N N . PHE A 1 332 ? 14.808 3.922 -0.189 1.00 95.19 332 PHE A N 1
ATOM 2455 C CA . PHE A 1 332 ? 13.406 3.691 0.158 1.00 95.19 332 PHE A CA 1
ATOM 2456 C C . PHE A 1 332 ? 12.525 4.752 -0.516 1.00 95.19 332 PHE A C 1
ATOM 2458 O O . PHE A 1 332 ? 12.125 5.719 0.132 1.00 95.19 332 PHE A O 1
ATOM 2465 N N . PRO A 1 333 ? 12.262 4.654 -1.830 1.00 95.12 333 PRO A N 1
ATOM 2466 C CA . PRO A 1 333 ? 11.455 5.647 -2.520 1.00 95.12 333 PRO A CA 1
ATOM 2467 C C . PRO A 1 333 ? 9.960 5.419 -2.270 1.00 95.12 333 PRO A C 1
ATOM 2469 O O . PRO A 1 333 ? 9.491 4.287 -2.146 1.00 95.12 333 PRO A O 1
ATOM 2472 N N . GLY A 1 334 ? 9.207 6.515 -2.250 1.00 95.06 334 GLY A N 1
ATOM 2473 C CA . GLY A 1 334 ? 7.744 6.525 -2.292 1.00 95.06 334 GLY A CA 1
ATOM 2474 C C . GLY A 1 334 ? 7.265 7.161 -3.594 1.00 95.06 334 GLY A C 1
ATOM 2475 O O . GLY A 1 334 ? 7.776 6.851 -4.674 1.00 95.06 334 GLY A O 1
ATOM 2476 N N . ARG A 1 335 ? 6.315 8.097 -3.510 1.00 93.62 335 ARG A N 1
ATOM 2477 C CA . ARG A 1 335 ? 5.971 8.998 -4.619 1.00 93.62 335 ARG A CA 1
ATOM 2478 C C . ARG A 1 335 ? 7.137 9.912 -4.982 1.00 93.62 335 ARG A C 1
ATOM 2480 O O . ARG A 1 335 ? 7.317 10.220 -6.161 1.00 93.62 335 ARG A O 1
ATOM 2487 N N . TYR A 1 336 ? 7.946 10.255 -3.984 1.00 91.69 336 TYR A N 1
ATOM 2488 C CA . TYR A 1 336 ? 9.132 11.096 -4.101 1.00 91.69 336 TYR A CA 1
ATOM 2489 C C . TYR A 1 336 ? 10.420 10.271 -3.971 1.00 91.69 336 TYR A C 1
ATOM 2491 O O . TYR A 1 336 ? 10.542 9.429 -3.078 1.00 91.69 336 TYR A O 1
ATOM 2499 N N . SER A 1 337 ? 11.390 10.516 -4.855 1.00 86.69 337 SER A N 1
ATOM 2500 C CA . SER A 1 337 ? 12.727 9.895 -4.819 1.00 86.69 337 SER A CA 1
ATOM 2501 C C . SER A 1 337 ? 13.720 10.686 -3.959 1.00 86.69 337 SER A C 1
ATOM 2503 O O . SER A 1 337 ? 13.481 11.854 -3.652 1.00 86.69 337 SER A O 1
ATOM 2505 N N . GLY A 1 338 ? 14.871 10.089 -3.619 1.00 84.12 338 GLY A N 1
ATOM 2506 C CA . GLY A 1 338 ? 15.950 10.787 -2.899 1.00 84.12 338 GLY A CA 1
ATOM 2507 C C . GLY A 1 338 ? 15.580 11.184 -1.465 1.00 84.12 338 GLY A C 1
ATOM 2508 O O . GLY A 1 338 ? 16.142 12.126 -0.902 1.00 84.12 338 GLY A O 1
ATOM 2509 N N . ARG A 1 339 ? 14.598 10.487 -0.890 1.00 86.38 339 ARG A N 1
ATOM 2510 C CA . ARG A 1 339 ? 14.088 10.698 0.464 1.00 86.38 339 ARG A CA 1
ATOM 2511 C C . ARG A 1 339 ? 14.729 9.722 1.441 1.00 86.38 339 ARG A C 1
ATOM 2513 O O . ARG A 1 339 ? 15.238 8.674 1.052 1.00 86.38 339 ARG A O 1
ATOM 2520 N N . ARG A 1 340 ? 14.749 10.097 2.721 1.00 87.44 340 ARG A N 1
ATOM 2521 C CA . ARG A 1 340 ? 15.336 9.279 3.788 1.00 87.44 340 ARG A CA 1
ATOM 2522 C C . ARG A 1 340 ? 14.232 8.694 4.650 1.00 87.44 340 ARG A C 1
ATOM 2524 O O . ARG A 1 340 ? 13.364 9.422 5.121 1.00 87.44 340 ARG A O 1
ATOM 2531 N N . LEU A 1 341 ? 14.320 7.392 4.890 1.00 93.38 341 LEU A N 1
ATOM 2532 C CA . LEU A 1 341 ? 13.560 6.726 5.935 1.00 93.38 341 LEU A CA 1
ATOM 2533 C C . LEU A 1 341 ? 14.337 6.831 7.248 1.00 93.38 341 LEU A C 1
ATOM 2535 O O . LEU A 1 341 ? 15.559 6.659 7.270 1.00 93.38 341 LEU A O 1
ATOM 2539 N N . TRP A 1 342 ? 13.627 7.122 8.327 1.00 92.81 342 TRP A N 1
ATOM 2540 C CA . TRP A 1 342 ? 14.162 7.219 9.675 1.00 92.81 342 TRP A CA 1
ATOM 2541 C C . TRP A 1 342 ? 13.583 6.113 10.539 1.00 92.81 342 TRP A C 1
ATOM 2543 O O . TRP A 1 342 ? 12.417 5.752 10.395 1.00 92.81 342 TRP A O 1
ATOM 2553 N N . ILE A 1 343 ? 14.415 5.592 11.428 1.00 92.38 343 ILE A N 1
ATOM 2554 C CA . ILE A 1 343 ? 14.097 4.519 12.365 1.00 92.38 343 ILE A CA 1
ATOM 2555 C C . ILE A 1 343 ? 14.583 4.886 13.760 1.00 92.38 343 ILE A C 1
ATOM 2557 O O . ILE A 1 343 ? 15.320 5.857 13.939 1.00 92.38 343 ILE A O 1
ATOM 2561 N N . GLU A 1 344 ? 14.194 4.094 14.747 1.00 87.81 344 GLU A N 1
ATOM 2562 C CA . GLU A 1 344 ? 14.730 4.177 16.102 1.00 87.81 344 GLU A CA 1
ATOM 2563 C C . GLU A 1 344 ? 16.261 4.036 16.092 1.00 87.81 344 GLU A C 1
ATOM 2565 O O . GLU A 1 344 ? 16.833 3.164 15.437 1.00 87.81 344 GLU A O 1
ATOM 2570 N N . ALA A 1 345 ? 16.950 4.905 16.825 1.00 80.00 345 ALA A N 1
ATOM 2571 C CA . ALA A 1 345 ? 18.382 4.798 17.020 1.00 80.00 345 ALA A CA 1
ATOM 2572 C C . ALA A 1 345 ? 18.680 3.577 17.894 1.00 80.00 345 ALA A C 1
ATOM 2574 O O . ALA A 1 345 ? 18.271 3.513 19.056 1.00 80.00 345 ALA A O 1
ATOM 2575 N N . SER A 1 346 ? 19.437 2.627 17.343 1.00 63.06 346 SER A N 1
ATOM 2576 C CA . SER A 1 346 ? 20.008 1.529 18.117 1.00 63.06 346 SER A CA 1
ATOM 2577 C C . SER A 1 346 ? 20.961 2.112 19.165 1.00 63.06 346 SER A C 1
ATOM 2579 O O . SER A 1 346 ? 22.032 2.633 18.842 1.00 63.06 346 SER A O 1
ATOM 2581 N N . VAL A 1 347 ? 20.545 2.106 20.433 1.00 51.12 347 VAL A N 1
ATOM 2582 C CA . VAL A 1 347 ? 21.393 2.552 21.540 1.00 51.12 347 VAL A CA 1
ATOM 2583 C C . VAL A 1 347 ? 22.463 1.483 21.733 1.00 51.12 347 VAL A C 1
ATOM 2585 O O . VAL A 1 347 ? 22.141 0.341 22.061 1.00 51.12 347 VAL A O 1
ATOM 2588 N N . ALA A 1 348 ? 23.734 1.840 21.525 1.00 43.31 348 ALA A N 1
ATOM 2589 C CA . ALA A 1 348 ? 24.861 0.970 21.843 1.00 43.31 348 ALA A CA 1
ATOM 2590 C C . ALA A 1 348 ? 24.707 0.457 23.285 1.00 43.31 348 ALA A C 1
ATOM 2592 O O . ALA A 1 348 ? 24.652 1.233 24.237 1.00 43.31 348 ALA A O 1
ATOM 2593 N N . ALA A 1 349 ? 24.551 -0.858 23.403 1.00 38.16 349 ALA A N 1
ATOM 2594 C CA . ALA A 1 349 ? 24.001 -1.537 24.561 1.00 38.16 349 ALA A CA 1
ATOM 2595 C C . ALA A 1 349 ? 24.740 -1.237 25.875 1.00 38.16 349 ALA A C 1
ATOM 2597 O O . ALA A 1 349 ? 25.872 -1.677 26.079 1.00 38.16 349 ALA A O 1
ATOM 2598 N N . THR A 1 350 ? 24.034 -0.638 26.834 1.00 35.19 350 THR A N 1
ATOM 2599 C CA . THR A 1 350 ? 24.242 -0.983 28.243 1.00 35.19 350 THR A CA 1
ATOM 2600 C C . THR A 1 350 ? 23.571 -2.348 28.472 1.00 35.19 350 THR A C 1
ATOM 2602 O O . THR A 1 350 ? 22.380 -2.489 28.167 1.00 35.19 350 THR A O 1
ATOM 2605 N N . PRO A 1 351 ? 24.271 -3.387 28.970 1.00 34.62 351 PRO A N 1
ATOM 2606 C CA . PRO A 1 351 ? 23.660 -4.687 29.249 1.00 34.62 351 PRO A CA 1
ATOM 2607 C C . PRO A 1 351 ? 22.528 -4.537 30.280 1.00 34.62 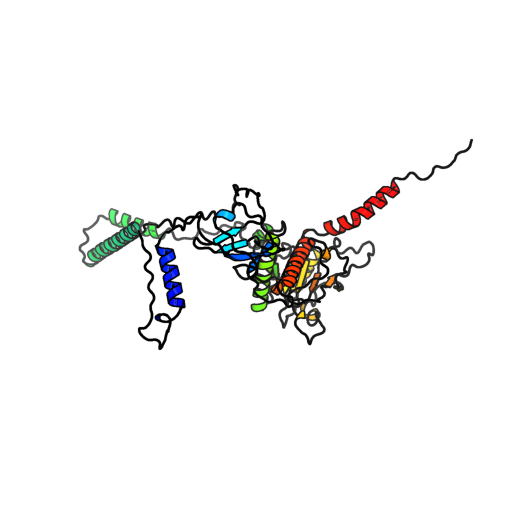351 PRO A C 1
ATOM 2609 O O . PRO A 1 351 ? 22.784 -4.349 31.464 1.00 34.62 351 PRO A O 1
ATOM 2612 N N . GLY A 1 352 ? 21.274 -4.577 29.820 1.00 39.00 352 GLY A N 1
ATOM 2613 C CA . GLY A 1 352 ? 20.076 -4.394 30.653 1.00 39.00 352 GLY A CA 1
ATOM 2614 C C . GLY A 1 352 ? 18.995 -3.500 30.034 1.00 39.00 352 GLY A C 1
ATOM 2615 O O . GLY A 1 352 ? 17.835 -3.626 30.407 1.00 39.00 352 GLY A O 1
ATOM 2616 N N . GLU A 1 353 ? 19.336 -2.665 29.045 1.00 42.34 353 GLU A N 1
ATOM 2617 C CA . GLU A 1 353 ? 18.406 -1.724 28.386 1.00 42.34 353 GLU A CA 1
ATOM 2618 C C . GLU A 1 353 ? 17.988 -2.164 26.972 1.00 42.34 353 GLU A C 1
ATOM 2620 O O . GLU A 1 353 ? 17.711 -1.337 26.105 1.00 42.34 353 GLU A O 1
ATOM 2625 N N . ARG A 1 354 ? 17.920 -3.475 26.706 1.00 46.16 354 ARG A N 1
ATOM 2626 C CA . ARG A 1 354 ? 17.309 -3.969 25.462 1.00 46.16 354 ARG A CA 1
ATOM 2627 C C . ARG A 1 354 ? 15.805 -3.660 25.483 1.00 46.16 354 ARG A C 1
ATOM 2629 O O . ARG A 1 354 ? 15.015 -4.452 25.990 1.00 46.16 354 ARG A O 1
ATOM 2636 N N . ARG A 1 355 ? 15.394 -2.504 24.946 1.00 45.59 355 ARG A N 1
ATOM 2637 C CA . ARG A 1 355 ? 14.006 -2.283 24.512 1.00 45.59 355 ARG A CA 1
ATOM 2638 C C . ARG A 1 355 ? 13.809 -3.061 23.213 1.00 45.59 355 ARG A C 1
ATOM 2640 O O . ARG A 1 355 ? 14.065 -2.539 22.140 1.00 45.59 355 ARG A O 1
ATOM 2647 N N . GLY A 1 356 ? 13.386 -4.315 23.327 1.00 48.94 356 GLY A N 1
ATOM 2648 C CA . GLY A 1 356 ? 13.067 -5.153 22.172 1.00 48.94 356 GLY A CA 1
ATOM 2649 C C . GLY A 1 356 ? 14.191 -6.053 21.664 1.00 48.94 356 GLY A C 1
ATOM 2650 O O . GLY A 1 356 ? 15.283 -6.110 22.226 1.00 48.94 356 GLY A O 1
ATOM 2651 N N . ASP A 1 357 ? 13.852 -6.815 20.629 1.00 53.22 357 ASP A N 1
ATOM 2652 C CA . ASP A 1 357 ? 14.600 -7.923 20.026 1.00 53.22 357 ASP A CA 1
ATOM 2653 C C . ASP A 1 357 ? 15.583 -7.489 18.920 1.00 53.22 357 ASP A C 1
ATOM 2655 O O . ASP A 1 357 ? 16.119 -8.353 18.238 1.00 53.22 357 ASP A O 1
ATOM 2659 N N . GLY A 1 358 ? 15.838 -6.183 18.762 1.00 58.25 358 GLY A N 1
ATOM 2660 C CA . GLY A 1 358 ? 16.674 -5.615 17.689 1.00 58.25 358 GLY A CA 1
ATOM 2661 C C . GLY A 1 358 ? 15.870 -5.013 16.530 1.00 58.25 358 GLY A C 1
ATOM 2662 O O . GLY A 1 358 ? 16.394 -4.221 15.753 1.00 58.25 358 GLY A O 1
ATOM 2663 N N . VAL A 1 359 ? 14.565 -5.287 16.462 1.00 72.50 359 VAL A N 1
ATOM 2664 C CA . VAL A 1 359 ? 13.690 -4.802 15.391 1.00 72.50 359 VAL A CA 1
ATOM 2665 C C . VAL A 1 359 ? 13.253 -3.362 15.662 1.00 72.50 359 VAL A C 1
ATOM 2667 O O . VAL A 1 359 ? 12.679 -3.072 16.712 1.00 72.50 359 VAL A O 1
ATOM 2670 N N . SER A 1 360 ? 13.485 -2.465 14.699 1.00 83.56 360 SER A N 1
ATOM 2671 C CA . SER A 1 360 ? 12.974 -1.088 14.740 1.00 83.56 360 SER A CA 1
ATOM 2672 C C . SER A 1 360 ? 11.447 -1.091 14.751 1.00 83.56 360 SER A C 1
ATOM 2674 O O . SER A 1 360 ? 10.828 -1.716 13.890 1.00 83.56 360 SER A O 1
ATOM 2676 N N . ARG A 1 361 ? 10.837 -0.373 15.697 1.00 87.25 361 ARG A N 1
ATOM 2677 C CA . ARG A 1 361 ? 9.370 -0.331 15.856 1.00 87.25 361 ARG A CA 1
ATOM 2678 C C . ARG A 1 361 ? 8.744 0.948 15.338 1.00 87.25 361 ARG A C 1
ATOM 2680 O O . ARG A 1 361 ? 7.578 0.936 14.969 1.00 87.25 361 ARG A O 1
ATOM 2687 N N . LEU A 1 362 ? 9.504 2.031 15.274 1.00 92.38 362 LEU A N 1
ATOM 2688 C CA . LEU A 1 362 ? 9.055 3.301 14.727 1.00 92.38 362 LEU A CA 1
ATOM 2689 C C . LEU A 1 362 ? 9.786 3.581 13.420 1.00 92.38 362 LEU A C 1
ATOM 2691 O O . LEU A 1 362 ? 11.015 3.621 13.380 1.00 92.38 362 LEU A O 1
ATOM 2695 N N . PHE A 1 363 ? 9.013 3.814 12.367 1.00 94.56 363 PHE A N 1
ATOM 2696 C CA . PHE A 1 363 ? 9.502 4.214 11.056 1.00 94.56 363 PHE A CA 1
ATOM 2697 C C . PHE A 1 363 ? 8.870 5.547 10.694 1.00 94.56 363 PHE A C 1
ATOM 2699 O O . PHE A 1 363 ? 7.655 5.703 10.794 1.00 94.56 363 PHE A O 1
ATOM 2706 N N . VAL A 1 364 ? 9.677 6.501 10.246 1.00 93.81 364 VAL A N 1
ATOM 2707 C CA . VAL A 1 364 ? 9.193 7.808 9.805 1.00 93.81 364 VAL A CA 1
ATOM 2708 C C . VAL A 1 364 ? 9.801 8.136 8.457 1.00 93.81 364 VAL A C 1
ATOM 2710 O O . VAL A 1 364 ? 11.021 8.151 8.300 1.00 93.81 364 VAL A O 1
ATOM 2713 N N . GLY A 1 365 ? 8.964 8.424 7.472 1.00 93.62 365 GLY A N 1
ATOM 2714 C CA . GLY A 1 365 ? 9.430 8.883 6.175 1.00 93.62 365 GLY A CA 1
ATOM 2715 C C . GLY A 1 365 ? 8.507 9.933 5.579 1.00 93.62 365 GLY A C 1
ATOM 2716 O O . GLY A 1 365 ? 7.390 10.133 6.037 1.00 93.62 365 GLY A O 1
ATOM 2717 N N . ASP A 1 366 ? 8.995 10.617 4.553 1.00 92.06 366 ASP A N 1
ATOM 2718 C CA . ASP A 1 366 ? 8.317 11.757 3.932 1.00 92.06 366 ASP A CA 1
ATOM 2719 C C . ASP A 1 366 ? 8.043 11.550 2.440 1.00 92.06 366 ASP A C 1
ATOM 2721 O O . ASP A 1 366 ? 7.640 12.482 1.747 1.00 92.06 366 ASP A O 1
ATOM 2725 N N . ALA A 1 367 ? 8.256 10.341 1.922 1.00 93.69 367 ALA A N 1
ATOM 2726 C CA . ALA A 1 367 ? 8.209 10.074 0.493 1.00 93.69 367 ALA A CA 1
ATOM 2727 C C . ALA A 1 367 ? 6.793 9.861 -0.070 1.00 93.69 367 ALA A C 1
ATOM 2729 O O . ALA A 1 367 ? 6.684 9.608 -1.267 1.00 93.69 367 ALA A O 1
ATOM 2730 N N . ASP A 1 368 ? 5.734 9.965 0.741 1.00 94.12 368 ASP A N 1
ATOM 2731 C CA . ASP A 1 368 ? 4.348 9.652 0.356 1.00 94.12 368 ASP A CA 1
ATOM 2732 C C . ASP A 1 368 ? 4.241 8.233 -0.240 1.00 94.12 368 ASP A C 1
ATOM 2734 O O . ASP A 1 368 ? 3.936 8.006 -1.417 1.00 94.12 368 ASP A O 1
ATOM 2738 N N . TYR A 1 369 ? 4.618 7.261 0.587 1.00 97.50 369 TYR A N 1
ATOM 2739 C CA . TYR A 1 369 ? 4.704 5.839 0.271 1.00 97.50 369 TYR A CA 1
ATOM 2740 C C . TYR A 1 369 ? 3.326 5.235 0.028 1.00 97.50 369 TYR A C 1
ATOM 2742 O O . TYR A 1 369 ? 3.138 4.487 -0.932 1.00 97.50 369 TYR A O 1
ATOM 2750 N N . LEU A 1 370 ? 2.344 5.594 0.859 1.00 97.06 370 LEU A N 1
ATOM 2751 C CA . LEU A 1 370 ? 0.995 5.041 0.747 1.00 97.06 370 LEU A CA 1
ATOM 2752 C C . LEU A 1 370 ? 0.335 5.449 -0.575 1.00 97.06 370 LEU A C 1
ATOM 2754 O O . LEU A 1 370 ? -0.290 4.611 -1.224 1.00 97.06 370 LEU A O 1
ATOM 2758 N N . ALA A 1 371 ? 0.550 6.681 -1.052 1.00 95.94 371 ALA A N 1
ATOM 2759 C CA . ALA A 1 371 ? 0.104 7.077 -2.387 1.00 95.94 371 ALA A CA 1
ATOM 2760 C C . ALA A 1 371 ? 0.851 6.332 -3.507 1.00 95.94 371 ALA A C 1
ATOM 2762 O O . ALA A 1 371 ? 0.251 6.006 -4.534 1.00 95.94 371 ALA A O 1
ATOM 2763 N N . ALA A 1 372 ? 2.142 6.034 -3.333 1.00 97.31 372 ALA A N 1
ATOM 2764 C CA . ALA A 1 372 ? 2.924 5.286 -4.321 1.00 97.31 372 ALA A CA 1
ATOM 2765 C C . ALA A 1 372 ? 2.381 3.866 -4.550 1.00 97.31 372 ALA A C 1
ATOM 2767 O O . ALA A 1 372 ? 2.390 3.380 -5.688 1.00 97.31 372 ALA A O 1
ATOM 2768 N N . TRP A 1 373 ? 1.882 3.240 -3.479 1.00 98.38 373 TRP A N 1
ATOM 2769 C CA . TRP A 1 373 ? 1.276 1.906 -3.487 1.00 98.38 373 TRP A CA 1
ATOM 2770 C C . TRP A 1 373 ? -0.206 1.906 -3.861 1.00 98.38 373 TRP A C 1
ATOM 2772 O O . TRP A 1 373 ? -0.764 0.842 -4.118 1.00 98.38 373 TRP A O 1
ATOM 2782 N N . ALA A 1 374 ? -0.863 3.066 -3.899 1.00 98.19 374 ALA A N 1
ATOM 2783 C CA . ALA A 1 374 ? -2.308 3.124 -4.047 1.00 98.19 374 ALA A CA 1
ATOM 2784 C C . ALA A 1 374 ? -2.777 2.719 -5.444 1.00 98.19 374 ALA A C 1
ATOM 2786 O O . ALA A 1 374 ? -2.303 3.236 -6.462 1.00 98.19 374 ALA A O 1
ATOM 2787 N N . VAL A 1 375 ? -3.761 1.818 -5.477 1.00 97.06 375 VAL A N 1
ATOM 2788 C CA . VAL A 1 375 ? -4.355 1.277 -6.702 1.00 97.06 375 VAL A CA 1
ATOM 2789 C C . VAL A 1 375 ? -5.877 1.383 -6.700 1.00 97.06 375 VAL A C 1
ATOM 2791 O O . VAL A 1 375 ? -6.507 1.454 -5.647 1.00 97.06 375 VAL A O 1
ATOM 2794 N N . ASP A 1 376 ? -6.470 1.396 -7.892 1.00 92.75 376 ASP A N 1
ATOM 2795 C CA . ASP A 1 376 ? -7.911 1.237 -8.077 1.00 92.75 376 ASP A CA 1
ATOM 2796 C C . ASP A 1 376 ? -8.342 -0.241 -7.999 1.00 92.75 376 ASP A C 1
ATOM 2798 O O . ASP A 1 376 ? -7.522 -1.154 -7.892 1.00 92.75 376 ASP A O 1
ATOM 2802 N N . GLU A 1 377 ? -9.646 -0.497 -8.121 1.00 90.12 377 GLU A N 1
ATOM 2803 C CA . GLU A 1 377 ? -10.232 -1.850 -8.120 1.00 90.12 377 GLU A CA 1
ATOM 2804 C C . GLU A 1 377 ? -9.687 -2.771 -9.229 1.00 90.12 377 GLU A C 1
ATOM 2806 O O . GLU A 1 377 ? -9.830 -3.989 -9.161 1.00 90.12 377 GLU A O 1
ATOM 2811 N N . ARG A 1 378 ? -9.066 -2.209 -10.274 1.00 91.31 378 ARG A N 1
ATOM 2812 C CA . ARG A 1 378 ? -8.443 -2.957 -11.376 1.00 91.31 378 ARG A CA 1
ATOM 2813 C C . ARG A 1 378 ? -6.939 -3.150 -11.162 1.00 91.31 378 ARG A C 1
ATOM 2815 O O . ARG A 1 378 ? -6.261 -3.649 -12.059 1.00 91.31 378 ARG A O 1
ATOM 2822 N N . GLY A 1 379 ? -6.406 -2.751 -10.006 1.00 89.06 379 GLY A N 1
ATOM 2823 C CA . GLY A 1 379 ? -4.983 -2.810 -9.684 1.00 89.06 379 GLY A CA 1
ATOM 2824 C C . GLY A 1 379 ? -4.138 -1.765 -10.418 1.00 89.06 379 GLY A C 1
ATOM 2825 O O . GLY A 1 379 ? -2.921 -1.930 -10.506 1.00 89.06 379 GLY A O 1
ATOM 2826 N N . ARG A 1 380 ? -4.752 -0.716 -10.982 1.00 93.94 380 ARG A N 1
ATOM 2827 C CA . ARG A 1 380 ? -4.029 0.357 -11.679 1.00 93.94 380 ARG A CA 1
ATOM 2828 C C . ARG A 1 380 ? -3.606 1.434 -10.682 1.00 93.94 380 ARG A C 1
ATOM 2830 O O . ARG A 1 380 ? -4.427 1.793 -9.840 1.00 93.94 380 ARG A O 1
ATOM 2837 N N . PRO A 1 381 ? -2.388 1.991 -10.780 1.00 95.62 381 PRO A N 1
ATOM 2838 C CA . PRO A 1 381 ? -1.943 3.033 -9.861 1.00 95.62 381 PRO A CA 1
ATOM 2839 C C . PRO A 1 381 ? -2.841 4.278 -9.878 1.00 95.62 381 PRO A C 1
ATOM 2841 O O . PRO A 1 381 ? -3.207 4.758 -10.951 1.00 95.62 381 PRO A O 1
ATOM 2844 N N . LEU A 1 382 ? -3.157 4.819 -8.698 1.00 95.50 382 LEU A N 1
ATOM 2845 C CA . LEU A 1 382 ? -3.972 6.033 -8.542 1.00 95.50 382 LEU A CA 1
ATOM 2846 C C . LEU A 1 382 ? -3.159 7.328 -8.646 1.00 95.50 382 LEU A C 1
ATOM 2848 O O . LEU A 1 382 ? -3.675 8.338 -9.121 1.00 95.50 382 LEU A O 1
ATOM 2852 N N . TYR A 1 383 ? -1.897 7.305 -8.215 1.00 94.50 383 TYR A N 1
ATOM 2853 C CA . TYR A 1 383 ? -1.023 8.480 -8.186 1.00 94.50 383 TYR A CA 1
ATOM 2854 C C . TYR A 1 383 ? 0.215 8.252 -9.046 1.00 94.50 383 TYR A C 1
ATOM 2856 O O . TYR A 1 383 ? 0.812 7.175 -9.008 1.00 94.50 383 TYR A O 1
ATOM 2864 N N . SER A 1 384 ? 0.636 9.268 -9.801 1.00 92.50 384 SER A N 1
ATOM 2865 C CA . SER A 1 384 ? 1.942 9.291 -10.471 1.00 92.50 384 SER A CA 1
ATOM 2866 C C . SER A 1 384 ? 3.077 9.351 -9.449 1.00 92.50 384 SER A C 1
ATOM 2868 O O . SER A 1 384 ? 2.890 9.896 -8.366 1.00 92.50 384 SER A O 1
ATOM 2870 N N . VAL A 1 385 ? 4.249 8.830 -9.808 1.00 93.50 385 VAL A N 1
ATOM 2871 C CA . VAL A 1 385 ? 5.492 8.945 -9.026 1.00 93.50 385 VAL A CA 1
ATOM 2872 C C . VAL A 1 385 ? 6.572 9.579 -9.902 1.00 93.50 385 VAL A C 1
ATOM 2874 O O . VAL A 1 385 ? 6.527 9.398 -11.122 1.00 93.50 385 VAL A O 1
ATOM 2877 N N . ASP A 1 386 ? 7.514 10.308 -9.305 1.00 87.69 386 ASP A N 1
ATOM 2878 C CA . ASP A 1 386 ? 8.464 11.165 -10.040 1.00 87.69 386 ASP A CA 1
ATOM 2879 C C . ASP A 1 386 ? 9.289 10.398 -11.088 1.00 87.69 386 ASP A C 1
ATOM 2881 O O . ASP A 1 386 ? 9.369 10.792 -12.250 1.00 87.69 386 ASP A O 1
ATOM 2885 N N . GLY A 1 387 ? 9.858 9.260 -10.695 1.00 87.25 387 GLY A N 1
ATOM 2886 C CA . GLY A 1 387 ? 10.676 8.380 -11.532 1.00 87.25 387 GLY A CA 1
ATOM 2887 C C . GLY A 1 387 ? 9.889 7.324 -12.313 1.00 87.25 387 GLY A C 1
ATOM 2888 O O . GLY A 1 387 ? 10.467 6.326 -12.747 1.00 87.25 387 GLY A O 1
ATOM 2889 N N . GLY A 1 388 ? 8.571 7.493 -12.466 1.00 92.25 388 GLY A N 1
ATOM 2890 C CA . GLY A 1 388 ? 7.717 6.586 -13.234 1.00 92.25 388 GLY A CA 1
ATOM 2891 C C . GLY A 1 388 ? 7.680 5.147 -12.701 1.00 92.25 388 GLY A C 1
ATOM 2892 O O . GLY A 1 388 ? 7.817 4.886 -11.504 1.00 92.25 388 GLY A O 1
ATOM 2893 N N . ASP A 1 389 ? 7.471 4.182 -13.597 1.00 91.25 389 ASP A N 1
ATOM 2894 C CA . ASP A 1 389 ? 7.210 2.791 -13.205 1.00 91.25 389 ASP A CA 1
ATOM 2895 C C . ASP A 1 389 ? 8.392 2.117 -12.498 1.00 91.25 389 ASP A C 1
ATOM 2897 O O . ASP A 1 389 ? 8.179 1.275 -11.626 1.00 91.25 389 ASP A O 1
ATOM 2901 N N . GLN A 1 390 ? 9.631 2.516 -12.805 1.00 92.19 390 GLN A N 1
ATOM 2902 C CA . GLN A 1 390 ? 10.813 1.990 -12.121 1.00 92.19 390 GLN A CA 1
ATOM 2903 C C . GLN A 1 390 ? 10.837 2.405 -10.646 1.00 92.19 390 GLN A C 1
ATOM 2905 O O . GLN A 1 390 ? 11.067 1.566 -9.774 1.00 92.19 390 GLN A O 1
ATOM 2910 N N . GLN A 1 391 ? 10.556 3.677 -10.350 1.00 95.00 391 GLN A N 1
ATOM 2911 C CA . GLN A 1 391 ? 10.459 4.141 -8.968 1.00 95.00 391 GLN A CA 1
ATOM 2912 C C . GLN A 1 391 ? 9.289 3.473 -8.246 1.00 95.00 391 GLN A C 1
ATOM 2914 O O . GLN A 1 391 ? 9.435 3.067 -7.097 1.00 95.00 391 GLN A O 1
ATOM 2919 N N . ARG A 1 392 ? 8.142 3.301 -8.916 1.00 96.50 392 ARG A N 1
ATOM 2920 C CA . ARG A 1 392 ? 6.994 2.602 -8.324 1.00 96.50 392 ARG A CA 1
ATOM 2921 C C . ARG A 1 392 ? 7.323 1.155 -7.980 1.00 96.50 392 ARG A C 1
ATOM 2923 O O . ARG A 1 392 ? 6.935 0.670 -6.923 1.00 96.50 392 ARG A O 1
ATOM 2930 N N . GLU A 1 393 ? 8.046 0.466 -8.856 1.00 96.50 393 GLU A N 1
ATOM 2931 C CA . GLU A 1 393 ? 8.541 -0.879 -8.582 1.00 96.50 393 GLU A CA 1
ATOM 2932 C C . GLU A 1 393 ? 9.465 -0.887 -7.357 1.00 96.50 393 GLU A C 1
ATOM 2934 O O . GLU A 1 393 ? 9.312 -1.750 -6.496 1.00 96.50 393 GLU A O 1
ATOM 2939 N N . MET A 1 394 ? 10.364 0.089 -7.221 1.00 97.50 394 MET A N 1
ATOM 2940 C CA . MET A 1 394 ? 11.215 0.200 -6.034 1.00 97.50 394 MET A CA 1
ATOM 2941 C C . MET A 1 394 ? 10.406 0.503 -4.762 1.00 97.50 394 MET A C 1
ATOM 2943 O O . MET A 1 394 ? 10.640 -0.122 -3.729 1.00 97.50 394 MET A O 1
ATOM 2947 N N . ALA A 1 395 ? 9.390 1.366 -4.848 1.00 98.06 395 ALA A N 1
ATOM 2948 C CA . ALA A 1 395 ? 8.469 1.631 -3.748 1.00 98.06 395 ALA A CA 1
ATOM 2949 C C . ALA A 1 395 ? 7.735 0.352 -3.323 1.00 98.06 395 ALA A C 1
ATOM 2951 O O . ALA A 1 395 ? 7.647 0.051 -2.134 1.00 98.06 395 ALA A O 1
ATOM 2952 N N . ASN A 1 396 ? 7.249 -0.445 -4.277 1.00 98.06 396 ASN A N 1
ATOM 2953 C CA . ASN A 1 396 ? 6.610 -1.734 -4.001 1.00 98.06 396 ASN A CA 1
ATOM 2954 C C . ASN A 1 396 ? 7.558 -2.710 -3.288 1.00 98.06 396 ASN A C 1
ATOM 2956 O O . ASN A 1 396 ? 7.156 -3.384 -2.340 1.00 98.06 396 ASN A O 1
ATOM 2960 N N . ARG A 1 397 ? 8.823 -2.782 -3.720 1.00 98.25 397 ARG A N 1
ATOM 2961 C CA . ARG A 1 397 ? 9.839 -3.620 -3.065 1.00 98.25 397 ARG A CA 1
ATOM 2962 C C . ARG A 1 397 ? 10.133 -3.151 -1.648 1.00 98.25 397 ARG A C 1
ATOM 2964 O O . ARG A 1 397 ? 10.249 -3.989 -0.759 1.00 98.25 397 ARG A O 1
ATOM 2971 N N . PHE A 1 398 ? 10.193 -1.839 -1.429 1.00 98.19 398 PHE A N 1
ATOM 2972 C CA . PHE A 1 398 ? 10.300 -1.276 -0.089 1.00 98.19 398 PHE A CA 1
ATOM 2973 C C . PHE A 1 398 ? 9.122 -1.697 0.800 1.00 98.19 398 PHE A C 1
ATOM 2975 O O . PHE A 1 398 ? 9.353 -2.204 1.895 1.00 98.19 398 PHE A O 1
ATOM 2982 N N . GLY A 1 399 ? 7.882 -1.582 0.316 1.00 98.06 399 GLY A N 1
ATOM 2983 C CA . GLY A 1 399 ? 6.702 -2.028 1.063 1.00 98.06 399 GLY A CA 1
ATOM 2984 C C . GLY A 1 399 ? 6.765 -3.511 1.448 1.00 98.06 399 GLY A C 1
ATOM 2985 O O . GLY A 1 399 ? 6.471 -3.865 2.590 1.00 98.06 399 GLY A O 1
ATOM 2986 N N . ILE A 1 400 ? 7.222 -4.379 0.534 1.00 98.19 400 ILE A N 1
ATOM 2987 C CA . ILE A 1 400 ? 7.445 -5.802 0.838 1.00 98.19 400 ILE A CA 1
ATOM 2988 C C . ILE A 1 400 ? 8.531 -5.972 1.907 1.00 98.19 400 ILE A C 1
ATOM 2990 O O . ILE A 1 400 ? 8.310 -6.697 2.875 1.00 98.19 400 ILE A O 1
ATOM 2994 N N . ASN A 1 401 ? 9.684 -5.310 1.764 1.00 96.88 401 ASN A N 1
ATOM 2995 C CA . ASN A 1 401 ? 10.762 -5.382 2.753 1.00 96.88 401 ASN A CA 1
ATOM 2996 C C . ASN A 1 401 ? 10.289 -4.954 4.139 1.00 96.88 401 ASN A C 1
ATOM 2998 O O . ASN A 1 401 ? 10.589 -5.653 5.099 1.00 96.88 401 ASN A O 1
ATOM 3002 N 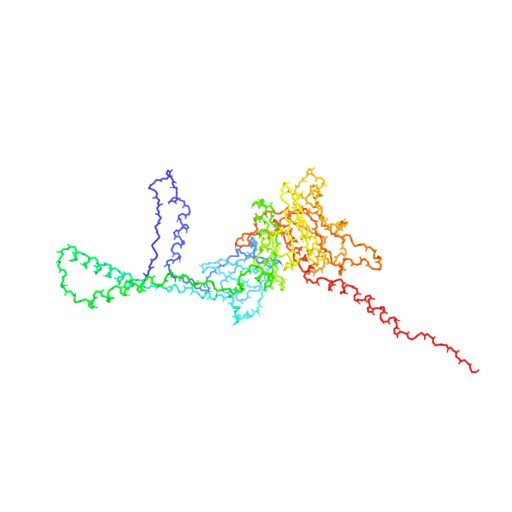N . LEU A 1 402 ? 9.547 -3.848 4.236 1.00 97.00 402 LEU A N 1
ATOM 3003 C CA . LEU A 1 402 ? 9.014 -3.328 5.493 1.00 97.00 402 LEU A CA 1
ATOM 3004 C C . LEU A 1 402 ? 8.107 -4.346 6.182 1.00 97.00 402 LEU A C 1
ATOM 3006 O O . LEU A 1 402 ? 8.321 -4.673 7.346 1.00 97.00 402 LEU A O 1
ATOM 3010 N N . VAL A 1 403 ? 7.119 -4.880 5.463 1.00 96.25 403 VAL A N 1
ATOM 3011 C CA . VAL A 1 403 ? 6.165 -5.826 6.054 1.00 96.25 403 VAL A CA 1
ATOM 3012 C C . VAL A 1 403 ? 6.857 -7.137 6.426 1.00 96.25 403 VAL A C 1
ATOM 3014 O O . VAL A 1 403 ? 6.647 -7.646 7.521 1.00 96.25 403 VAL A O 1
ATOM 3017 N N . VAL A 1 404 ? 7.737 -7.666 5.572 1.00 93.50 404 VAL A N 1
ATOM 3018 C CA . VAL A 1 404 ? 8.502 -8.884 5.889 1.00 93.50 404 VAL A CA 1
ATOM 3019 C C . VAL A 1 404 ? 9.441 -8.658 7.075 1.00 93.50 404 VAL A C 1
ATOM 3021 O O . VAL A 1 404 ? 9.538 -9.533 7.932 1.00 93.50 404 VAL A O 1
ATOM 3024 N N . TYR A 1 405 ? 10.102 -7.502 7.158 1.00 92.12 405 TYR A N 1
ATOM 3025 C CA . TYR A 1 405 ? 10.959 -7.134 8.288 1.00 92.12 405 TYR A CA 1
ATOM 3026 C C . TYR A 1 405 ? 10.179 -7.176 9.604 1.00 92.12 405 TYR A C 1
ATOM 3028 O O . TYR A 1 405 ? 10.576 -7.889 10.522 1.00 92.12 405 TYR A O 1
ATOM 3036 N N . VAL A 1 406 ? 9.024 -6.506 9.661 1.00 92.00 406 VAL A N 1
ATOM 3037 C CA . VAL A 1 406 ? 8.179 -6.486 10.864 1.00 92.00 406 VAL A CA 1
ATOM 3038 C C . VAL A 1 406 ? 7.672 -7.885 11.232 1.00 92.00 406 VAL A C 1
ATOM 3040 O O . VAL A 1 406 ? 7.679 -8.249 12.402 1.00 92.00 406 VAL A O 1
ATOM 3043 N N . LEU A 1 407 ? 7.263 -8.699 10.254 1.00 89.50 407 LEU A N 1
ATOM 3044 C CA . LEU A 1 407 ? 6.700 -10.031 10.519 1.00 89.50 407 LEU A CA 1
ATOM 3045 C C . LEU A 1 407 ? 7.738 -11.087 10.902 1.00 89.50 407 LEU A C 1
ATOM 3047 O O . LEU A 1 407 ? 7.404 -12.055 11.580 1.00 89.50 407 LEU A O 1
ATOM 3051 N N . THR A 1 408 ? 8.971 -10.958 10.412 1.00 81.00 408 THR A N 1
ATOM 3052 C CA . THR A 1 408 ? 10.033 -11.949 10.662 1.00 81.00 408 THR A CA 1
ATOM 3053 C C . THR A 1 408 ? 10.915 -11.594 11.852 1.00 81.00 408 THR A C 1
ATOM 3055 O O . THR A 1 408 ? 11.649 -12.457 12.335 1.00 81.00 408 THR A O 1
ATOM 3058 N N . GLY A 1 409 ? 10.813 -10.360 12.342 1.00 71.75 409 GLY A N 1
ATOM 3059 C CA . GLY A 1 409 ? 11.516 -9.882 13.518 1.00 71.75 409 GLY A CA 1
ATOM 3060 C C . GLY A 1 409 ? 13.029 -10.122 13.465 1.00 71.75 409 GLY A C 1
ATOM 3061 O O . GLY A 1 409 ? 13.676 -9.978 12.422 1.00 71.75 409 GLY A O 1
ATOM 3062 N N . ASN A 1 410 ? 13.599 -10.525 14.601 1.00 56.03 410 ASN A N 1
ATOM 3063 C CA . ASN A 1 410 ? 15.037 -10.738 14.785 1.00 56.03 410 ASN A CA 1
ATOM 3064 C C . ASN A 1 410 ? 15.662 -11.876 13.951 1.00 56.03 410 ASN A C 1
ATOM 3066 O O . ASN A 1 410 ? 16.885 -11.932 13.818 1.00 56.03 410 ASN A O 1
ATOM 3070 N N . TYR A 1 411 ? 14.863 -12.748 13.324 1.00 53.06 411 TYR A N 1
ATOM 3071 C CA . TYR A 1 411 ? 15.376 -13.882 12.545 1.00 53.06 411 TYR A CA 1
ATOM 3072 C C . TYR A 1 411 ? 16.363 -13.447 11.448 1.00 53.06 411 TYR A C 1
ATOM 3074 O O . TYR A 1 411 ? 17.321 -14.157 11.131 1.00 53.06 411 TYR A O 1
ATOM 3082 N N . LYS A 1 412 ? 16.140 -12.269 10.850 1.00 49.50 412 LYS A N 1
ATOM 3083 C CA . LYS A 1 412 ? 16.991 -11.731 9.779 1.00 49.50 412 LYS A CA 1
ATOM 3084 C C . LYS A 1 412 ? 18.260 -11.047 10.289 1.00 49.50 412 LYS A C 1
ATOM 3086 O O . LYS A 1 412 ? 19.243 -11.030 9.551 1.00 49.50 412 LYS A O 1
ATOM 3091 N N . GLU A 1 413 ? 18.272 -10.531 11.517 1.00 53.69 413 GLU A N 1
ATOM 3092 C CA . GLU A 1 413 ? 19.503 -10.065 12.173 1.00 53.69 413 GLU A CA 1
ATOM 3093 C C . GLU A 1 413 ? 20.382 -11.254 12.571 1.00 53.69 413 GLU A C 1
ATOM 3095 O O . GLU A 1 413 ? 21.567 -11.292 12.231 1.00 53.69 413 GLU A O 1
ATOM 3100 N N . ASP A 1 414 ? 19.782 -12.285 13.167 1.00 53.94 414 ASP A N 1
ATOM 3101 C CA . ASP A 1 414 ? 20.496 -13.476 13.636 1.00 53.94 414 ASP A CA 1
ATOM 3102 C C . ASP A 1 414 ? 21.189 -14.240 12.494 1.00 53.94 414 ASP A C 1
ATOM 3104 O O . ASP A 1 414 ? 22.323 -14.700 12.648 1.00 53.94 414 ASP A O 1
ATOM 3108 N N . GLN A 1 415 ? 20.573 -14.327 11.306 1.00 53.41 415 GLN A N 1
ATOM 3109 C CA . GLN A 1 415 ? 21.215 -14.942 10.134 1.00 53.41 415 GLN A CA 1
ATOM 3110 C C . GLN A 1 415 ? 22.476 -14.205 9.667 1.00 53.41 415 GLN A C 1
ATOM 3112 O O . GLN A 1 415 ? 23.408 -14.846 9.181 1.00 53.41 415 GLN A O 1
ATOM 3117 N N . VAL A 1 416 ? 22.523 -12.876 9.799 1.00 54.47 416 VAL A N 1
ATOM 3118 C CA . VAL A 1 416 ? 23.690 -12.076 9.392 1.00 54.47 416 VAL A CA 1
ATOM 3119 C C . VAL A 1 416 ? 24.848 -12.274 10.374 1.00 54.47 416 VAL A C 1
ATOM 3121 O O . VAL A 1 416 ? 26.009 -12.237 9.969 1.00 54.47 416 VAL A O 1
ATOM 3124 N N . HIS A 1 417 ? 24.549 -12.545 11.645 1.00 53.66 417 HIS A N 1
ATOM 3125 C CA . HIS A 1 417 ? 25.552 -12.803 12.679 1.00 53.66 417 HIS A CA 1
ATOM 3126 C C . HIS A 1 417 ? 25.971 -14.276 12.791 1.00 53.66 417 HIS A C 1
ATOM 3128 O O . HIS A 1 417 ? 27.008 -14.567 13.388 1.00 53.66 417 HIS A O 1
ATOM 3134 N N . LEU A 1 418 ? 25.223 -15.203 12.186 1.00 52.44 418 LEU A N 1
ATOM 3135 C CA . LEU A 1 418 ? 25.493 -16.639 12.258 1.00 52.44 418 LEU A CA 1
ATOM 3136 C C . LEU A 1 418 ? 26.913 -17.032 11.795 1.00 52.44 418 LEU A C 1
ATOM 3138 O O . LEU A 1 418 ? 27.540 -17.817 12.505 1.00 52.44 418 LEU A O 1
ATOM 3142 N N . PRO A 1 419 ? 27.487 -16.486 10.699 1.00 60.03 419 PRO A N 1
ATOM 3143 C CA . PRO A 1 419 ? 28.864 -16.807 10.314 1.00 60.03 419 PRO A CA 1
ATOM 3144 C C . PRO A 1 419 ? 29.891 -16.411 11.385 1.00 60.03 419 PRO A C 1
ATOM 3146 O O . PRO A 1 419 ? 30.768 -17.206 11.705 1.00 60.03 419 PRO A O 1
ATOM 3149 N N . ALA A 1 420 ? 29.735 -15.233 11.999 1.00 59.50 420 ALA A N 1
ATOM 3150 C CA . ALA A 1 420 ? 30.630 -14.746 13.052 1.00 59.50 420 ALA A CA 1
ATOM 3151 C C . ALA A 1 420 ? 30.467 -15.519 14.376 1.00 59.50 420 ALA A C 1
ATOM 3153 O O . ALA A 1 420 ? 31.426 -15.684 15.127 1.00 59.50 420 ALA A O 1
ATOM 3154 N N . LEU A 1 421 ? 29.262 -16.015 14.675 1.00 50.12 421 LEU A N 1
ATOM 3155 C CA . LEU A 1 421 ? 29.013 -16.884 15.831 1.00 50.12 421 LEU A CA 1
ATOM 3156 C C . LEU A 1 421 ? 29.601 -18.287 15.626 1.00 50.12 421 LEU A C 1
ATOM 3158 O O . LEU A 1 421 ? 30.183 -18.839 16.556 1.00 50.12 421 LEU A O 1
ATOM 3162 N N . LEU A 1 422 ? 29.492 -18.842 14.414 1.00 65.06 422 LEU A N 1
ATOM 3163 C CA . LEU A 1 422 ? 30.098 -20.126 14.050 1.00 65.06 422 LEU A CA 1
ATOM 3164 C C . LEU A 1 422 ? 31.631 -20.065 14.062 1.00 65.06 422 LEU A C 1
ATOM 3166 O O . LEU A 1 422 ? 32.268 -21.024 14.484 1.00 65.06 422 LEU A O 1
ATOM 3170 N N . GLU A 1 423 ? 32.220 -18.940 13.650 1.00 66.12 423 GLU A N 1
ATOM 3171 C CA . GLU A 1 423 ? 33.670 -18.716 13.698 1.00 66.12 423 GLU A CA 1
ATOM 3172 C C . GLU A 1 423 ? 34.190 -18.709 15.146 1.00 66.12 423 GLU A C 1
ATOM 3174 O O . GLU A 1 423 ? 35.145 -19.413 15.457 1.00 66.12 423 GLU A O 1
ATOM 3179 N N . ARG A 1 424 ? 33.490 -18.036 16.072 1.00 62.47 424 ARG A N 1
ATOM 3180 C CA . ARG A 1 424 ? 33.860 -18.011 17.503 1.00 62.47 424 ARG A CA 1
ATOM 3181 C C . ARG A 1 424 ? 33.663 -19.355 18.211 1.00 62.47 424 ARG A C 1
ATOM 3183 O O . ARG A 1 424 ? 34.490 -19.726 19.036 1.00 62.47 424 ARG A O 1
ATOM 3190 N N . LEU A 1 425 ? 32.607 -20.100 17.875 1.00 60.69 425 LEU A N 1
ATOM 3191 C CA . LEU A 1 425 ? 32.413 -21.476 18.360 1.00 60.69 425 LEU A CA 1
ATOM 3192 C C . LEU A 1 425 ? 33.489 -22.433 17.819 1.00 60.69 425 LEU A C 1
ATOM 3194 O O . LEU A 1 425 ? 33.888 -23.356 18.519 1.00 60.69 425 LEU A O 1
ATOM 3198 N N . GLY A 1 426 ? 33.984 -22.202 16.599 1.00 53.75 426 GLY A N 1
ATOM 3199 C CA . GLY A 1 426 ? 35.093 -22.963 16.020 1.00 53.75 426 GLY A CA 1
ATOM 3200 C C . GLY A 1 426 ? 36.469 -22.638 16.619 1.00 53.75 426 GLY A C 1
ATOM 3201 O O . GLY A 1 426 ? 37.375 -23.466 16.532 1.00 53.75 426 GLY A O 1
ATOM 3202 N N . GLU A 1 427 ? 36.639 -21.464 17.233 1.00 56.81 427 GLU A N 1
ATOM 3203 C CA . GLU A 1 427 ? 37.875 -21.062 17.922 1.00 56.81 427 GLU A CA 1
ATOM 3204 C C . GLU A 1 427 ? 37.974 -21.612 19.357 1.00 56.81 427 GLU A C 1
ATOM 3206 O O . GLU A 1 427 ? 39.077 -21.920 19.807 1.00 56.81 427 GLU A O 1
ATOM 3211 N N . GLU A 1 428 ? 36.851 -21.797 20.063 1.00 53.91 428 GLU A N 1
ATOM 3212 C CA . GLU A 1 428 ? 36.835 -22.373 21.423 1.00 53.91 428 GLU A CA 1
ATOM 3213 C C . GLU A 1 428 ? 37.132 -23.888 21.457 1.00 53.91 428 GLU A C 1
ATOM 3215 O O . GLU A 1 428 ? 37.564 -24.400 22.489 1.00 53.91 428 GLU A O 1
ATOM 3220 N N . ASP A 1 429 ? 36.981 -24.593 20.330 1.00 49.94 429 ASP A N 1
ATOM 3221 C CA . ASP A 1 429 ? 37.227 -26.041 20.204 1.00 49.94 429 ASP A CA 1
ATOM 3222 C C . ASP A 1 429 ? 38.681 -26.410 19.823 1.00 49.94 429 ASP A C 1
ATOM 3224 O O . ASP A 1 429 ? 38.993 -27.583 19.590 1.00 49.94 429 ASP A O 1
ATOM 3228 N N . GLN A 1 430 ? 39.613 -25.447 19.785 1.00 45.19 430 GLN A N 1
ATOM 3229 C CA . GLN A 1 430 ? 41.042 -25.769 19.684 1.00 45.19 430 GLN A CA 1
ATOM 3230 C C . GLN A 1 430 ? 41.634 -26.048 21.076 1.00 45.19 430 GLN A C 1
ATOM 3232 O O . GLN A 1 430 ? 41.717 -25.133 21.900 1.00 45.19 430 GLN A O 1
ATOM 3237 N N . PRO A 1 431 ? 42.108 -27.277 21.370 1.00 44.09 431 PRO A N 1
ATOM 3238 C CA . PRO A 1 431 ? 42.820 -27.529 22.612 1.00 44.09 431 PRO A CA 1
ATOM 3239 C C . PRO A 1 431 ? 44.118 -26.714 22.603 1.00 44.09 431 PRO A C 1
ATOM 3241 O O . PRO A 1 431 ? 44.950 -26.860 21.705 1.00 44.09 431 PRO A O 1
ATOM 3244 N N . GLY A 1 432 ? 44.275 -25.834 23.597 1.00 44.69 432 GLY A N 1
ATOM 3245 C CA . GLY A 1 432 ? 45.481 -25.025 23.780 1.00 44.69 432 GLY A CA 1
ATOM 3246 C C . GLY A 1 432 ? 46.756 -25.886 23.816 1.00 44.69 432 GLY A C 1
ATOM 3247 O O . GLY A 1 432 ? 46.694 -27.064 24.185 1.00 44.69 432 GLY A O 1
ATOM 3248 N N . PRO A 1 433 ? 47.918 -25.333 23.421 1.00 44.56 433 PRO A N 1
ATOM 3249 C CA . PRO A 1 433 ? 49.145 -26.107 23.302 1.00 44.56 433 PRO A CA 1
ATOM 3250 C C . PRO A 1 433 ? 49.545 -26.638 24.679 1.00 44.56 433 PRO A C 1
ATOM 3252 O O . PRO A 1 433 ? 49.691 -25.877 25.636 1.00 44.56 433 PRO A O 1
ATOM 3255 N N . GLY A 1 434 ? 49.664 -27.962 24.761 1.00 42.50 434 GLY A N 1
ATOM 3256 C CA . GLY A 1 434 ? 49.979 -28.688 25.980 1.00 42.50 434 GLY A CA 1
ATOM 3257 C C . GLY A 1 434 ? 51.302 -28.251 26.601 1.00 42.50 434 GLY A C 1
ATOM 3258 O O . GLY A 1 434 ? 52.297 -28.040 25.909 1.00 42.50 434 GLY A O 1
ATOM 3259 N N . GLU A 1 435 ? 51.282 -28.159 27.927 1.00 42.75 435 GLU A N 1
ATOM 3260 C CA . GLU A 1 435 ? 52.458 -28.114 28.788 1.00 42.75 435 GLU A CA 1
ATOM 3261 C C . GLU A 1 435 ? 53.410 -29.272 28.448 1.00 42.75 435 GLU A C 1
ATOM 3263 O O . GLU A 1 435 ? 53.077 -30.452 28.573 1.00 42.75 435 GLU A O 1
ATOM 3268 N N . GLU A 1 436 ? 54.610 -28.910 28.002 1.00 43.44 436 GLU A N 1
ATOM 3269 C CA . GLU A 1 436 ? 55.744 -29.803 27.807 1.00 43.44 436 GLU A CA 1
ATOM 3270 C C . GLU A 1 436 ? 56.248 -30.285 29.178 1.00 43.44 436 GLU A C 1
ATOM 3272 O O . GLU A 1 436 ? 56.798 -29.511 29.962 1.00 43.44 436 GLU A O 1
ATOM 3277 N N . VAL A 1 437 ? 56.092 -31.579 29.466 1.00 44.44 437 VAL A N 1
ATOM 3278 C CA . VAL A 1 437 ? 56.854 -32.264 30.519 1.00 44.44 437 VAL A CA 1
ATOM 3279 C C . VAL A 1 437 ? 57.955 -33.074 29.837 1.00 44.44 437 VAL A C 1
ATOM 3281 O O . VAL A 1 437 ? 57.690 -34.087 29.190 1.00 44.44 437 VAL A O 1
ATOM 3284 N N . ILE A 1 438 ? 59.194 -32.601 29.970 1.00 42.19 438 ILE A N 1
ATOM 3285 C CA . ILE A 1 438 ? 60.431 -33.326 29.637 1.00 42.19 438 ILE A CA 1
ATOM 3286 C C . ILE A 1 438 ? 60.888 -34.071 30.916 1.00 42.19 438 ILE A C 1
ATOM 3288 O O . ILE A 1 438 ? 60.708 -33.514 32.001 1.00 42.19 438 ILE A O 1
ATOM 3292 N N . PRO A 1 439 ? 61.394 -35.321 30.806 1.00 54.97 439 PRO A N 1
ATOM 3293 C CA . PRO A 1 439 ? 61.480 -36.302 31.902 1.00 54.97 439 PRO A CA 1
ATOM 3294 C C . PRO A 1 439 ? 62.363 -35.948 33.100 1.00 54.97 439 PRO A C 1
ATOM 3296 O O . PRO A 1 439 ? 63.364 -35.214 32.925 1.00 54.97 439 PRO A O 1
#